Protein AF-A0AAD2G254-F1 (afdb_monomer)

Nearest PDB structures (foldseek):
  4e19-assembly2_B  TM=6.885E-01  e=1.549E+00  Halobacterium salinarum NRC-1
  6zmz-assembly1_AAA  TM=2.542E-01  e=1.032E+00  Thermoproteus uzoniensis
  8by8-assembly1_B  TM=3.224E-01  e=6.993E+00  Cercospora nicotianae

Structure (mmCIF, N/CA/C/O backbone):
data_AF-A0AAD2G254-F1
#
_entry.id   AF-A0AAD2G254-F1
#
loop_
_atom_site.group_PDB
_atom_site.id
_atom_site.type_symbol
_atom_site.label_atom_id
_atom_site.label_alt_id
_atom_site.label_comp_id
_atom_site.label_asym_id
_atom_site.label_entity_id
_atom_site.label_seq_id
_atom_site.pdbx_PDB_ins_code
_atom_site.Cartn_x
_atom_site.Cartn_y
_atom_site.Cartn_z
_atom_site.occupancy
_atom_site.B_iso_or_equiv
_atom_site.auth_seq_id
_atom_site.auth_comp_id
_atom_site.auth_asym_id
_atom_site.auth_atom_id
_atom_site.pdbx_PDB_model_num
ATOM 1 N N . MET A 1 1 ? -5.385 4.822 -43.559 1.00 49.38 1 MET A N 1
ATOM 2 C CA . MET A 1 1 ? -4.574 5.461 -44.613 1.00 49.38 1 MET A CA 1
ATOM 3 C C . MET A 1 1 ? -3.275 4.698 -44.881 1.00 49.38 1 MET A C 1
ATOM 5 O O . MET A 1 1 ? -3.263 4.011 -45.879 1.00 49.38 1 MET A O 1
ATOM 9 N N . ARG A 1 2 ? -2.250 4.661 -44.008 1.00 54.31 2 ARG A N 1
ATOM 10 C CA . ARG A 1 2 ? -0.971 3.965 -44.336 1.00 54.31 2 ARG A CA 1
ATOM 11 C C . ARG A 1 2 ? -1.040 2.427 -44.401 1.00 54.31 2 ARG A C 1
ATOM 13 O O . ARG A 1 2 ? -0.503 1.836 -45.325 1.00 54.31 2 ARG A O 1
ATOM 20 N N . VAL A 1 3 ? -1.780 1.788 -43.487 1.00 59.75 3 VAL A N 1
ATOM 21 C CA . VAL A 1 3 ? -2.046 0.330 -43.521 1.00 59.75 3 VAL A CA 1
ATOM 22 C C . VAL A 1 3 ? -2.826 -0.084 -44.777 1.00 59.75 3 VAL A C 1
ATOM 24 O O . VAL A 1 3 ? -2.476 -1.048 -45.439 1.00 59.75 3 VAL A O 1
ATOM 27 N N . GLN A 1 4 ? -3.851 0.689 -45.149 1.00 60.69 4 GLN A N 1
ATOM 28 C CA . GLN A 1 4 ? -4.662 0.439 -46.352 1.00 60.69 4 GLN A CA 1
ATOM 29 C C . GLN A 1 4 ? -3.882 0.640 -47.660 1.00 60.69 4 GLN A C 1
ATOM 31 O O . GLN A 1 4 ? -4.287 0.110 -48.688 1.00 60.69 4 GLN A O 1
ATOM 36 N N . ASN A 1 5 ? -2.768 1.375 -47.609 1.00 66.75 5 ASN A N 1
ATOM 37 C CA . ASN A 1 5 ? -1.863 1.584 -48.734 1.00 66.75 5 ASN A CA 1
ATOM 38 C C . ASN A 1 5 ? -0.732 0.534 -48.794 1.00 66.75 5 ASN A C 1
ATOM 40 O O . ASN A 1 5 ? 0.105 0.613 -49.686 1.00 66.75 5 ASN A O 1
ATOM 44 N N . GLY A 1 6 ? -0.668 -0.418 -47.850 1.00 62.53 6 GLY A N 1
ATOM 45 C CA . GLY A 1 6 ? 0.374 -1.454 -47.792 1.00 62.53 6 GLY A CA 1
ATOM 46 C C . GLY A 1 6 ? 1.737 -0.997 -47.250 1.00 62.53 6 GLY A C 1
ATOM 47 O O . GLY A 1 6 ? 2.670 -1.788 -47.220 1.00 62.53 6 GLY A O 1
ATOM 48 N N . GLU A 1 7 ? 1.870 0.251 -46.783 1.00 65.94 7 GLU A N 1
ATOM 49 C CA . GLU A 1 7 ? 3.152 0.826 -46.321 1.00 65.94 7 GLU A CA 1
ATOM 50 C C . GLU A 1 7 ? 3.646 0.263 -44.977 1.00 65.94 7 GLU A C 1
ATOM 52 O O . GLU A 1 7 ? 4.796 0.470 -44.603 1.00 65.94 7 GLU A O 1
ATOM 57 N N . LEU A 1 8 ? 2.766 -0.392 -44.218 1.00 69.00 8 LEU A N 1
ATOM 58 C CA . LEU A 1 8 ? 3.024 -0.886 -42.863 1.00 69.00 8 LEU A CA 1
ATOM 59 C C . LEU A 1 8 ? 2.763 -2.396 -42.775 1.00 69.00 8 LE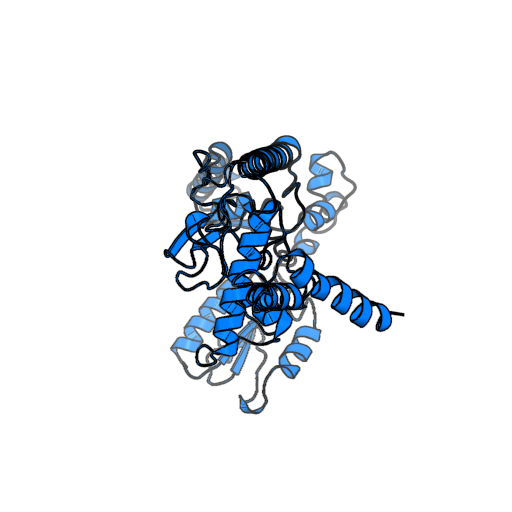U A C 1
ATOM 61 O O . LEU A 1 8 ? 2.164 -2.852 -41.813 1.00 69.00 8 LEU A O 1
ATOM 65 N N . TYR A 1 9 ? 3.128 -3.162 -43.803 1.00 72.81 9 TYR A N 1
ATOM 66 C CA . TYR A 1 9 ? 2.976 -4.618 -43.790 1.00 72.81 9 TYR A CA 1
ATOM 67 C C . TYR A 1 9 ? 4.235 -5.290 -43.225 1.00 72.81 9 TYR A C 1
ATOM 69 O O . TYR A 1 9 ? 5.332 -4.998 -43.703 1.00 72.81 9 TYR A O 1
ATOM 77 N N . GLY A 1 10 ? 4.097 -6.175 -42.230 1.00 68.00 10 GLY A N 1
ATOM 78 C CA . GLY A 1 10 ? 5.229 -6.928 -41.664 1.00 68.00 10 GLY A CA 1
ATOM 79 C C . GLY A 1 10 ? 6.205 -6.097 -40.821 1.00 68.00 10 GLY A C 1
ATOM 80 O O . GLY A 1 10 ? 7.372 -6.465 -40.702 1.00 68.00 10 GLY A O 1
ATOM 81 N N . VAL A 1 11 ? 5.772 -4.948 -40.287 1.00 73.38 11 VAL A N 1
ATOM 82 C CA . VAL A 1 11 ? 6.635 -4.039 -39.509 1.00 73.38 11 VAL A CA 1
ATOM 83 C C . VAL A 1 11 ? 6.349 -4.096 -38.008 1.00 73.38 11 VAL A C 1
ATOM 85 O O . VAL A 1 11 ? 5.219 -4.316 -37.566 1.00 73.38 11 VAL A O 1
ATOM 88 N N . GLU A 1 12 ? 7.387 -3.849 -37.213 1.00 75.12 12 GLU A N 1
ATOM 89 C CA . GLU A 1 12 ? 7.300 -3.700 -35.762 1.00 75.12 12 GLU A CA 1
ATOM 90 C C . GLU A 1 12 ? 7.190 -2.216 -35.389 1.00 75.12 12 GLU A C 1
ATOM 92 O O . GLU A 1 12 ? 7.951 -1.370 -35.864 1.00 75.12 12 GLU A O 1
ATOM 97 N N . ILE A 1 13 ? 6.208 -1.880 -34.554 1.00 79.75 13 ILE A N 1
ATOM 98 C CA . ILE A 1 13 ? 5.875 -0.507 -34.183 1.00 79.75 13 ILE A CA 1
ATOM 99 C C . ILE A 1 13 ? 5.875 -0.373 -32.663 1.00 79.75 13 ILE A C 1
ATOM 101 O O . ILE A 1 13 ? 5.104 -1.027 -31.960 1.00 79.75 13 ILE A O 1
ATOM 105 N N . PHE A 1 14 ? 6.670 0.571 -32.167 1.00 77.31 14 PHE A N 1
ATOM 106 C CA . PHE A 1 14 ? 6.664 0.996 -30.771 1.00 77.31 14 PHE A CA 1
ATOM 107 C C . PHE A 1 14 ? 5.819 2.261 -30.623 1.00 77.31 14 PHE A C 1
ATOM 109 O O . PHE A 1 14 ? 6.109 3.300 -31.218 1.00 77.31 14 PHE A O 1
ATOM 116 N N . LEU A 1 15 ? 4.754 2.169 -29.832 1.00 82.38 15 LEU A N 1
ATOM 117 C CA . LEU A 1 15 ? 3.830 3.254 -29.545 1.00 82.38 15 LEU A CA 1
ATOM 118 C C . LEU A 1 15 ? 3.978 3.665 -28.080 1.00 82.38 15 LEU A C 1
ATOM 120 O O . LEU A 1 15 ? 3.659 2.895 -27.180 1.00 82.38 15 LEU A O 1
ATOM 124 N N . PHE A 1 16 ? 4.431 4.891 -27.841 1.00 80.88 16 PHE A N 1
ATOM 125 C CA . PHE A 1 16 ? 4.624 5.417 -26.492 1.00 80.88 16 PHE A CA 1
ATOM 126 C C . PHE A 1 16 ? 3.429 6.261 -26.054 1.00 80.88 16 PHE A C 1
ATOM 128 O O . PHE A 1 16 ? 2.907 7.064 -26.828 1.00 80.88 16 PHE A O 1
ATOM 135 N N . THR A 1 17 ? 2.985 6.081 -24.813 1.00 78.75 17 THR A N 1
ATOM 136 C CA . THR A 1 17 ? 1.856 6.825 -24.242 1.00 78.75 17 THR A CA 1
ATOM 137 C C . THR A 1 17 ? 2.113 7.177 -22.784 1.00 78.75 17 THR A C 1
ATOM 139 O O . THR A 1 17 ? 2.728 6.408 -22.062 1.00 78.75 17 THR A O 1
ATOM 142 N N . ASP A 1 18 ? 1.610 8.310 -22.308 1.00 78.88 18 ASP A N 1
ATOM 143 C CA . ASP A 1 18 ? 1.532 8.615 -20.873 1.00 78.88 18 ASP A CA 1
ATOM 144 C C . ASP A 1 18 ? 0.302 8.006 -20.188 1.00 78.88 18 ASP A C 1
ATOM 146 O O . ASP A 1 18 ? 0.108 8.141 -18.980 1.00 78.88 18 ASP A O 1
ATOM 150 N N . ASN A 1 19 ? -0.523 7.282 -20.944 1.00 80.44 19 ASN A N 1
ATOM 151 C CA . ASN A 1 19 ? -1.690 6.597 -20.429 1.00 80.44 19 ASN A CA 1
ATOM 152 C C . ASN A 1 19 ? -1.357 5.143 -20.071 1.00 80.44 19 ASN A C 1
ATOM 154 O O . ASN A 1 19 ? -1.556 4.220 -20.866 1.00 80.44 19 ASN A O 1
ATOM 158 N N . SER A 1 20 ? -0.922 4.926 -18.831 1.00 74.69 20 SER A N 1
ATOM 159 C CA . SER A 1 20 ? -0.666 3.584 -18.284 1.00 74.69 20 SER A CA 1
ATOM 160 C C . SER A 1 20 ? -1.897 2.667 -18.313 1.00 74.69 20 SER A C 1
ATOM 162 O O . SER A 1 20 ? -1.773 1.446 -18.397 1.00 74.69 20 SER A O 1
ATOM 164 N N . THR A 1 21 ? -3.114 3.229 -18.309 1.00 73.44 21 THR A N 1
ATOM 165 C CA . THR A 1 21 ? -4.346 2.437 -18.451 1.00 73.44 21 THR A CA 1
ATOM 166 C C . THR A 1 21 ? -4.473 1.869 -19.863 1.00 73.44 21 THR A C 1
ATOM 168 O O . THR A 1 21 ? -4.909 0.731 -20.022 1.00 73.44 21 THR A O 1
ATOM 171 N N . ALA A 1 22 ? -4.077 2.618 -20.894 1.00 77.00 22 ALA A N 1
ATOM 172 C CA . ALA A 1 22 ? -4.097 2.132 -22.271 1.00 77.00 22 ALA A CA 1
ATOM 173 C C . ALA A 1 22 ? -3.102 0.979 -22.473 1.00 77.00 22 ALA A C 1
ATOM 175 O O . ALA A 1 22 ? -3.485 -0.046 -23.037 1.00 77.00 22 ALA A O 1
ATOM 176 N N . GLU A 1 23 ? 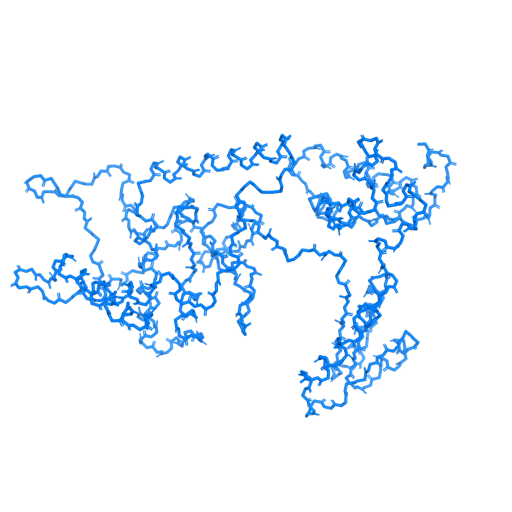-1.878 1.112 -21.950 1.00 78.62 23 GLU A N 1
ATOM 177 C CA . GLU A 1 23 ? -0.874 0.037 -21.925 1.00 78.62 23 GLU A CA 1
ATOM 178 C C . GLU A 1 23 ? -1.418 -1.217 -21.227 1.00 78.62 23 GLU A C 1
ATOM 180 O O . GLU A 1 23 ? -1.438 -2.307 -21.804 1.00 78.62 23 GLU A O 1
ATOM 185 N N . SER A 1 24 ? -1.943 -1.054 -20.011 1.00 74.44 24 SER A N 1
ATOM 186 C CA . SER A 1 24 ? -2.487 -2.160 -19.223 1.00 74.44 24 SER A CA 1
ATOM 187 C C . SER A 1 24 ? -3.621 -2.888 -19.947 1.00 74.44 24 SER A C 1
ATOM 189 O O . SER A 1 24 ? -3.628 -4.116 -20.002 1.00 74.44 24 SER A O 1
ATOM 191 N N . VAL A 1 25 ? -4.567 -2.166 -20.557 1.00 78.62 25 VAL A N 1
ATOM 192 C CA . VAL A 1 25 ? -5.671 -2.792 -21.306 1.00 78.62 25 VAL A CA 1
ATOM 193 C C . VAL A 1 25 ? -5.167 -3.484 -22.572 1.00 78.62 25 VAL A C 1
ATOM 195 O O . VAL A 1 25 ? -5.704 -4.529 -22.944 1.00 78.62 25 VAL A O 1
ATOM 198 N N . PHE A 1 26 ? -4.138 -2.945 -23.226 1.00 77.69 26 PHE A N 1
ATOM 199 C CA . PHE A 1 26 ? -3.551 -3.553 -24.416 1.00 77.69 26 PHE A CA 1
ATOM 200 C C . PHE A 1 26 ? -2.932 -4.928 -24.124 1.00 77.69 26 PHE A C 1
ATOM 202 O O . PHE A 1 26 ? -3.178 -5.865 -24.892 1.00 77.69 26 PHE A O 1
ATOM 209 N N . TYR A 1 27 ? -2.210 -5.082 -23.007 1.00 72.88 27 TYR A N 1
ATOM 210 C CA . TYR A 1 27 ? -1.592 -6.361 -22.624 1.00 72.88 27 TYR A CA 1
ATOM 211 C C . TYR A 1 27 ? -2.526 -7.302 -21.851 1.00 72.88 27 TYR A C 1
ATOM 213 O O . TYR A 1 27 ? -2.506 -8.503 -22.098 1.00 72.88 27 TYR A O 1
ATOM 221 N N . ASN A 1 28 ? -3.390 -6.786 -20.970 1.00 73.69 28 ASN A N 1
ATOM 222 C CA . ASN A 1 28 ? -4.324 -7.616 -20.193 1.00 73.69 28 ASN A CA 1
ATOM 223 C C . ASN A 1 28 ? -5.583 -8.020 -20.981 1.00 73.69 28 ASN A C 1
ATOM 225 O O . ASN A 1 28 ? -6.333 -8.900 -20.555 1.00 73.69 28 ASN A O 1
ATOM 229 N N . GLY A 1 29 ? -5.857 -7.357 -22.109 1.00 68.44 29 GLY A N 1
ATOM 230 C CA . GLY A 1 29 ? -6.922 -7.724 -23.043 1.00 68.44 29 GLY A CA 1
ATOM 231 C C . GLY A 1 29 ? -8.351 -7.431 -22.576 1.00 68.44 29 GLY A C 1
ATOM 232 O O . GLY A 1 29 ? -9.298 -7.852 -23.237 1.00 68.44 29 GLY A O 1
ATOM 233 N N . ASN A 1 30 ? -8.555 -6.717 -21.463 1.00 65.69 30 ASN A N 1
ATOM 234 C CA . ASN A 1 30 ? -9.893 -6.361 -20.981 1.00 65.69 30 ASN A CA 1
ATOM 235 C C . ASN A 1 30 ? -9.946 -4.967 -20.333 1.00 65.69 30 ASN A C 1
ATOM 237 O O . ASN A 1 30 ? -8.969 -4.483 -19.770 1.00 65.69 30 ASN A O 1
ATOM 241 N N . SER A 1 31 ? -11.106 -4.307 -20.435 1.00 75.44 31 SER A N 1
ATOM 242 C CA . SER A 1 31 ? -11.392 -3.030 -19.770 1.00 75.44 31 SER A CA 1
ATOM 243 C C . SER A 1 31 ? -12.881 -2.898 -19.473 1.00 75.44 31 SER A C 1
ATOM 245 O O . SER A 1 31 ? -13.718 -3.279 -20.291 1.00 75.44 31 SER A O 1
ATOM 247 N N . SER A 1 32 ? -13.225 -2.288 -18.337 1.00 73.81 32 SER A N 1
ATOM 248 C CA . SER A 1 32 ? -14.600 -1.870 -18.027 1.00 73.81 32 SER A CA 1
ATOM 249 C C . SER A 1 32 ? -15.067 -0.685 -18.886 1.00 73.81 32 SER A C 1
ATOM 251 O O . SER A 1 32 ? -16.269 -0.447 -19.019 1.00 73.81 32 SER A O 1
ATOM 253 N N . SER A 1 33 ? -14.136 0.048 -19.510 1.00 80.69 33 SER A N 1
ATOM 254 C CA . SER A 1 33 ? -14.439 1.114 -20.463 1.00 80.69 33 SER A CA 1
ATOM 255 C C . SER A 1 33 ? -14.702 0.528 -21.847 1.00 80.69 33 SER A C 1
ATOM 257 O O . SER A 1 33 ? -13.774 0.127 -22.551 1.00 80.69 33 SER A O 1
ATOM 259 N N . LYS A 1 34 ? -15.970 0.548 -22.284 1.00 82.25 34 LYS A N 1
ATOM 260 C CA . LYS A 1 34 ? -16.364 0.097 -23.633 1.00 82.25 34 LYS A CA 1
ATOM 261 C C . LYS A 1 34 ? -15.558 0.793 -24.731 1.00 82.25 34 LYS A C 1
ATOM 263 O O . LYS A 1 34 ? -15.164 0.154 -25.698 1.00 82.25 34 LYS A O 1
ATOM 268 N N . ARG A 1 35 ? -15.290 2.096 -24.582 1.00 81.94 35 ARG A N 1
ATOM 269 C CA . ARG A 1 35 ? -14.571 2.890 -25.590 1.00 81.94 35 ARG A CA 1
ATOM 270 C C . ARG A 1 35 ? -13.109 2.464 -25.712 1.00 81.94 35 ARG A C 1
ATOM 272 O O . ARG A 1 35 ? -12.636 2.284 -26.828 1.00 81.94 35 ARG A O 1
ATOM 279 N N . LEU A 1 36 ? -12.422 2.270 -24.584 1.00 77.62 36 LEU A N 1
ATOM 280 C CA . LEU A 1 36 ? -11.029 1.820 -24.569 1.00 77.62 36 LEU A CA 1
ATOM 281 C C . LEU A 1 36 ? -10.915 0.366 -25.036 1.00 77.62 36 LEU A C 1
ATOM 283 O O . LEU A 1 36 ? -10.061 0.059 -25.859 1.00 77.62 36 LEU A O 1
ATOM 287 N N . PHE A 1 37 ? -11.832 -0.499 -24.599 1.00 80.62 37 PHE A N 1
ATOM 288 C CA . PHE A 1 37 ? -11.913 -1.880 -25.068 1.00 80.62 37 PHE A CA 1
ATOM 289 C C . PHE A 1 37 ? -12.099 -1.953 -26.591 1.00 80.62 37 PHE A C 1
ATOM 291 O O . PHE A 1 37 ? -11.325 -2.617 -27.274 1.00 80.62 37 PHE A O 1
ATOM 298 N N . HIS A 1 38 ? -13.049 -1.196 -27.152 1.00 84.81 38 HIS A N 1
ATOM 299 C CA . HIS A 1 38 ? -13.226 -1.110 -28.605 1.00 84.81 38 HIS A CA 1
ATOM 300 C C . HIS A 1 38 ? -11.996 -0.545 -29.324 1.00 84.81 38 HIS A C 1
ATOM 302 O O . HIS A 1 38 ? -11.699 -0.972 -30.438 1.00 84.81 38 HIS A O 1
ATOM 308 N N . LEU A 1 39 ? -11.276 0.401 -28.718 1.00 84.38 39 LEU A N 1
ATOM 309 C CA . LEU A 1 39 ? -10.058 0.962 -29.299 1.00 84.38 39 LEU A CA 1
ATOM 310 C C . LEU A 1 39 ? -8.929 -0.073 -29.346 1.00 84.38 39 LEU A C 1
ATOM 312 O O . LEU A 1 39 ? -8.304 -0.227 -30.392 1.00 84.38 39 LEU A O 1
ATOM 316 N N . ILE A 1 40 ? -8.728 -0.842 -28.273 1.00 83.25 40 ILE A N 1
ATOM 317 C CA . ILE A 1 40 ? -7.759 -1.944 -28.258 1.00 83.25 40 ILE A CA 1
ATOM 318 C C . ILE A 1 40 ? -8.158 -3.041 -29.250 1.00 83.25 40 ILE A C 1
ATOM 320 O O . ILE A 1 40 ? -7.304 -3.507 -29.997 1.00 83.25 40 ILE A O 1
ATOM 324 N N . LEU A 1 41 ? -9.443 -3.398 -29.353 1.00 84.56 41 LEU A N 1
ATOM 325 C CA . LEU A 1 41 ? -9.915 -4.342 -30.375 1.00 84.56 41 LEU A CA 1
ATOM 326 C C . LEU A 1 41 ? -9.617 -3.854 -31.797 1.00 84.56 41 LEU A C 1
ATOM 328 O O . LEU A 1 41 ? -9.226 -4.645 -32.651 1.00 84.56 41 LEU A O 1
ATOM 332 N N . ARG A 1 42 ? -9.763 -2.550 -32.058 1.00 87.56 42 ARG A N 1
ATOM 333 C CA . ARG A 1 42 ? -9.385 -1.958 -33.348 1.00 87.56 42 ARG A CA 1
ATOM 334 C C . ARG A 1 42 ? -7.879 -2.031 -33.587 1.00 87.56 42 ARG A C 1
ATOM 336 O O . ARG A 1 42 ? -7.489 -2.352 -34.701 1.00 87.56 42 ARG A O 1
ATOM 343 N N . LEU A 1 43 ? -7.051 -1.781 -32.571 1.00 84.31 43 LEU A N 1
ATOM 344 C CA . LEU A 1 43 ? -5.597 -1.942 -32.683 1.00 84.31 43 LEU A CA 1
ATOM 345 C C . LEU A 1 43 ? -5.214 -3.401 -32.964 1.00 84.31 43 LEU A C 1
ATOM 347 O O . LEU A 1 43 ? -4.434 -3.642 -33.876 1.00 84.31 43 LEU A O 1
ATOM 351 N N . ARG A 1 44 ? -5.816 -4.374 -32.268 1.00 82.00 44 ARG A N 1
ATOM 352 C CA . ARG A 1 44 ? -5.599 -5.812 -32.519 1.00 82.00 44 ARG A CA 1
ATOM 353 C C . ARG A 1 44 ? -6.031 -6.227 -33.924 1.00 82.00 44 ARG A C 1
ATOM 355 O O . ARG A 1 44 ? -5.320 -6.973 -34.586 1.00 82.00 44 ARG A O 1
ATOM 362 N N . ARG A 1 45 ? -7.163 -5.708 -34.402 1.00 83.00 45 ARG A N 1
ATOM 363 C CA . ARG A 1 45 ? -7.623 -5.929 -35.777 1.00 83.00 45 ARG A CA 1
ATOM 364 C C . ARG A 1 45 ? -6.625 -5.381 -36.797 1.00 83.00 45 ARG A C 1
ATOM 366 O O . ARG A 1 45 ? -6.308 -6.079 -37.746 1.00 83.00 45 ARG A O 1
ATOM 373 N N . VAL A 1 46 ? -6.096 -4.177 -36.573 1.00 83.19 46 VAL A N 1
ATOM 374 C CA . VAL A 1 46 ? -5.046 -3.596 -37.426 1.00 83.19 46 VAL A CA 1
ATOM 375 C C . VAL A 1 46 ? -3.765 -4.431 -37.376 1.00 83.19 46 VAL A C 1
ATOM 377 O O . VAL A 1 46 ? -3.153 -4.629 -38.419 1.00 83.19 46 VAL A O 1
ATOM 380 N N . GLN A 1 47 ? -3.391 -4.966 -36.207 1.00 79.25 47 GLN A N 1
ATOM 381 C CA . GLN A 1 47 ? -2.255 -5.884 -36.103 1.00 79.25 47 GLN A CA 1
ATOM 382 C C . GLN A 1 47 ? -2.423 -7.126 -36.977 1.00 79.25 47 GLN A C 1
ATOM 384 O O . GLN A 1 47 ? -1.492 -7.509 -37.671 1.00 79.25 47 GLN A O 1
ATOM 389 N N . GLN A 1 48 ? -3.616 -7.722 -36.975 1.00 77.44 48 GLN A N 1
ATOM 390 C CA . GLN A 1 48 ? -3.910 -8.907 -37.781 1.00 77.44 48 GLN A CA 1
ATOM 391 C C . GLN A 1 48 ? -4.029 -8.605 -39.277 1.00 77.44 48 GLN A C 1
ATOM 393 O O . GLN A 1 48 ? -3.516 -9.362 -40.090 1.00 77.44 48 GLN A O 1
ATOM 398 N N . GLU A 1 49 ? -4.705 -7.518 -39.656 1.00 79.38 49 GLU A N 1
ATOM 399 C CA . GLU A 1 49 ? -4.933 -7.165 -41.066 1.00 79.38 49 GLU A CA 1
ATOM 400 C C . GLU A 1 49 ? -3.639 -6.784 -41.802 1.00 79.38 49 GLU A C 1
ATOM 402 O O . GLU A 1 49 ? -3.575 -6.916 -43.022 1.00 79.38 49 GLU A O 1
ATOM 407 N N . ALA A 1 50 ? -2.627 -6.302 -41.077 1.00 77.38 50 ALA A N 1
ATOM 408 C CA . ALA A 1 50 ? -1.387 -5.773 -41.641 1.00 77.38 50 ALA A CA 1
ATOM 409 C C . ALA A 1 50 ? -0.128 -6.555 -41.235 1.00 77.38 50 ALA A C 1
ATOM 411 O O . ALA A 1 50 ? 0.973 -6.113 -41.547 1.00 77.38 50 ALA A O 1
ATOM 412 N N . ASP A 1 51 ? -0.282 -7.679 -40.529 1.00 73.75 51 ASP A N 1
ATOM 413 C CA . ASP A 1 51 ? 0.832 -8.463 -39.981 1.00 73.75 51 ASP A CA 1
ATOM 414 C C . ASP A 1 51 ? 1.823 -7.594 -39.173 1.00 73.75 51 ASP A C 1
ATOM 416 O O . ASP A 1 51 ? 3.020 -7.540 -39.442 1.00 73.75 51 ASP A O 1
ATOM 420 N N . LEU A 1 52 ? 1.293 -6.817 -38.220 1.00 78.19 52 LEU A N 1
ATOM 421 C CA . LEU A 1 52 ? 2.069 -5.873 -37.407 1.00 78.19 52 LEU A CA 1
ATOM 422 C C . LEU A 1 52 ? 2.322 -6.393 -35.996 1.00 78.19 52 LEU A C 1
ATOM 424 O O . LEU A 1 52 ? 1.392 -6.771 -35.270 1.00 78.19 52 LEU A O 1
ATOM 428 N N . ILE A 1 53 ? 3.552 -6.200 -35.529 1.00 72.31 53 ILE A N 1
ATOM 429 C CA . ILE A 1 53 ? 3.888 -6.289 -34.109 1.00 72.31 53 ILE A CA 1
ATOM 430 C C . ILE A 1 53 ? 3.786 -4.877 -33.519 1.00 72.31 53 ILE A C 1
ATOM 432 O O . ILE A 1 53 ? 4.415 -3.943 -33.998 1.00 72.31 53 ILE A O 1
ATOM 436 N N . LEU A 1 54 ? 2.935 -4.694 -32.509 1.00 78.00 54 LEU A N 1
ATOM 437 C CA . LEU A 1 54 ? 2.684 -3.402 -31.867 1.00 78.00 54 LEU A CA 1
ATOM 438 C C . LEU A 1 54 ? 3.030 -3.520 -30.387 1.00 78.00 54 LEU A C 1
ATOM 440 O O . LEU A 1 54 ? 2.398 -4.292 -29.661 1.00 78.00 54 LEU A O 1
ATOM 444 N N . HIS A 1 55 ? 3.975 -2.701 -29.947 1.00 77.56 55 HIS A N 1
ATOM 445 C CA . HIS A 1 55 ? 4.346 -2.531 -28.550 1.00 77.56 55 HIS A CA 1
ATOM 446 C C . HIS A 1 55 ? 3.768 -1.215 -28.052 1.00 77.56 55 HIS A C 1
ATOM 448 O O . HIS A 1 55 ? 4.268 -0.148 -28.398 1.00 77.56 55 HIS A O 1
ATOM 454 N N . LEU A 1 56 ? 2.703 -1.270 -27.251 1.00 78.25 56 LEU A N 1
ATOM 455 C CA . LEU A 1 56 ? 2.209 -0.088 -26.547 1.00 78.25 56 LEU A CA 1
ATOM 456 C C . LEU A 1 56 ? 2.974 0.023 -25.229 1.00 78.25 56 LEU A C 1
ATOM 458 O O . LEU A 1 56 ? 2.897 -0.898 -24.427 1.00 78.25 56 LEU A O 1
ATOM 462 N N . LEU A 1 57 ? 3.723 1.100 -25.020 1.00 76.12 57 LEU A N 1
ATOM 463 C CA . LEU A 1 57 ? 4.606 1.266 -23.868 1.00 76.12 57 LEU A CA 1
ATOM 464 C C . LEU A 1 57 ? 4.295 2.563 -23.135 1.00 76.12 57 LEU A C 1
ATOM 466 O O . LEU A 1 57 ? 4.228 3.640 -23.736 1.00 76.12 57 LEU A O 1
ATOM 470 N N . HIS A 1 58 ? 4.133 2.472 -21.823 1.00 81.12 58 HIS A N 1
ATOM 471 C CA . HIS A 1 58 ? 3.926 3.650 -21.003 1.00 81.12 58 HIS A CA 1
ATOM 472 C C . HIS A 1 58 ? 5.238 4.414 -20.764 1.00 81.12 58 HIS A C 1
ATOM 474 O O . HIS A 1 58 ? 6.267 3.851 -20.388 1.00 81.12 58 HIS A O 1
ATOM 480 N N . VAL A 1 59 ? 5.185 5.734 -20.921 1.00 74.19 59 VAL A N 1
ATOM 481 C CA . VAL A 1 59 ? 6.263 6.685 -20.628 1.00 74.19 59 VAL A CA 1
ATOM 482 C C . VAL A 1 59 ? 5.732 7.808 -19.744 1.00 74.19 59 VAL A C 1
ATOM 484 O O . VAL A 1 59 ? 4.543 8.084 -19.728 1.00 74.19 59 VAL A O 1
ATOM 487 N N . SER A 1 60 ? 6.590 8.491 -18.986 1.00 74.19 60 SER A N 1
ATOM 488 C CA . SER A 1 60 ? 6.092 9.550 -18.098 1.00 74.19 60 SER A CA 1
ATOM 489 C C . SER A 1 60 ? 5.497 10.730 -18.881 1.00 74.19 60 SER A C 1
ATOM 491 O O . SER A 1 60 ? 6.058 11.163 -19.887 1.00 74.19 60 SER A O 1
ATOM 493 N N . GLY A 1 61 ? 4.414 11.331 -18.376 1.00 72.00 61 GLY A N 1
ATOM 494 C CA . GLY A 1 61 ? 3.822 12.536 -18.982 1.00 72.00 61 GLY A CA 1
ATOM 495 C C . GLY A 1 61 ? 4.820 13.695 -19.118 1.00 72.00 61 GLY A C 1
ATOM 496 O O . GLY A 1 61 ? 4.839 14.386 -20.127 1.00 72.00 61 GLY A O 1
ATOM 497 N N . LYS A 1 62 ? 5.761 13.842 -18.171 1.00 72.88 62 LYS A N 1
ATOM 498 C CA . LYS A 1 62 ? 6.869 14.815 -18.276 1.00 72.88 62 LYS A CA 1
ATOM 499 C C . LYS A 1 62 ? 7.747 14.576 -19.509 1.00 72.88 62 LYS A C 1
ATOM 501 O O . LYS A 1 62 ? 8.212 15.531 -20.120 1.00 72.88 62 LYS A O 1
ATOM 506 N N . ARG A 1 63 ? 7.975 13.310 -19.869 1.00 75.06 63 ARG A N 1
ATOM 507 C CA . ARG A 1 63 ? 8.733 12.913 -21.061 1.00 75.06 63 ARG A CA 1
ATOM 508 C C . ARG A 1 63 ? 7.927 13.170 -22.334 1.00 75.06 63 ARG A C 1
ATOM 510 O O . ARG A 1 63 ? 8.513 13.647 -23.291 1.00 75.06 63 ARG A O 1
ATOM 517 N N . MET A 1 64 ? 6.610 12.952 -22.318 1.00 76.00 64 MET A N 1
ATOM 518 C CA . MET A 1 64 ? 5.709 13.312 -23.429 1.00 76.00 64 MET A CA 1
ATOM 519 C C . MET A 1 64 ? 5.615 14.827 -23.662 1.00 76.00 64 MET A C 1
ATOM 521 O O . MET A 1 64 ? 5.566 15.266 -24.811 1.00 76.00 64 MET A O 1
ATOM 525 N N . ILE A 1 65 ? 5.626 15.623 -22.586 1.00 73.19 65 ILE A N 1
ATOM 526 C CA . ILE A 1 65 ? 5.707 17.090 -22.651 1.00 73.19 65 ILE A CA 1
ATOM 527 C C . ILE A 1 65 ? 7.055 17.508 -23.236 1.00 73.19 65 ILE A C 1
ATOM 529 O O . ILE A 1 65 ? 7.084 18.250 -24.207 1.00 73.19 65 ILE A O 1
ATOM 533 N N . ALA A 1 66 ? 8.166 16.986 -22.703 1.00 73.94 66 ALA A N 1
ATOM 534 C CA . ALA A 1 66 ? 9.503 17.315 -23.196 1.00 73.94 66 ALA A CA 1
ATOM 535 C C . ALA A 1 66 ? 9.700 16.915 -24.670 1.00 73.94 66 ALA A C 1
ATOM 537 O O . ALA A 1 66 ? 10.267 17.681 -25.437 1.00 73.94 66 ALA A O 1
ATOM 538 N N . GLN A 1 67 ? 9.166 15.760 -25.082 1.00 80.19 67 GLN A N 1
ATOM 539 C CA . GLN A 1 67 ? 9.142 15.312 -26.478 1.00 80.19 67 GLN A CA 1
ATOM 540 C C . GLN A 1 67 ? 8.329 16.259 -27.382 1.00 80.19 67 GLN A C 1
ATOM 542 O O . GLN A 1 67 ? 8.515 16.253 -28.595 1.00 80.19 67 GLN A O 1
ATOM 547 N N . GLY A 1 68 ? 7.425 17.065 -26.823 1.00 71.88 68 GLY A N 1
ATOM 548 C CA . GLY A 1 68 ? 6.593 18.010 -27.566 1.00 71.88 68 GLY A CA 1
ATOM 549 C C . GLY A 1 68 ? 5.287 17.424 -28.107 1.00 71.88 68 GLY A C 1
ATOM 550 O O . GLY A 1 68 ? 4.530 18.139 -28.758 1.00 71.88 68 GLY A O 1
ATOM 551 N N . THR A 1 69 ? 4.967 16.157 -27.823 1.00 73.69 69 THR A N 1
ATOM 552 C CA . THR A 1 69 ? 3.719 15.525 -28.296 1.00 73.69 69 THR A CA 1
ATOM 553 C C . THR A 1 69 ? 2.477 16.148 -27.641 1.00 73.69 69 THR A C 1
ATOM 555 O O . THR A 1 69 ? 1.473 16.372 -28.319 1.00 73.69 69 THR A O 1
ATOM 558 N N . ASP A 1 70 ? 2.540 16.480 -26.344 1.00 70.00 70 ASP A N 1
ATOM 559 C CA . ASP A 1 70 ? 1.433 17.161 -25.643 1.00 70.00 70 ASP A CA 1
ATOM 560 C C . ASP A 1 70 ? 1.261 18.611 -26.136 1.00 70.00 70 ASP A C 1
ATOM 562 O O . ASP A 1 70 ? 0.144 19.032 -26.442 1.00 70.00 70 ASP A O 1
ATOM 566 N N . GLY A 1 71 ? 2.367 19.343 -26.328 1.00 65.88 71 GLY A N 1
ATOM 567 C CA . GLY A 1 71 ? 2.365 20.692 -26.909 1.00 65.88 71 GLY A CA 1
ATOM 568 C C . GLY A 1 71 ? 1.805 20.723 -28.334 1.00 65.88 71 GLY A C 1
ATOM 569 O O . GLY A 1 71 ? 0.907 21.515 -28.629 1.00 65.88 71 GLY A O 1
ATOM 570 N N . GLY A 1 72 ? 2.226 19.782 -29.184 1.00 64.00 72 GLY A N 1
ATOM 571 C CA . GLY A 1 72 ? 1.743 19.652 -30.560 1.00 64.00 72 GLY A CA 1
ATOM 572 C C . GLY A 1 72 ? 0.238 19.390 -30.647 1.00 64.00 72 GLY A C 1
ATOM 573 O O . GLY A 1 72 ? -0.436 19.946 -31.514 1.00 64.00 72 GLY A O 1
ATOM 574 N N . SER A 1 73 ? -0.330 18.633 -29.700 1.00 68.81 73 SER A N 1
ATOM 575 C CA . SER A 1 73 ? -1.785 18.417 -29.615 1.00 68.81 73 SER A CA 1
ATOM 576 C C . SER A 1 73 ? -2.583 19.692 -29.294 1.00 68.81 73 SER A C 1
ATOM 578 O O . SER A 1 73 ? -3.782 19.760 -29.570 1.00 68.81 73 SER A O 1
ATOM 580 N N . ARG A 1 74 ? -1.913 20.719 -28.753 1.00 70.19 74 ARG A N 1
ATOM 581 C CA . ARG A 1 74 ? -2.466 22.033 -28.382 1.00 70.19 74 ARG A CA 1
ATOM 582 C C . ARG A 1 74 ? -2.031 23.154 -29.336 1.00 70.19 74 ARG A C 1
ATOM 584 O O . ARG A 1 74 ? -2.341 24.314 -29.079 1.00 70.19 74 ARG A O 1
ATOM 591 N N . GLY A 1 75 ? -1.346 22.814 -30.430 1.00 69.31 75 GLY A N 1
ATOM 592 C CA . GLY A 1 75 ? -0.873 23.765 -31.439 1.00 69.31 75 GLY A CA 1
ATOM 593 C C . GLY A 1 75 ? 0.470 24.433 -31.128 1.00 69.31 75 GLY A C 1
ATOM 594 O O . GLY A 1 75 ? 0.844 25.364 -31.837 1.00 69.31 75 GLY A O 1
ATOM 595 N N . ASP A 1 76 ? 1.201 23.977 -30.106 1.00 65.12 76 ASP A N 1
ATOM 596 C CA . ASP A 1 76 ? 2.569 24.427 -29.836 1.00 65.12 76 ASP A CA 1
ATOM 597 C C . ASP A 1 76 ? 3.570 23.597 -30.653 1.00 65.12 76 ASP A C 1
ATOM 599 O O . ASP A 1 76 ? 3.721 22.392 -30.452 1.00 65.12 76 ASP A O 1
ATOM 603 N N . LEU A 1 77 ? 4.240 24.254 -31.600 1.00 72.50 77 LEU A N 1
ATOM 604 C CA . LEU A 1 77 ? 5.221 23.645 -32.502 1.00 72.50 77 LEU A CA 1
ATOM 605 C C . LEU A 1 77 ? 6.671 23.897 -32.054 1.00 72.50 77 LEU A C 1
ATOM 607 O O . LEU A 1 77 ? 7.598 23.479 -32.740 1.00 72.50 77 LEU A O 1
ATOM 611 N N . ASN A 1 78 ? 6.884 24.563 -30.915 1.00 70.56 78 ASN A N 1
ATOM 612 C CA . ASN A 1 78 ? 8.208 24.991 -30.458 1.00 70.56 78 ASN A CA 1
ATOM 613 C C . ASN A 1 78 ? 8.818 24.063 -29.393 1.00 70.56 78 ASN A C 1
ATOM 615 O O . ASN A 1 78 ? 9.703 24.486 -28.650 1.00 70.56 78 ASN A O 1
ATOM 619 N N . GLN A 1 79 ? 8.363 22.808 -29.294 1.00 68.50 79 GLN A N 1
ATOM 620 C CA . GLN A 1 79 ? 8.837 21.857 -28.282 1.00 68.50 79 GLN A CA 1
ATOM 621 C C . GLN A 1 79 ? 9.304 20.522 -28.880 1.00 68.50 79 GLN A C 1
ATOM 623 O O . GLN A 1 79 ? 8.650 19.946 -29.753 1.00 68.50 79 GLN A O 1
ATOM 628 N N . GLY A 1 80 ? 10.417 20.014 -28.347 1.00 76.31 80 GLY A N 1
ATOM 629 C CA . GLY A 1 80 ? 10.940 18.666 -28.562 1.00 76.31 80 GLY A CA 1
ATOM 630 C C . GLY A 1 80 ? 11.093 18.253 -30.024 1.00 76.31 80 GLY A C 1
ATOM 631 O O . GLY A 1 80 ? 11.813 18.870 -30.797 1.00 76.31 80 GLY A O 1
ATOM 632 N N . VAL A 1 81 ? 10.424 17.181 -30.440 1.00 75.94 81 VAL A N 1
ATOM 633 C C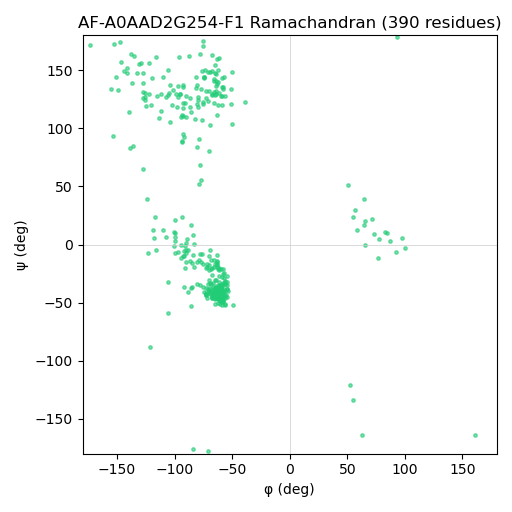A . VAL A 1 81 ? 10.553 16.641 -31.805 1.00 75.94 81 VAL A CA 1
ATOM 634 C C . VAL A 1 81 ? 10.101 17.653 -32.866 1.00 75.94 81 VAL A C 1
ATOM 636 O O . VAL A 1 81 ? 10.619 17.652 -33.982 1.00 75.94 81 VAL A O 1
ATOM 639 N N . MET A 1 82 ? 9.188 18.566 -32.518 1.00 71.38 82 MET A N 1
ATOM 640 C CA . MET A 1 82 ? 8.688 19.592 -33.439 1.00 71.38 82 MET A CA 1
ATOM 641 C C . MET A 1 82 ? 9.721 20.693 -33.734 1.00 71.38 82 MET A C 1
ATOM 643 O O . MET A 1 82 ? 9.619 21.341 -34.773 1.00 71.38 82 MET A O 1
ATOM 647 N N . THR A 1 83 ? 10.753 20.860 -32.895 1.00 73.19 83 THR A N 1
ATOM 648 C CA . THR A 1 83 ? 11.890 21.769 -33.151 1.00 73.19 83 THR A CA 1
ATOM 649 C C . THR A 1 83 ? 13.036 21.101 -33.917 1.00 73.19 83 THR A C 1
ATOM 651 O O . THR A 1 83 ? 14.070 21.727 -34.146 1.00 73.19 83 THR A O 1
ATOM 654 N N . GLY A 1 84 ? 12.854 19.846 -34.349 1.00 74.12 84 GLY A N 1
ATOM 655 C CA . GLY A 1 84 ? 13.843 19.070 -35.100 1.00 74.12 84 GLY A CA 1
ATOM 656 C C . GLY A 1 84 ? 14.673 18.106 -34.251 1.00 74.12 84 GLY A C 1
ATOM 657 O O . GLY A 1 84 ? 15.591 17.474 -34.776 1.00 74.12 84 GLY A O 1
ATOM 658 N N . GLU A 1 85 ? 14.371 17.957 -32.959 1.00 72.44 85 GLU A N 1
ATOM 659 C CA . GLU A 1 85 ? 15.038 16.961 -32.121 1.00 72.44 85 GLU A CA 1
ATOM 660 C C . GLU A 1 85 ? 14.617 15.526 -32.476 1.00 72.44 85 GLU A C 1
ATOM 662 O O . GLU A 1 85 ? 13.490 15.248 -32.886 1.00 72.44 85 GLU A O 1
ATOM 667 N N . ASN A 1 86 ? 15.533 14.571 -32.306 1.00 72.38 86 ASN A N 1
ATOM 668 C CA . ASN A 1 86 ? 15.260 13.176 -32.638 1.00 72.38 86 ASN A CA 1
ATOM 669 C C . ASN A 1 86 ? 14.308 12.530 -31.615 1.00 72.38 86 ASN A C 1
ATOM 671 O O . ASN A 1 86 ? 14.561 12.576 -30.418 1.00 72.38 86 ASN A O 1
ATOM 675 N N . MET A 1 87 ? 13.262 11.835 -32.071 1.00 69.81 87 MET A N 1
ATOM 676 C CA . MET A 1 87 ? 12.300 11.154 -31.189 1.00 69.81 87 MET A CA 1
ATOM 677 C C . MET A 1 87 ? 12.945 10.149 -30.211 1.00 69.81 87 MET A C 1
ATOM 679 O O . MET A 1 87 ? 12.471 9.995 -29.086 1.00 69.81 87 MET A O 1
ATOM 683 N N . LEU A 1 88 ? 14.045 9.499 -30.600 1.00 69.56 88 LEU A N 1
ATOM 684 C CA . LEU A 1 88 ? 14.756 8.510 -29.783 1.00 69.56 88 LEU A CA 1
ATOM 685 C C . LEU A 1 88 ? 15.583 9.132 -28.649 1.00 69.56 88 LEU A C 1
ATOM 687 O O . LEU A 1 88 ? 15.915 8.420 -27.701 1.00 69.56 88 LEU A O 1
ATOM 691 N N . SER A 1 89 ? 15.876 10.440 -28.681 1.00 72.75 89 SER A N 1
ATOM 692 C CA . SER A 1 89 ? 16.507 11.118 -27.534 1.00 72.75 89 SER A CA 1
ATOM 693 C C . SER A 1 89 ? 15.584 11.096 -26.308 1.00 72.75 89 SER A C 1
ATOM 695 O O . SER A 1 89 ? 16.037 10.981 -25.167 1.00 72.75 89 SER A O 1
ATOM 697 N N . TYR A 1 90 ? 14.272 11.104 -26.553 1.00 73.12 90 TYR A N 1
ATOM 698 C CA . TYR A 1 90 ? 13.234 11.039 -25.535 1.00 73.12 90 TYR A CA 1
ATOM 699 C C . TYR A 1 90 ? 12.891 9.620 -25.114 1.00 73.12 90 TYR A C 1
ATOM 701 O O . TYR A 1 90 ? 12.291 9.456 -24.060 1.00 73.12 90 TYR A O 1
ATOM 709 N N . VAL A 1 91 ? 13.277 8.586 -25.861 1.00 76.44 91 VAL A N 1
ATOM 710 C CA . VAL A 1 91 ? 13.060 7.186 -25.478 1.00 76.44 91 VAL A CA 1
ATOM 711 C C . VAL A 1 91 ? 14.312 6.366 -25.809 1.00 76.44 91 VAL A C 1
ATOM 713 O O . VAL A 1 91 ? 14.372 5.718 -26.855 1.00 76.44 91 VAL A O 1
ATOM 716 N N . PRO A 1 92 ? 15.331 6.375 -24.927 1.00 78.38 92 PRO A N 1
ATOM 717 C CA . PRO A 1 92 ? 16.605 5.717 -25.187 1.00 78.38 92 PRO A CA 1
ATOM 718 C C . PRO A 1 92 ? 16.500 4.201 -24.966 1.00 78.38 92 PRO A C 1
ATOM 720 O O . PRO A 1 92 ? 17.075 3.646 -24.033 1.00 78.38 92 PRO A O 1
ATOM 723 N N . LEU A 1 93 ? 15.751 3.527 -25.840 1.00 77.50 93 LEU A N 1
ATOM 724 C CA . LEU A 1 93 ? 15.605 2.070 -25.878 1.00 77.50 93 LEU A CA 1
ATOM 725 C C . LEU A 1 93 ? 16.931 1.338 -26.126 1.00 77.50 93 LEU A C 1
ATOM 727 O O . LEU A 1 93 ? 17.029 0.156 -25.820 1.00 77.50 93 LEU A O 1
ATOM 731 N N . HIS A 1 94 ? 17.920 2.042 -26.681 1.00 82.44 94 HIS A N 1
ATOM 732 C CA . HIS A 1 94 ? 19.233 1.530 -27.067 1.00 82.44 94 HIS A CA 1
ATOM 733 C C . HIS A 1 94 ? 20.303 1.686 -25.976 1.00 82.44 94 HIS A C 1
ATOM 735 O O . HIS A 1 94 ? 21.390 1.144 -26.131 1.00 82.44 94 HIS A O 1
ATOM 741 N N . LEU A 1 95 ? 20.026 2.422 -24.891 1.00 85.81 95 LEU A N 1
ATOM 742 C CA . LEU A 1 95 ? 21.004 2.653 -23.824 1.00 85.81 95 LEU A CA 1
ATOM 743 C C . LEU A 1 95 ? 20.811 1.654 -22.686 1.00 85.81 95 LEU A C 1
ATOM 745 O O . LEU A 1 95 ? 19.703 1.514 -22.162 1.00 85.81 95 LEU A O 1
ATOM 749 N N . SER A 1 96 ? 21.895 1.002 -22.270 1.00 87.75 96 SER A N 1
ATOM 750 C CA . SER A 1 96 ? 21.915 0.112 -21.109 1.00 87.75 96 SER A CA 1
ATOM 751 C C . SER A 1 96 ? 21.899 0.873 -19.780 1.00 87.75 96 SER A C 1
ATOM 753 O O . SER A 1 96 ? 21.964 2.103 -19.720 1.00 87.75 96 SER A O 1
ATOM 755 N N . ALA A 1 97 ? 21.820 0.133 -18.670 1.00 87.25 97 ALA A N 1
ATOM 756 C CA . ALA A 1 97 ? 21.912 0.723 -17.334 1.00 87.25 97 ALA A CA 1
ATOM 757 C C . ALA A 1 97 ? 23.268 1.393 -17.102 1.00 87.25 97 ALA A C 1
ATOM 759 O O . ALA A 1 97 ? 23.320 2.453 -16.483 1.00 87.25 97 ALA A O 1
ATOM 760 N N . VAL A 1 98 ? 24.331 0.811 -17.660 1.00 88.88 98 VAL A N 1
ATOM 761 C CA . VAL A 1 98 ? 25.698 1.325 -17.551 1.00 88.88 98 VAL A CA 1
ATOM 762 C C . VAL A 1 98 ? 25.874 2.574 -18.407 1.00 88.88 98 VAL A C 1
ATOM 764 O O . VAL A 1 98 ? 26.429 3.555 -17.923 1.00 88.88 98 VAL A O 1
ATOM 767 N N . ASP A 1 99 ? 25.330 2.586 -19.628 1.00 87.62 99 ASP A N 1
ATOM 768 C CA . ASP A 1 99 ? 25.407 3.758 -20.514 1.00 87.62 99 ASP A CA 1
ATOM 769 C C . ASP A 1 99 ? 24.663 4.960 -19.922 1.00 87.62 99 ASP A C 1
ATOM 771 O O . ASP A 1 99 ? 25.087 6.106 -20.056 1.00 87.62 99 ASP A O 1
ATOM 775 N N . ARG A 1 100 ? 23.542 4.700 -19.237 1.00 84.31 100 ARG A N 1
ATOM 776 C CA . ARG A 1 100 ? 22.754 5.741 -18.565 1.00 84.31 100 ARG A CA 1
ATOM 777 C C . ARG A 1 100 ? 23.368 6.186 -17.243 1.00 84.31 100 ARG A C 1
ATOM 779 O O . ARG A 1 100 ? 23.198 7.339 -16.854 1.00 84.31 100 ARG A O 1
ATOM 786 N N . SER A 1 101 ? 23.997 5.272 -16.513 1.00 86.94 101 SER A N 1
ATOM 787 C CA . SER A 1 101 ? 24.568 5.532 -15.196 1.00 86.94 101 SER A CA 1
ATOM 788 C C . SER A 1 101 ? 25.729 4.568 -14.919 1.00 86.94 101 SER A C 1
ATOM 790 O O . SER A 1 101 ? 25.520 3.471 -14.393 1.00 86.94 101 SER A O 1
ATOM 792 N N . PRO A 1 102 ? 26.975 4.974 -15.223 1.00 87.62 102 PRO A N 1
ATOM 793 C CA . PRO A 1 102 ? 28.148 4.118 -15.030 1.00 87.62 102 PRO A CA 1
ATOM 794 C C . PRO A 1 102 ? 28.349 3.658 -13.577 1.00 87.62 102 PRO A C 1
ATOM 796 O O . PRO A 1 102 ? 28.855 2.562 -13.335 1.00 87.62 102 PRO A O 1
ATOM 799 N N . SER A 1 103 ? 27.885 4.452 -12.604 1.00 89.56 103 SER A N 1
ATOM 800 C CA . SER A 1 103 ? 27.971 4.152 -11.167 1.00 89.56 103 SER A CA 1
ATOM 801 C C . SER A 1 103 ? 27.187 2.907 -10.741 1.00 89.56 103 SER A C 1
ATOM 803 O O . SER A 1 103 ? 27.435 2.375 -9.660 1.00 89.56 103 SER A O 1
ATOM 805 N N . VAL A 1 104 ? 26.275 2.397 -11.576 1.00 88.00 104 VAL A N 1
ATOM 806 C CA . VAL A 1 104 ? 25.555 1.138 -11.324 1.00 88.00 104 VAL A CA 1
ATOM 807 C C . VAL A 1 104 ? 26.520 -0.041 -11.200 1.00 88.00 104 VAL A C 1
ATOM 809 O O . VAL A 1 104 ? 26.288 -0.926 -10.378 1.00 88.00 104 VAL A O 1
ATOM 812 N N . LEU A 1 105 ? 27.624 -0.050 -11.956 1.00 88.38 105 LEU A N 1
ATOM 813 C CA . LEU A 1 105 ? 28.631 -1.108 -11.842 1.00 88.38 105 LEU A CA 1
ATOM 814 C C . LEU A 1 105 ? 29.378 -1.041 -10.508 1.00 88.38 105 LEU A C 1
ATOM 816 O O . LEU A 1 105 ? 29.605 -2.078 -9.890 1.00 88.38 105 LEU A O 1
ATOM 820 N N . ASP A 1 106 ? 29.727 0.161 -10.045 1.00 88.06 106 ASP A N 1
ATOM 821 C CA . ASP A 1 106 ? 30.357 0.355 -8.733 1.00 88.06 106 ASP A CA 1
ATOM 822 C C . ASP A 1 106 ? 29.414 -0.041 -7.601 1.00 88.06 106 ASP A C 1
ATOM 824 O O . ASP A 1 106 ? 29.805 -0.750 -6.676 1.00 88.06 106 ASP A O 1
ATOM 828 N N . TRP A 1 107 ? 28.145 0.354 -7.704 1.00 90.62 107 TRP A N 1
ATOM 829 C CA . TRP A 1 107 ? 27.109 -0.051 -6.763 1.00 90.62 107 TRP A CA 1
ATOM 830 C C . TRP A 1 107 ? 26.959 -1.575 -6.711 1.00 90.62 107 TRP A C 1
ATOM 832 O O . TRP A 1 107 ? 26.980 -2.144 -5.622 1.00 90.62 107 TRP A O 1
ATOM 842 N N . MET A 1 108 ? 26.885 -2.238 -7.871 1.00 89.25 108 MET A N 1
ATOM 843 C CA . MET A 1 108 ? 26.759 -3.694 -7.950 1.00 89.25 108 MET A CA 1
ATOM 844 C C . MET A 1 108 ? 27.981 -4.405 -7.358 1.00 89.25 108 MET A C 1
ATOM 846 O O . MET A 1 108 ? 27.829 -5.378 -6.624 1.00 89.25 108 MET A O 1
ATOM 850 N N . ARG A 1 109 ? 29.191 -3.895 -7.622 1.00 86.38 109 ARG A N 1
ATOM 851 C CA . ARG A 1 109 ? 30.430 -4.406 -7.016 1.00 86.38 109 ARG A CA 1
ATOM 852 C C . ARG A 1 109 ? 30.418 -4.284 -5.493 1.00 86.38 109 ARG A C 1
ATOM 854 O O . ARG A 1 109 ? 30.817 -5.225 -4.824 1.00 86.38 109 ARG A O 1
ATOM 861 N N . ASN A 1 110 ? 29.928 -3.169 -4.954 1.00 87.94 110 ASN A N 1
ATOM 862 C CA . ASN A 1 110 ? 29.902 -2.925 -3.509 1.00 87.94 110 ASN A CA 1
ATOM 863 C C . ASN A 1 110 ? 28.897 -3.806 -2.751 1.00 87.94 110 ASN A C 1
ATOM 865 O O . ASN A 1 110 ? 29.117 -4.103 -1.580 1.00 87.94 110 ASN A O 1
ATOM 869 N N . ILE A 1 111 ? 27.788 -4.201 -3.385 1.00 90.00 111 ILE A N 1
ATOM 870 C CA . ILE A 1 111 ? 26.780 -5.076 -2.760 1.00 90.00 111 ILE A CA 1
ATOM 871 C C . ILE A 1 111 ? 27.045 -6.568 -2.999 1.00 90.00 111 ILE A C 1
ATOM 873 O O . ILE A 1 111 ? 26.421 -7.407 -2.350 1.00 90.00 111 ILE A O 1
ATOM 877 N N . TRP A 1 112 ? 27.921 -6.912 -3.945 1.00 91.75 112 TRP A N 1
ATOM 878 C CA . TRP A 1 112 ? 28.234 -8.294 -4.282 1.00 91.75 112 TRP A CA 1
ATOM 879 C C . TRP A 1 112 ? 29.231 -8.887 -3.285 1.00 91.75 112 TRP A C 1
ATOM 881 O O . TRP A 1 112 ? 30.346 -8.398 -3.126 1.00 91.75 112 TRP A O 1
ATOM 891 N N . GLU A 1 113 ? 28.841 -9.967 -2.612 1.00 88.69 113 GLU A N 1
ATOM 892 C CA . GLU A 1 113 ? 29.696 -10.606 -1.614 1.00 88.69 113 GLU A CA 1
ATOM 893 C C . GLU A 1 113 ? 30.824 -11.411 -2.281 1.00 88.69 113 GLU A C 1
ATOM 895 O O . GLU A 1 113 ? 30.562 -12.366 -3.013 1.00 88.69 113 GLU A O 1
ATOM 900 N N . GLU A 1 114 ? 32.087 -11.102 -1.962 1.00 85.31 114 GLU A N 1
ATOM 901 C CA . GLU A 1 114 ? 33.265 -11.768 -2.553 1.00 85.31 114 GLU A CA 1
ATOM 902 C C . GLU A 1 114 ? 33.242 -13.300 -2.418 1.00 85.31 114 GLU A C 1
ATOM 904 O O . GLU A 1 114 ? 33.693 -14.017 -3.313 1.00 85.31 114 GLU A O 1
ATOM 909 N N . ARG A 1 115 ? 32.656 -13.826 -1.332 1.00 88.12 115 ARG A N 1
ATOM 910 C CA . ARG A 1 115 ? 32.533 -15.275 -1.091 1.00 88.12 115 ARG A CA 1
ATOM 911 C C . ARG A 1 115 ? 31.680 -16.012 -2.129 1.00 88.12 115 ARG A C 1
ATOM 913 O O . ARG A 1 115 ? 31.775 -17.232 -2.217 1.00 88.12 115 ARG A O 1
ATOM 920 N N . LEU A 1 116 ? 30.831 -15.301 -2.876 1.00 85.12 116 LEU A N 1
ATOM 921 C CA . LEU A 1 116 ? 30.010 -15.872 -3.949 1.00 85.12 116 LEU A CA 1
ATOM 922 C C . LEU A 1 116 ? 30.823 -16.099 -5.233 1.00 85.12 116 LEU A C 1
ATOM 924 O O . LEU A 1 116 ? 30.330 -16.730 -6.164 1.00 85.12 116 LEU A O 1
ATOM 928 N N . GLY A 1 117 ? 32.071 -15.623 -5.277 1.00 89.44 117 GLY A N 1
ATOM 929 C CA . GLY A 1 117 ? 32.954 -15.688 -6.436 1.00 89.44 117 GLY A CA 1
ATOM 930 C C . GLY A 1 117 ? 32.877 -14.432 -7.304 1.00 89.44 117 GLY A C 1
ATOM 931 O O . GLY A 1 117 ? 32.122 -13.498 -7.036 1.00 89.44 117 GLY A O 1
ATOM 932 N N . LYS A 1 118 ? 33.680 -14.403 -8.373 1.00 92.06 118 LYS A N 1
ATOM 933 C CA . LYS A 1 118 ? 33.746 -13.268 -9.304 1.00 92.06 118 LYS A CA 1
ATOM 934 C C . LYS A 1 118 ? 32.401 -13.079 -10.017 1.00 92.06 118 LYS A C 1
ATOM 936 O O . LYS A 1 118 ? 31.877 -14.039 -10.576 1.00 92.06 118 LYS A O 1
ATOM 941 N N . LEU A 1 119 ? 31.882 -11.850 -10.018 1.00 92.50 119 LEU A N 1
ATOM 942 C CA . LEU A 1 119 ? 30.759 -11.428 -10.859 1.00 92.50 119 LEU A CA 1
ATOM 943 C C . LEU A 1 119 ? 31.308 -10.841 -12.162 1.00 92.50 119 LEU A C 1
ATOM 945 O O . LEU A 1 119 ? 31.942 -9.785 -12.155 1.00 92.50 119 LEU A O 1
ATOM 949 N N . GLU A 1 120 ? 31.108 -11.541 -13.272 1.00 93.50 120 GLU A N 1
ATOM 950 C CA . GLU A 1 120 ? 31.573 -11.114 -14.590 1.00 93.50 120 GLU A CA 1
ATOM 951 C C . GLU A 1 120 ? 30.493 -10.297 -15.299 1.00 93.50 120 GLU A C 1
ATOM 953 O O . GLU A 1 120 ? 29.371 -10.758 -15.497 1.00 93.50 120 GLU A O 1
ATOM 958 N N . HIS A 1 121 ? 30.825 -9.060 -15.666 1.00 93.81 121 HIS A N 1
ATOM 959 C CA . HIS A 1 121 ? 29.947 -8.211 -16.466 1.00 93.81 121 HIS A CA 1
ATOM 960 C C . HIS A 1 121 ? 30.049 -8.610 -17.937 1.00 93.81 121 HIS A C 1
ATOM 962 O O . HIS A 1 121 ? 31.148 -8.640 -18.488 1.00 93.81 121 HIS A O 1
ATOM 968 N N . LEU A 1 122 ? 28.909 -8.935 -18.547 1.00 92.31 122 LEU A N 1
ATOM 969 C CA . LEU A 1 122 ? 28.834 -9.416 -19.922 1.00 92.31 122 LEU A CA 1
ATOM 970 C C . LEU A 1 122 ? 28.505 -8.285 -20.897 1.00 92.31 122 LEU A C 1
ATOM 972 O O . LEU A 1 122 ? 27.484 -7.601 -20.750 1.00 92.31 122 LEU A O 1
ATOM 976 N N . GLY A 1 123 ? 29.336 -8.153 -21.932 1.00 87.12 123 GLY A N 1
ATOM 977 C CA . GLY A 1 123 ? 29.011 -7.374 -23.124 1.00 87.12 123 GLY A CA 1
ATOM 978 C C . GLY A 1 123 ? 28.020 -8.104 -24.035 1.00 87.12 123 GLY A C 1
ATOM 979 O O . GLY A 1 123 ? 27.737 -9.284 -23.839 1.00 87.12 123 GLY A O 1
ATOM 980 N N . ILE A 1 124 ? 27.514 -7.405 -25.054 1.00 85.62 124 ILE A N 1
ATOM 981 C CA . ILE A 1 124 ? 26.533 -7.945 -26.016 1.00 85.62 124 ILE A CA 1
ATOM 982 C C . ILE A 1 124 ? 27.052 -9.229 -26.685 1.00 85.62 124 ILE A C 1
ATOM 984 O O . ILE A 1 124 ? 26.332 -10.222 -26.759 1.00 85.62 124 ILE A O 1
ATOM 988 N N . ASP A 1 125 ? 28.323 -9.244 -27.092 1.00 87.94 125 ASP A N 1
ATOM 989 C CA . ASP A 1 125 ? 28.949 -10.401 -27.753 1.00 87.94 125 ASP A CA 1
ATOM 990 C C . ASP A 1 125 ? 29.120 -11.613 -26.817 1.00 87.94 125 ASP A C 1
ATOM 992 O O . ASP A 1 125 ? 29.227 -12.762 -27.255 1.00 87.94 125 ASP A O 1
ATOM 996 N N . ASP A 1 126 ? 29.115 -11.369 -25.506 1.00 91.25 126 ASP A N 1
ATOM 997 C CA . ASP A 1 126 ? 29.312 -12.403 -24.497 1.00 91.25 126 ASP A CA 1
ATOM 998 C C . ASP A 1 126 ? 28.001 -13.110 -24.110 1.00 91.25 126 ASP A C 1
ATOM 1000 O O . ASP A 1 126 ? 28.042 -14.182 -23.498 1.00 91.25 126 ASP A O 1
ATOM 1004 N N . TRP A 1 127 ? 26.837 -12.555 -24.471 1.00 90.62 127 TRP A N 1
ATOM 1005 C CA . TRP A 1 127 ? 25.522 -13.063 -24.056 1.00 90.62 127 TRP A CA 1
ATOM 1006 C C . TRP A 1 127 ? 25.231 -14.482 -24.539 1.00 90.62 127 TRP A C 1
ATOM 1008 O O . TRP A 1 127 ? 24.699 -15.291 -23.784 1.00 90.62 127 TRP A O 1
ATOM 1018 N N . PHE A 1 128 ? 25.622 -14.795 -25.772 1.00 88.94 128 PHE A N 1
ATOM 1019 C CA . PHE A 1 128 ? 25.377 -16.094 -26.409 1.00 88.94 128 PHE A CA 1
ATOM 1020 C C . PHE A 1 128 ? 26.518 -17.095 -26.191 1.00 88.94 128 PHE A C 1
ATOM 1022 O O . PHE A 1 128 ? 26.420 -18.252 -26.596 1.00 88.94 128 PHE A O 1
ATOM 1029 N N . THR A 1 129 ? 27.620 -16.653 -25.577 1.00 89.69 129 THR A N 1
ATOM 1030 C CA . THR A 1 129 ? 28.840 -17.449 -25.416 1.00 89.69 129 THR A CA 1
ATOM 1031 C C . THR A 1 129 ? 29.196 -17.593 -23.941 1.00 89.69 129 THR A C 1
ATOM 1033 O O . THR A 1 129 ? 28.750 -18.540 -23.293 1.00 89.69 129 THR A O 1
ATOM 1036 N N . LYS A 1 130 ? 29.956 -16.650 -23.373 1.00 88.12 130 LYS A N 1
ATOM 1037 C CA . LYS A 1 130 ? 30.407 -16.690 -21.973 1.00 88.12 130 LYS A CA 1
ATOM 1038 C C . LYS A 1 130 ? 29.243 -16.748 -20.994 1.00 88.12 130 LYS A C 1
ATOM 1040 O O . LYS A 1 130 ? 29.333 -17.453 -19.994 1.00 88.12 130 LYS A O 1
ATOM 1045 N N . GLY A 1 131 ? 28.141 -16.072 -21.314 1.00 86.12 131 GLY A N 1
ATOM 1046 C CA . GLY A 1 131 ? 26.923 -16.083 -20.514 1.00 86.12 131 GLY A CA 1
ATOM 1047 C C . GLY A 1 131 ? 26.256 -17.452 -20.389 1.00 86.12 131 GLY A C 1
ATOM 1048 O O . GLY A 1 131 ? 25.429 -17.623 -19.505 1.00 86.12 131 GLY A O 1
ATOM 1049 N N . HIS A 1 132 ? 26.637 -18.437 -21.206 1.00 90.62 132 HIS A N 1
ATOM 1050 C CA . HIS A 1 132 ? 26.190 -19.831 -21.097 1.00 90.62 132 HIS A CA 1
ATOM 1051 C C . HIS A 1 132 ? 27.216 -20.737 -20.403 1.00 90.62 132 HIS A C 1
ATOM 1053 O O . HIS A 1 132 ? 27.037 -21.950 -20.389 1.00 90.62 132 HIS A O 1
ATOM 1059 N N . GLY A 1 133 ? 28.304 -20.182 -19.862 1.00 87.44 133 GLY A N 1
ATOM 1060 C CA . GLY A 1 133 ? 29.308 -20.922 -19.101 1.00 87.44 133 GLY A CA 1
ATOM 1061 C C . GLY A 1 133 ? 28.936 -21.112 -17.627 1.00 87.44 133 GLY A C 1
ATOM 1062 O O . GLY A 1 133 ? 27.878 -20.700 -17.159 1.00 87.44 133 GLY A O 1
ATOM 1063 N N . ARG A 1 134 ? 29.848 -21.713 -16.858 1.00 89.56 134 ARG A N 1
ATOM 1064 C CA . ARG A 1 134 ? 29.738 -21.800 -15.394 1.00 89.56 134 ARG A CA 1
ATOM 1065 C C . ARG A 1 134 ? 30.324 -20.549 -14.745 1.00 89.56 134 ARG A C 1
ATOM 1067 O O . ARG A 1 134 ? 31.490 -20.240 -14.979 1.00 89.56 134 ARG A O 1
ATOM 1074 N N . GLY A 1 135 ? 29.554 -19.870 -13.897 1.00 91.50 135 GLY A N 1
ATOM 1075 C CA . GLY A 1 135 ? 30.020 -18.681 -13.182 1.00 91.50 135 GLY A CA 1
ATOM 1076 C C . GLY A 1 135 ? 28.890 -17.805 -12.649 1.00 91.50 135 GLY A C 1
ATOM 1077 O O . GLY A 1 135 ? 27.741 -18.239 -12.571 1.00 91.50 135 GLY A O 1
ATOM 1078 N N . ASN A 1 136 ? 29.233 -16.567 -12.286 1.00 94.06 136 ASN A N 1
ATOM 1079 C CA . ASN A 1 136 ? 28.262 -15.538 -11.928 1.00 94.06 136 ASN A CA 1
ATOM 1080 C C . ASN A 1 136 ? 28.335 -14.403 -12.943 1.00 94.06 136 ASN A C 1
ATOM 1082 O O . ASN A 1 136 ? 29.411 -13.849 -13.173 1.00 94.06 136 ASN A O 1
ATOM 1086 N N . PHE A 1 137 ? 27.192 -14.028 -13.502 1.00 94.81 137 PHE A N 1
ATOM 1087 C CA . PHE A 1 137 ? 27.128 -13.125 -14.640 1.00 94.81 137 PHE A CA 1
ATOM 1088 C C . PHE A 1 137 ? 26.187 -11.952 -14.389 1.00 94.81 137 PHE A C 1
ATOM 1090 O O . PHE A 1 137 ? 25.035 -12.126 -13.980 1.00 94.81 137 PHE A O 1
ATOM 1097 N N . LEU A 1 138 ? 26.683 -10.754 -14.680 1.00 93.81 138 LEU A N 1
ATOM 1098 C CA . LEU A 1 138 ? 25.930 -9.511 -14.675 1.00 93.81 138 LEU A CA 1
ATOM 1099 C C . LEU A 1 138 ? 25.598 -9.114 -16.114 1.00 93.81 138 LEU A C 1
ATOM 1101 O O . LEU A 1 138 ? 26.486 -8.855 -16.924 1.00 93.81 138 LEU A O 1
ATOM 1105 N N . TRP A 1 139 ? 24.308 -9.017 -16.400 1.00 93.62 139 TRP A N 1
ATOM 1106 C CA . TRP A 1 139 ? 23.744 -8.659 -17.691 1.00 93.62 139 TRP A CA 1
ATOM 1107 C C . TRP A 1 139 ? 23.207 -7.237 -17.603 1.00 93.62 139 TRP A C 1
ATOM 1109 O O . TRP A 1 139 ? 22.425 -6.918 -16.708 1.00 93.62 139 TRP A O 1
ATOM 1119 N N . THR A 1 140 ? 23.595 -6.371 -18.531 1.00 92.88 140 THR A N 1
ATOM 1120 C CA . THR A 1 140 ? 23.091 -4.991 -18.573 1.00 92.88 140 THR A CA 1
ATOM 1121 C C . THR A 1 140 ? 22.539 -4.680 -19.959 1.00 92.88 140 THR A C 1
ATOM 1123 O O . THR A 1 140 ? 23.130 -3.872 -20.676 1.00 92.88 140 THR A O 1
ATOM 1126 N N . PRO A 1 141 ? 21.456 -5.345 -20.399 1.00 91.69 141 PRO A N 1
ATOM 1127 C CA . PRO A 1 141 ? 20.902 -5.061 -21.708 1.00 91.69 141 PRO A CA 1
ATOM 1128 C C . PRO A 1 141 ? 20.264 -3.667 -21.743 1.00 91.69 141 PRO A C 1
ATOM 1130 O O . PRO A 1 141 ? 19.717 -3.193 -20.737 1.00 91.69 141 PRO A O 1
ATOM 1133 N N . PRO A 1 142 ? 20.289 -3.001 -22.906 1.00 88.94 142 PRO A N 1
ATOM 1134 C CA . PRO A 1 142 ? 19.360 -1.923 -23.171 1.00 88.94 142 PRO A CA 1
ATOM 1135 C C . PRO A 1 142 ? 17.921 -2.476 -23.213 1.00 88.94 142 PRO A C 1
ATOM 1137 O O . PRO A 1 142 ? 17.726 -3.658 -23.506 1.00 88.94 142 PRO A O 1
ATOM 1140 N N . PRO A 1 143 ? 16.893 -1.654 -22.937 1.00 83.94 143 PRO A N 1
ATOM 1141 C CA . PRO A 1 143 ? 15.509 -2.127 -22.874 1.00 83.94 143 PRO A CA 1
ATOM 1142 C C . PRO A 1 143 ? 15.026 -2.861 -24.132 1.00 83.94 143 PRO A C 1
ATOM 1144 O O . PRO A 1 143 ? 14.276 -3.822 -24.008 1.00 83.94 143 PRO A O 1
ATOM 1147 N N . ALA A 1 144 ? 15.484 -2.452 -25.321 1.00 80.19 144 ALA A N 1
ATOM 1148 C CA . ALA A 1 144 ? 15.133 -3.105 -26.586 1.00 80.19 144 ALA A CA 1
ATOM 1149 C C . ALA A 1 144 ? 15.705 -4.521 -26.766 1.00 80.19 144 ALA A C 1
ATOM 1151 O O . ALA A 1 144 ? 15.287 -5.206 -27.686 1.00 80.19 144 ALA A O 1
ATOM 1152 N N . ALA A 1 145 ? 16.665 -4.944 -25.939 1.00 83.56 145 ALA A N 1
ATOM 1153 C CA . ALA A 1 145 ? 17.265 -6.280 -26.006 1.00 83.56 145 ALA A CA 1
ATOM 1154 C C . ALA A 1 145 ? 17.040 -7.089 -24.715 1.00 83.56 145 ALA A C 1
ATOM 1156 O O . ALA A 1 145 ? 17.710 -8.093 -24.463 1.00 83.56 145 ALA A O 1
ATOM 1157 N N . ALA A 1 146 ? 16.151 -6.613 -23.838 1.00 84.38 146 ALA A N 1
ATOM 1158 C CA . ALA A 1 146 ? 15.928 -7.210 -22.528 1.00 84.38 146 ALA A CA 1
ATOM 1159 C C . ALA A 1 146 ? 15.217 -8.569 -22.609 1.00 84.38 146 ALA A C 1
ATOM 1161 O O . ALA A 1 146 ? 15.491 -9.449 -21.796 1.00 84.38 146 ALA A O 1
ATOM 1162 N N . ASP A 1 147 ? 14.328 -8.737 -23.583 1.00 75.06 147 ASP A N 1
ATOM 1163 C CA . ASP A 1 147 ? 13.641 -9.988 -23.904 1.00 75.06 147 ASP A CA 1
ATOM 1164 C C . ASP A 1 147 ? 14.619 -11.062 -24.395 1.00 75.06 147 ASP A C 1
ATOM 1166 O O . ASP A 1 147 ? 14.619 -12.171 -23.859 1.00 75.06 147 ASP A O 1
ATOM 1170 N N . VAL A 1 148 ? 15.527 -10.698 -25.303 1.00 81.69 148 VAL A N 1
ATOM 1171 C CA . VAL A 1 148 ? 16.603 -11.571 -25.785 1.00 81.69 148 VAL A CA 1
ATOM 1172 C C . VAL A 1 148 ? 17.461 -12.037 -24.612 1.00 81.69 148 VAL A C 1
ATOM 1174 O O . VAL A 1 148 ? 17.693 -13.230 -24.444 1.00 81.69 148 VAL A O 1
ATOM 1177 N N . VAL A 1 149 ? 17.890 -11.126 -23.732 1.00 87.19 149 VAL A N 1
ATOM 1178 C CA . VAL A 1 149 ? 18.661 -11.513 -22.539 1.00 87.19 149 VAL A CA 1
ATOM 1179 C C . VAL A 1 149 ? 17.851 -12.387 -21.583 1.00 87.19 149 VAL A C 1
ATOM 1181 O O . VAL A 1 149 ? 18.411 -13.321 -21.013 1.00 87.19 149 VAL A O 1
ATOM 1184 N N . ALA A 1 150 ? 16.555 -12.132 -21.398 1.00 83.19 150 ALA A N 1
ATOM 1185 C CA . ALA A 1 150 ? 15.713 -12.966 -20.542 1.00 83.19 150 ALA A CA 1
ATOM 1186 C C . ALA A 1 150 ? 15.630 -14.412 -21.059 1.00 83.19 150 ALA A C 1
ATOM 1188 O O . ALA A 1 150 ? 15.741 -15.350 -20.266 1.00 83.19 150 ALA A O 1
ATOM 1189 N N . GLU A 1 151 ? 15.503 -14.589 -22.375 1.00 81.81 151 GLU A N 1
ATOM 1190 C CA . GLU A 1 151 ? 15.558 -15.895 -23.034 1.00 81.81 151 GLU A CA 1
ATOM 1191 C C . GLU A 1 151 ? 16.928 -16.561 -22.844 1.00 81.81 151 GLU A C 1
ATOM 1193 O O . GLU A 1 151 ? 17.001 -17.687 -22.345 1.00 81.81 151 GLU A O 1
ATOM 1198 N N . GLN A 1 152 ? 18.021 -15.842 -23.125 1.00 90.62 152 GLN A N 1
ATOM 1199 C CA . GLN A 1 152 ? 19.385 -16.368 -22.981 1.00 90.62 152 GLN A CA 1
ATOM 1200 C C . GLN A 1 152 ? 19.718 -16.767 -21.537 1.00 90.62 152 GLN A C 1
ATOM 1202 O O . GLN A 1 152 ? 20.319 -17.815 -21.303 1.00 90.62 152 GLN A O 1
ATOM 1207 N N . VAL A 1 153 ? 19.285 -15.981 -20.547 1.00 89.00 153 VAL A N 1
ATOM 1208 C CA . VAL A 1 153 ? 19.419 -16.326 -19.123 1.00 89.00 153 VAL A CA 1
ATOM 1209 C C . VAL A 1 153 ? 18.610 -17.580 -18.788 1.00 89.00 153 VAL A C 1
ATOM 1211 O O . VAL A 1 153 ? 19.073 -18.412 -18.005 1.00 89.00 153 VAL A O 1
ATOM 1214 N N . GLY A 1 154 ? 17.418 -17.738 -19.368 1.00 84.38 154 GLY A N 1
ATOM 1215 C CA . GLY A 1 154 ? 16.603 -18.943 -19.225 1.00 84.38 154 GLY A CA 1
ATOM 1216 C C . GLY A 1 154 ? 17.332 -20.195 -19.714 1.00 84.38 154 GLY A C 1
ATOM 1217 O O . GLY A 1 154 ? 17.430 -21.178 -18.976 1.00 84.38 154 GLY A O 1
ATOM 1218 N N . GLU A 1 155 ? 17.905 -20.140 -20.915 1.00 87.50 155 GLU A N 1
ATOM 1219 C CA . GLU A 1 155 ? 18.697 -21.236 -21.479 1.00 87.50 155 GLU A CA 1
ATOM 1220 C C . GLU A 1 155 ? 19.967 -21.528 -20.671 1.00 87.50 155 GLU A C 1
ATOM 1222 O O . GLU A 1 155 ? 20.252 -22.688 -20.365 1.00 87.50 155 GLU A O 1
ATOM 1227 N N . ALA A 1 156 ? 20.721 -20.492 -20.295 1.00 89.19 156 ALA A N 1
ATOM 1228 C CA . ALA A 1 156 ? 21.963 -20.636 -19.542 1.00 89.19 156 ALA A CA 1
ATOM 1229 C C . ALA A 1 156 ? 21.724 -21.300 -18.179 1.00 89.19 156 ALA A C 1
ATOM 1231 O O . ALA A 1 156 ? 22.420 -22.250 -17.822 1.00 89.19 156 ALA A O 1
ATOM 1232 N N . ARG A 1 157 ? 20.672 -20.884 -17.458 1.00 86.75 157 ARG A N 1
ATOM 1233 C CA . ARG A 1 157 ? 20.264 -21.511 -16.189 1.00 86.75 157 ARG A CA 1
ATOM 1234 C C . ARG A 1 157 ? 19.799 -22.952 -16.359 1.00 86.75 157 ARG A C 1
ATOM 1236 O O . ARG A 1 157 ? 19.937 -23.743 -15.431 1.00 86.75 157 ARG A O 1
ATOM 1243 N N . HIS A 1 158 ? 19.226 -23.298 -17.511 1.00 87.12 158 HIS A N 1
ATOM 1244 C CA . HIS A 1 158 ? 18.849 -24.679 -17.799 1.00 87.12 158 HIS A CA 1
ATOM 1245 C C . HIS A 1 158 ? 20.082 -25.566 -18.025 1.00 87.12 158 HIS A C 1
ATOM 1247 O O . HIS A 1 158 ? 20.113 -26.701 -17.553 1.00 87.12 158 HIS A O 1
ATOM 1253 N N . LYS A 1 159 ? 21.116 -25.040 -18.699 1.00 88.25 159 LYS A N 1
ATOM 1254 C CA . LYS A 1 159 ? 22.400 -25.731 -18.921 1.00 88.25 159 LYS A CA 1
ATOM 1255 C C . LYS A 1 159 ? 23.218 -25.859 -17.629 1.00 88.25 159 LYS A C 1
ATOM 1257 O O . LYS A 1 159 ? 23.817 -26.908 -17.392 1.00 88.25 159 LYS A O 1
ATOM 1262 N N . HIS A 1 160 ? 23.217 -24.819 -16.795 1.00 88.31 160 HIS A N 1
ATOM 1263 C CA . HIS A 1 160 ? 23.990 -24.736 -15.553 1.00 88.31 160 HIS A CA 1
ATOM 1264 C C . HIS A 1 160 ? 23.139 -24.169 -14.406 1.00 88.31 160 HIS A C 1
ATOM 1266 O O . HIS A 1 160 ? 23.183 -22.977 -14.124 1.00 88.31 160 HIS A O 1
ATOM 1272 N N . PRO A 1 161 ? 22.356 -24.999 -13.700 1.00 86.19 161 PRO A N 1
ATOM 1273 C CA . PRO A 1 161 ? 21.525 -24.537 -12.585 1.00 86.19 161 PRO A CA 1
ATOM 1274 C C . PRO A 1 161 ? 22.311 -23.896 -11.430 1.00 86.19 161 PRO A C 1
ATOM 1276 O O . PRO A 1 161 ? 21.738 -23.165 -10.621 1.00 86.19 161 PRO A O 1
ATOM 1279 N N . GLU A 1 162 ? 23.607 -24.192 -11.337 1.00 85.81 162 GLU A N 1
ATOM 1280 C CA . GLU A 1 162 ? 24.544 -23.673 -10.345 1.00 85.81 162 GLU A CA 1
ATOM 1281 C C . GLU A 1 162 ? 25.064 -22.254 -10.633 1.00 85.81 162 GLU A C 1
ATOM 1283 O O . GLU A 1 162 ? 25.667 -21.654 -9.741 1.00 85.81 162 GLU A O 1
ATOM 1288 N N . SER A 1 163 ? 24.864 -21.708 -11.839 1.00 88.19 163 SER A N 1
ATOM 1289 C CA . SER A 1 163 ? 25.313 -20.354 -12.181 1.00 88.19 163 SER A CA 1
ATOM 1290 C C . SER A 1 163 ? 24.346 -19.279 -11.675 1.00 88.19 163 SER A C 1
ATOM 1292 O O . SER A 1 163 ? 23.121 -19.439 -11.672 1.00 88.19 163 SER A O 1
ATOM 1294 N N . CYS A 1 164 ? 24.893 -18.136 -11.253 1.00 89.75 164 CYS A N 1
ATOM 1295 C CA . CYS A 1 164 ? 24.102 -16.980 -10.834 1.00 89.75 164 CYS A CA 1
ATOM 1296 C C . CYS A 1 164 ? 24.016 -15.956 -11.968 1.00 89.75 164 CYS A C 1
ATOM 1298 O O . CYS A 1 164 ? 25.032 -15.558 -12.531 1.00 89.75 164 CYS A O 1
ATOM 1300 N N . HIS A 1 165 ? 22.809 -15.495 -12.292 1.00 92.00 165 HIS A N 1
ATOM 1301 C CA . HIS A 1 165 ? 22.578 -14.509 -13.348 1.00 92.00 165 HIS A CA 1
ATOM 1302 C C . HIS A 1 165 ? 21.794 -13.327 -12.788 1.00 92.00 165 HIS A C 1
ATOM 1304 O O . HIS A 1 165 ? 20.724 -13.510 -12.205 1.00 92.00 165 HIS A O 1
ATOM 1310 N N . ILE A 1 166 ? 22.313 -12.117 -12.982 1.00 90.50 166 ILE A N 1
ATOM 1311 C CA . ILE A 1 166 ? 21.691 -10.869 -12.530 1.00 90.50 166 ILE A CA 1
ATOM 1312 C C . ILE A 1 166 ? 21.539 -9.955 -13.730 1.00 90.50 166 ILE A C 1
ATOM 1314 O O . ILE A 1 166 ? 22.534 -9.589 -14.341 1.00 90.50 166 ILE A O 1
ATOM 1318 N N . ALA A 1 167 ? 20.309 -9.573 -14.062 1.00 90.50 167 ALA A N 1
ATOM 1319 C CA . ALA A 1 167 ? 20.035 -8.642 -15.148 1.00 90.50 167 ALA A CA 1
ATOM 1320 C C . ALA A 1 167 ? 19.595 -7.281 -14.598 1.00 90.50 167 ALA A C 1
ATOM 1322 O O . ALA A 1 167 ? 18.658 -7.203 -13.803 1.00 90.50 167 ALA A O 1
ATOM 1323 N N . ILE A 1 168 ? 20.257 -6.210 -15.036 1.00 88.69 168 ILE A N 1
ATOM 1324 C CA . ILE A 1 168 ? 19.894 -4.826 -14.725 1.00 88.69 168 ILE A CA 1
ATOM 1325 C C . ILE A 1 168 ? 19.440 -4.156 -16.017 1.00 88.69 168 ILE A C 1
ATOM 1327 O O . ILE A 1 168 ? 20.248 -3.854 -16.895 1.00 88.69 168 ILE A O 1
ATOM 1331 N N . VAL A 1 169 ? 18.138 -3.900 -16.112 1.00 86.31 169 VAL A N 1
ATOM 1332 C CA . VAL A 1 169 ? 17.516 -3.284 -17.287 1.00 86.31 169 VAL A CA 1
ATOM 1333 C C . VAL A 1 169 ? 17.018 -1.890 -16.917 1.00 86.31 169 VAL A C 1
ATOM 1335 O O . VAL A 1 169 ? 16.314 -1.743 -15.914 1.00 86.31 169 VAL A O 1
ATOM 1338 N N . PRO A 1 170 ? 17.343 -0.847 -17.696 1.00 81.00 170 PRO A N 1
ATOM 1339 C CA . PRO A 1 170 ? 16.806 0.479 -17.451 1.00 81.00 170 PRO A CA 1
ATOM 1340 C C . PRO A 1 170 ? 15.293 0.496 -17.595 1.00 81.00 170 PRO A C 1
ATOM 1342 O O . PRO A 1 170 ? 14.749 0.276 -18.672 1.00 81.00 170 PRO A O 1
ATOM 1345 N N . HIS A 1 171 ? 14.598 0.862 -16.529 1.00 70.38 171 HIS A N 1
ATOM 1346 C CA . HIS A 1 171 ? 13.179 1.139 -16.645 1.00 70.38 171 HIS A CA 1
ATOM 1347 C C . HIS A 1 171 ? 12.986 2.481 -17.378 1.00 70.38 171 HIS A C 1
ATOM 1349 O O . HIS A 1 171 ? 13.587 3.503 -17.017 1.00 70.38 171 HIS A O 1
ATOM 1355 N N . LEU A 1 172 ? 12.193 2.484 -18.455 1.00 62.16 172 LEU A N 1
ATOM 1356 C CA . LEU A 1 172 ? 11.866 3.699 -19.219 1.00 62.16 172 LEU A CA 1
ATOM 1357 C C . LEU A 1 172 ? 10.714 4.496 -18.592 1.00 62.16 172 LEU A C 1
ATOM 1359 O O . LEU A 1 172 ? 10.609 5.706 -18.809 1.00 62.16 172 LEU A O 1
ATOM 1363 N N . GLY A 1 173 ? 9.910 3.858 -17.740 1.00 46.09 173 GLY A N 1
ATOM 1364 C CA . GLY A 1 173 ? 8.969 4.548 -16.869 1.00 46.09 173 GLY A CA 1
ATOM 1365 C C . GLY A 1 173 ? 9.706 5.179 -15.691 1.00 46.09 173 GLY A C 1
ATOM 1366 O O . GLY A 1 173 ? 10.131 4.481 -14.778 1.00 46.09 173 GLY A O 1
ATOM 1367 N N . VAL A 1 174 ? 9.849 6.502 -15.667 1.00 34.38 174 VAL A N 1
ATOM 1368 C CA . VAL A 1 174 ? 10.100 7.184 -14.393 1.00 34.38 174 VAL A CA 1
ATOM 1369 C C . VAL A 1 174 ? 8.756 7.611 -13.840 1.00 34.38 174 VAL A C 1
ATOM 1371 O O . VAL A 1 174 ? 8.223 8.661 -14.191 1.00 34.38 174 VAL A O 1
ATOM 1374 N N . CYS A 1 175 ? 8.226 6.766 -12.977 1.00 31.92 175 CYS A N 1
ATOM 1375 C CA . CYS A 1 175 ? 7.666 7.200 -11.717 1.00 31.92 175 CYS A CA 1
ATOM 1376 C C . CYS A 1 175 ? 7.913 6.021 -10.772 1.00 31.92 175 CYS A C 1
ATOM 1378 O O . CYS A 1 175 ? 7.618 4.887 -11.150 1.00 31.92 175 CYS A O 1
ATOM 1380 N N . GLU A 1 176 ? 8.427 6.253 -9.559 1.00 39.53 176 GLU A N 1
ATOM 1381 C CA . GLU A 1 176 ? 7.939 5.449 -8.431 1.00 39.53 176 GLU A CA 1
ATOM 1382 C C . GLU A 1 176 ? 6.441 5.308 -8.678 1.00 39.53 176 GLU A C 1
ATOM 1384 O O . GLU A 1 176 ? 5.811 6.345 -8.920 1.00 39.53 176 GLU A O 1
ATOM 1389 N N . GLU A 1 177 ? 5.893 4.092 -8.783 1.00 43.44 177 GLU A N 1
ATOM 1390 C CA . GLU A 1 177 ? 4.447 3.953 -8.907 1.00 43.44 177 GLU A CA 1
ATOM 1391 C C . GLU A 1 177 ? 3.860 4.789 -7.775 1.00 43.44 177 GLU A C 1
ATOM 1393 O O . GLU A 1 177 ? 3.927 4.416 -6.603 1.00 43.44 177 GLU A O 1
ATOM 1398 N N . GLN A 1 178 ? 3.333 5.966 -8.114 1.00 50.31 178 GLN A N 1
ATOM 1399 C CA . GLN A 1 178 ? 2.486 6.728 -7.233 1.00 50.31 178 GLN A CA 1
ATOM 1400 C C . GLN A 1 178 ? 1.221 5.897 -7.195 1.00 50.31 178 GLN A C 1
ATOM 1402 O O . GLN A 1 178 ? 0.297 6.060 -7.989 1.00 50.31 178 GLN A O 1
ATOM 1407 N N . SER A 1 179 ? 1.277 4.862 -6.368 1.00 57.66 179 SER A N 1
ATOM 1408 C CA . SER A 1 179 ? 0.297 3.812 -6.365 1.00 57.66 179 SER A CA 1
ATOM 1409 C C . SER A 1 179 ? -0.893 4.365 -5.611 1.00 57.66 179 SER A C 1
ATOM 1411 O O . SER A 1 179 ? -0.964 4.314 -4.386 1.00 57.66 179 SER A O 1
ATOM 1413 N N . TYR A 1 180 ? -1.804 4.981 -6.355 1.00 74.19 180 TYR A N 1
ATOM 1414 C CA . TYR A 1 180 ? -3.017 5.533 -5.785 1.00 74.19 180 TYR A CA 1
ATOM 1415 C C . TYR A 1 180 ? -3.864 4.404 -5.205 1.00 74.19 180 TYR A C 1
ATOM 1417 O O . TYR A 1 180 ? -4.013 3.337 -5.807 1.00 74.19 180 TYR A O 1
ATOM 1425 N N . TRP A 1 181 ? -4.469 4.668 -4.051 1.00 80.75 181 TRP A N 1
ATOM 1426 C CA . TRP A 1 181 ? -5.254 3.691 -3.297 1.00 80.75 181 TRP A CA 1
ATOM 1427 C C . TRP A 1 181 ? -6.377 3.035 -4.122 1.00 80.75 181 TRP A C 1
ATOM 1429 O O . TRP A 1 181 ? -6.754 1.889 -3.875 1.00 80.75 181 TRP A O 1
ATOM 1439 N N . LYS A 1 182 ? -6.894 3.739 -5.139 1.00 80.00 182 LYS A N 1
ATOM 1440 C CA . LYS A 1 182 ? -7.943 3.253 -6.047 1.00 80.00 182 LYS A CA 1
ATOM 1441 C C . LYS A 1 182 ? -7.468 2.190 -7.046 1.00 80.00 182 LYS A C 1
ATOM 1443 O O . LYS A 1 182 ? -8.301 1.451 -7.559 1.00 80.00 182 LYS A O 1
ATOM 1448 N N . HIS A 1 183 ? -6.165 2.083 -7.303 1.00 78.81 183 HIS A N 1
ATOM 1449 C CA . HIS A 1 183 ? -5.585 1.094 -8.223 1.00 78.81 183 HIS A CA 1
ATOM 1450 C C . HIS A 1 183 ? -5.001 -0.124 -7.502 1.00 78.81 183 HIS A C 1
ATOM 1452 O O . HIS A 1 183 ? -4.625 -1.103 -8.146 1.00 78.81 183 HIS A O 1
ATOM 1458 N N . TRP A 1 184 ? -4.935 -0.096 -6.169 1.00 83.44 184 TRP A N 1
ATOM 1459 C CA . TRP A 1 184 ? -4.432 -1.230 -5.413 1.00 83.44 184 TRP A CA 1
ATOM 1460 C C . TRP A 1 184 ? -5.319 -2.461 -5.576 1.00 83.44 184 TRP A C 1
ATOM 1462 O O . TRP A 1 184 ? -6.551 -2.404 -5.505 1.00 83.44 184 TRP A O 1
ATOM 1472 N N . SER A 1 185 ? -4.651 -3.595 -5.759 1.00 87.31 185 SER A N 1
ATOM 1473 C CA . SER A 1 185 ? -5.258 -4.914 -5.795 1.00 87.31 185 SER A CA 1
ATOM 1474 C C . SER A 1 185 ? -4.411 -5.891 -4.991 1.00 87.31 185 SER A C 1
ATOM 1476 O O . SER A 1 185 ? -3.181 -5.843 -5.012 1.00 87.31 185 SER A O 1
ATOM 1478 N N . GLY A 1 186 ? -5.069 -6.756 -4.229 1.00 87.62 186 GLY A N 1
ATOM 1479 C CA . GLY A 1 186 ? -4.405 -7.766 -3.417 1.00 87.62 186 GLY A CA 1
ATOM 1480 C C . GLY A 1 186 ? -5.403 -8.718 -2.780 1.00 87.62 186 GLY A C 1
ATOM 1481 O O . GLY A 1 186 ? -6.609 -8.495 -2.828 1.00 87.62 186 GLY A O 1
ATOM 1482 N N . ASN A 1 187 ? -4.899 -9.776 -2.159 1.00 92.12 187 ASN A N 1
ATOM 1483 C CA . ASN A 1 187 ? -5.739 -10.767 -1.497 1.00 92.12 187 ASN A CA 1
ATOM 1484 C C . ASN A 1 187 ? -5.904 -10.411 -0.021 1.00 92.12 187 ASN A C 1
ATOM 1486 O O . ASN A 1 187 ? -4.934 -10.053 0.655 1.00 92.12 187 ASN A O 1
ATOM 1490 N N . CYS A 1 188 ? -7.131 -10.512 0.488 1.00 94.75 188 CYS A N 1
ATOM 1491 C CA . CYS A 1 188 ? -7.420 -10.270 1.891 1.00 94.75 188 CYS A CA 1
ATOM 1492 C C . CYS A 1 188 ? -6.564 -11.188 2.769 1.00 94.75 188 CYS A C 1
ATOM 1494 O O . CYS A 1 188 ? -6.600 -12.407 2.634 1.00 94.75 188 CYS A O 1
ATOM 1496 N N . ALA A 1 189 ? -5.854 -10.607 3.732 1.00 93.19 189 ALA A N 1
ATOM 1497 C CA . ALA A 1 189 ? -4.948 -11.342 4.606 1.00 93.19 189 ALA A CA 1
ATOM 1498 C C . ALA A 1 189 ? -5.645 -12.285 5.611 1.00 93.19 189 ALA A C 1
ATOM 1500 O O . ALA A 1 189 ? -4.940 -12.981 6.334 1.00 93.19 189 ALA A O 1
ATOM 1501 N N . LEU A 1 190 ? -6.984 -12.290 5.679 1.00 93.12 190 LEU A N 1
ATOM 1502 C CA . LEU A 1 190 ? -7.760 -13.240 6.485 1.00 93.12 190 LEU A CA 1
ATOM 1503 C C . LEU A 1 190 ? -8.447 -14.297 5.609 1.00 93.12 190 LEU A C 1
ATOM 1505 O O . LEU A 1 190 ? -8.200 -15.480 5.789 1.00 93.12 190 LEU A O 1
ATOM 1509 N N . CYS A 1 191 ? -9.307 -13.881 4.671 1.00 94.94 191 CYS A N 1
ATOM 1510 C CA . CYS A 1 191 ? -10.134 -14.809 3.888 1.00 94.94 191 CYS A CA 1
ATOM 1511 C C . CYS A 1 191 ? -9.567 -15.163 2.504 1.00 94.94 191 CYS A C 1
ATOM 1513 O O . CYS A 1 191 ? -10.151 -15.983 1.808 1.00 94.94 191 CYS A O 1
ATOM 1515 N N . GLY A 1 192 ? -8.475 -14.530 2.061 1.00 92.56 192 GLY A N 1
ATOM 1516 C CA . GLY A 1 192 ? -7.855 -14.785 0.756 1.00 92.56 192 GLY A CA 1
ATOM 1517 C C . GLY A 1 192 ? -8.578 -14.177 -0.452 1.00 92.56 192 GLY A C 1
ATOM 1518 O O . GLY A 1 192 ? -7.987 -14.106 -1.525 1.00 92.56 192 GLY A O 1
ATOM 1519 N N . ASN A 1 193 ? -9.809 -13.682 -0.290 1.00 93.00 193 ASN A N 1
ATOM 1520 C CA . ASN A 1 193 ? -10.574 -13.075 -1.381 1.00 93.00 193 ASN A CA 1
ATOM 1521 C C . ASN A 1 193 ? -9.852 -11.872 -1.998 1.00 93.00 193 ASN A C 1
ATOM 1523 O O . ASN A 1 193 ? -9.241 -11.071 -1.286 1.00 93.00 193 ASN A O 1
ATOM 1527 N N . ALA A 1 194 ? -9.981 -11.716 -3.315 1.00 92.00 194 ALA A N 1
ATOM 1528 C CA . ALA A 1 194 ? -9.436 -10.572 -4.029 1.00 92.00 194 ALA A CA 1
ATOM 1529 C C . ALA A 1 194 ? -10.135 -9.271 -3.601 1.00 92.00 194 ALA A C 1
ATOM 1531 O O . ALA A 1 194 ? -11.362 -9.168 -3.598 1.00 92.00 194 ALA A O 1
ATOM 1532 N N . VAL A 1 195 ? -9.337 -8.258 -3.280 1.00 90.62 195 VAL A N 1
ATOM 1533 C CA . VAL A 1 195 ? -9.770 -6.921 -2.878 1.00 90.62 195 VAL A CA 1
ATOM 1534 C C . VAL A 1 195 ? -9.160 -5.910 -3.841 1.00 90.62 195 VAL A C 1
ATOM 1536 O O . VAL A 1 195 ? -7.961 -5.953 -4.115 1.00 90.62 195 VAL A O 1
ATOM 1539 N N . LYS A 1 196 ? -9.986 -5.016 -4.386 1.00 89.06 196 LYS A N 1
ATOM 1540 C CA . LYS A 1 196 ? -9.610 -4.079 -5.456 1.00 89.06 196 LYS A CA 1
ATOM 1541 C C . LYS A 1 196 ? -10.363 -2.755 -5.339 1.00 89.06 196 LYS A C 1
ATOM 1543 O O . LYS A 1 196 ? -11.259 -2.627 -4.505 1.00 89.06 196 LYS A O 1
ATOM 1548 N N . ASN A 1 197 ? -10.017 -1.787 -6.187 1.00 81.44 197 ASN A N 1
ATOM 1549 C CA . ASN A 1 197 ? -10.755 -0.529 -6.375 1.00 81.44 197 ASN A CA 1
ATOM 1550 C C . ASN A 1 197 ? -10.946 0.298 -5.088 1.00 81.44 197 ASN A C 1
ATOM 1552 O O . ASN A 1 197 ? -11.960 0.985 -4.924 1.00 81.44 197 ASN A O 1
ATOM 1556 N N . GLY A 1 198 ? -10.000 0.194 -4.148 1.00 79.31 198 GLY A N 1
ATOM 1557 C CA . GLY A 1 198 ? -10.066 0.899 -2.869 1.00 79.31 198 GLY A CA 1
ATOM 1558 C C . GLY A 1 198 ? -11.208 0.462 -1.944 1.00 79.31 198 GLY A C 1
ATOM 1559 O O . GLY A 1 198 ? -11.602 1.218 -1.064 1.00 79.31 198 GLY A O 1
ATOM 1560 N N . GLU A 1 199 ? -11.779 -0.728 -2.144 1.00 87.88 199 GLU A N 1
ATOM 1561 C CA . GLU A 1 199 ? -12.873 -1.252 -1.304 1.00 87.88 199 GLU A CA 1
ATOM 1562 C C . GLU A 1 199 ? -12.366 -2.033 -0.082 1.00 87.88 199 GLU A C 1
ATOM 1564 O O . GLU A 1 199 ? -13.142 -2.443 0.780 1.00 87.88 199 GLU A O 1
ATOM 1569 N N . GLY A 1 200 ? -11.049 -2.218 0.001 1.00 90.38 200 GLY A N 1
ATOM 1570 C CA . GLY A 1 200 ? -10.356 -2.835 1.122 1.00 90.38 200 GLY A CA 1
ATOM 1571 C C . GLY A 1 200 ? -9.799 -1.836 2.113 1.00 90.38 200 GLY A C 1
ATOM 1572 O O . GLY A 1 200 ? -9.527 -0.688 1.774 1.00 90.38 200 GLY A O 1
ATOM 1573 N N . ASN A 1 201 ? -9.517 -2.322 3.318 1.00 91.44 201 ASN A N 1
ATOM 1574 C CA . ASN A 1 201 ? -8.641 -1.622 4.244 1.00 91.44 201 ASN A CA 1
ATOM 1575 C C . ASN A 1 201 ? -7.178 -1.913 3.860 1.00 91.44 201 ASN A C 1
ATOM 1577 O O . ASN A 1 201 ? -6.567 -2.876 4.339 1.00 91.44 201 ASN A O 1
ATOM 1581 N N . PHE A 1 202 ? -6.658 -1.153 2.894 1.00 90.94 202 PHE A N 1
ATOM 1582 C CA . PHE A 1 202 ? -5.285 -1.282 2.408 1.00 90.94 202 PHE A CA 1
ATOM 1583 C C . PHE A 1 202 ? -4.316 -0.549 3.326 1.00 90.94 202 PHE A C 1
ATOM 1585 O O . PHE A 1 202 ? -4.539 0.605 3.675 1.00 90.94 202 PHE A O 1
ATOM 1592 N N . CYS A 1 203 ? -3.201 -1.197 3.664 1.00 91.81 203 CYS A N 1
ATOM 1593 C CA . CYS A 1 203 ? -2.096 -0.521 4.335 1.00 91.81 203 CYS A CA 1
ATOM 1594 C C . CYS A 1 203 ? -1.608 0.660 3.483 1.00 91.81 203 CYS A C 1
ATOM 1596 O O . CYS A 1 203 ? -1.315 0.472 2.310 1.00 91.81 203 CYS A O 1
ATOM 1598 N N . GLY A 1 204 ? -1.392 1.832 4.072 1.00 89.25 204 GLY A N 1
ATOM 1599 C CA . GLY A 1 204 ? -0.829 2.978 3.354 1.00 89.25 204 GLY A CA 1
ATOM 1600 C C . GLY A 1 204 ? 0.597 2.761 2.830 1.00 89.25 204 GLY A C 1
ATOM 1601 O O . GLY A 1 204 ? 1.094 3.562 2.061 1.00 89.25 204 GLY A O 1
ATOM 1602 N N . ASN A 1 205 ? 1.258 1.667 3.221 1.00 89.50 205 ASN A N 1
ATOM 1603 C CA . ASN A 1 205 ? 2.551 1.246 2.672 1.00 89.50 205 ASN A CA 1
ATOM 1604 C C . ASN A 1 205 ? 2.420 0.115 1.637 1.00 89.50 205 ASN A C 1
ATOM 1606 O O . ASN A 1 205 ? 3.412 -0.546 1.331 1.00 89.50 205 ASN A O 1
ATOM 1610 N N . PHE A 1 206 ? 1.204 -0.206 1.188 1.00 87.75 206 PHE A N 1
ATOM 1611 C CA . PHE A 1 206 ? 0.941 -1.312 0.270 1.00 87.75 206 PHE A CA 1
ATOM 1612 C C . PHE A 1 206 ? 1.737 -1.149 -1.029 1.00 87.75 206 PHE A C 1
ATOM 1614 O O . PHE A 1 206 ? 1.817 -0.063 -1.584 1.00 87.75 206 PHE A O 1
ATOM 1621 N N . SER A 1 207 ? 2.347 -2.241 -1.487 1.00 83.00 207 SER A N 1
ATOM 1622 C CA . SER A 1 207 ? 3.281 -2.311 -2.617 1.00 83.00 207 SER A CA 1
ATOM 1623 C C . SER A 1 207 ? 4.617 -1.575 -2.449 1.00 83.00 207 SER A C 1
ATOM 1625 O O . SER A 1 207 ? 5.470 -1.720 -3.317 1.00 83.00 207 SER A O 1
ATOM 1627 N N . PHE A 1 208 ? 4.878 -0.905 -1.322 1.00 80.81 208 PHE A N 1
ATOM 1628 C CA . PHE A 1 208 ? 6.148 -0.210 -1.090 1.00 80.81 208 PHE A CA 1
ATOM 1629 C C . PHE A 1 208 ? 7.100 -0.995 -0.184 1.00 80.81 208 PHE A C 1
ATOM 1631 O O . PHE A 1 208 ? 6.718 -1.470 0.893 1.00 80.81 208 PHE A O 1
ATOM 1638 N N . THR A 1 209 ? 8.362 -1.099 -0.605 1.00 82.19 209 THR A N 1
ATOM 1639 C CA . THR A 1 209 ? 9.496 -1.519 0.234 1.00 82.19 209 THR A CA 1
ATOM 1640 C C . THR A 1 209 ? 9.883 -0.395 1.189 1.00 82.19 209 THR A C 1
ATOM 1642 O O . THR A 1 209 ? 9.826 0.777 0.825 1.00 82.19 209 THR A O 1
ATOM 1645 N N . ARG A 1 210 ? 10.285 -0.731 2.419 1.00 86.19 210 ARG A N 1
ATOM 1646 C CA . ARG A 1 210 ? 10.714 0.265 3.417 1.00 86.19 210 ARG A CA 1
ATOM 1647 C C . ARG A 1 210 ? 11.917 -0.259 4.188 1.00 86.19 210 ARG A C 1
ATOM 1649 O O . ARG A 1 210 ? 11.787 -1.243 4.919 1.00 86.19 210 ARG A O 1
ATOM 1656 N N . GLY A 1 211 ? 13.068 0.393 4.029 1.00 87.06 211 GLY A N 1
ATOM 1657 C CA . GLY A 1 211 ? 14.344 -0.129 4.524 1.00 87.06 211 GLY A CA 1
ATOM 1658 C C . GLY A 1 211 ? 14.600 -1.539 3.984 1.00 87.06 211 GLY A C 1
ATOM 1659 O O . GLY A 1 211 ? 14.329 -1.818 2.820 1.00 87.06 211 GLY A O 1
ATOM 1660 N N . ASN A 1 212 ? 15.020 -2.452 4.859 1.00 86.06 212 ASN A N 1
ATOM 1661 C CA . ASN A 1 212 ? 15.320 -3.843 4.493 1.00 86.06 212 ASN A CA 1
ATOM 1662 C C . ASN A 1 212 ? 14.078 -4.754 4.457 1.00 86.06 212 ASN A C 1
ATOM 1664 O O . ASN A 1 212 ? 14.201 -5.975 4.363 1.00 86.06 212 ASN A O 1
ATOM 1668 N N . PHE A 1 213 ? 12.868 -4.198 4.589 1.00 82.94 213 PHE A N 1
ATOM 1669 C CA . PHE A 1 213 ? 11.642 -4.990 4.579 1.00 82.94 213 PHE A CA 1
ATOM 1670 C C . PHE A 1 213 ? 11.046 -5.095 3.172 1.00 82.94 213 PHE A C 1
ATOM 1672 O O . PHE A 1 213 ? 10.929 -4.077 2.480 1.00 82.94 213 PHE A O 1
ATOM 1679 N N . PRO A 1 214 ? 10.572 -6.294 2.777 1.00 81.12 214 PRO A N 1
ATOM 1680 C CA . PRO A 1 214 ? 9.911 -6.478 1.494 1.00 81.12 214 PRO A CA 1
ATOM 1681 C C . PRO A 1 214 ? 8.627 -5.651 1.420 1.00 81.12 214 PRO A C 1
ATOM 1683 O O . PRO A 1 214 ? 8.039 -5.289 2.450 1.00 81.12 214 PRO A O 1
ATOM 1686 N N . ALA A 1 215 ? 8.178 -5.407 0.188 1.00 84.44 215 ALA A N 1
ATOM 1687 C CA . ALA A 1 215 ? 6.983 -4.628 -0.087 1.00 84.44 215 ALA A CA 1
ATOM 1688 C C . ALA A 1 215 ? 5.774 -5.128 0.715 1.00 84.44 215 ALA A C 1
ATOM 1690 O O . ALA A 1 215 ? 5.501 -6.332 0.783 1.00 84.44 215 ALA A O 1
ATOM 1691 N N . CYS A 1 216 ? 5.029 -4.210 1.333 1.00 87.56 216 CYS A N 1
ATOM 1692 C CA . CYS A 1 216 ? 3.839 -4.594 2.084 1.00 87.56 216 CYS A CA 1
ATOM 1693 C C . CYS A 1 216 ? 2.761 -5.126 1.131 1.00 87.56 216 CYS A C 1
ATOM 1695 O O . CYS A 1 216 ? 2.389 -4.463 0.171 1.00 87.56 216 CYS A O 1
ATOM 1697 N N . ARG A 1 217 ? 2.197 -6.298 1.429 1.00 88.75 217 ARG A N 1
ATOM 1698 C CA . ARG A 1 217 ? 1.078 -6.889 0.668 1.00 88.75 217 ARG A CA 1
ATOM 1699 C C . ARG A 1 217 ? -0.184 -7.051 1.516 1.00 88.75 217 ARG A C 1
ATOM 1701 O O . ARG A 1 217 ? -1.002 -7.929 1.270 1.00 88.75 217 ARG A O 1
ATOM 1708 N N . LYS A 1 218 ? -0.312 -6.257 2.582 1.00 92.44 218 LYS A N 1
ATOM 1709 C CA . LYS A 1 218 ? -1.388 -6.407 3.563 1.00 92.44 218 LYS A CA 1
ATOM 1710 C C . LYS A 1 218 ? -2.590 -5.525 3.227 1.00 92.44 218 LYS A C 1
ATOM 1712 O O . LYS A 1 218 ? -2.500 -4.299 3.248 1.00 92.44 218 LYS A O 1
ATOM 1717 N N . VAL A 1 219 ? -3.707 -6.195 2.973 1.00 93.69 219 VAL A N 1
ATOM 1718 C CA . VAL A 1 219 ? -5.046 -5.636 2.780 1.00 93.69 219 VAL A CA 1
ATOM 1719 C C . VAL A 1 219 ? -6.063 -6.563 3.440 1.00 93.69 219 VAL A C 1
ATOM 1721 O O . VAL A 1 219 ? -5.841 -7.772 3.535 1.00 93.69 219 VAL A O 1
ATOM 1724 N N . TRP A 1 220 ? -7.187 -6.014 3.890 1.00 95.62 220 TRP A N 1
ATOM 1725 C CA . TRP A 1 220 ? -8.322 -6.790 4.381 1.00 95.62 220 TRP A CA 1
ATOM 1726 C C . TRP A 1 220 ? -9.614 -6.378 3.686 1.00 95.62 220 TRP A C 1
ATOM 1728 O O . TRP A 1 220 ? -9.809 -5.202 3.377 1.00 95.62 220 TRP A O 1
ATOM 1738 N N . CYS A 1 221 ? -10.531 -7.332 3.503 1.00 94.44 221 CYS A N 1
ATOM 1739 C CA . CYS A 1 221 ? -11.939 -6.974 3.389 1.00 94.44 221 CYS A CA 1
ATOM 1740 C C . CYS A 1 221 ? -12.334 -6.204 4.663 1.00 94.44 221 CYS A C 1
ATOM 1742 O O . CYS A 1 221 ? -11.857 -6.567 5.740 1.00 94.44 221 CYS A O 1
ATOM 1744 N N . PRO A 1 222 ? -13.212 -5.196 4.584 1.00 87.81 222 PRO A N 1
ATOM 1745 C CA . PRO A 1 222 ? -13.587 -4.384 5.742 1.00 87.81 222 PRO A CA 1
ATOM 1746 C C . PRO A 1 222 ? -13.975 -5.223 6.972 1.00 87.81 222 PRO A C 1
ATOM 1748 O O . PRO A 1 222 ? -13.350 -5.127 8.030 1.00 87.81 222 PRO A O 1
ATOM 1751 N N . LYS A 1 223 ? -14.896 -6.176 6.783 1.00 90.69 223 LYS A N 1
ATOM 1752 C CA . LYS A 1 223 ? -15.363 -7.087 7.840 1.00 90.69 223 LYS A CA 1
ATOM 1753 C C . LYS A 1 223 ? -14.327 -8.122 8.302 1.00 90.69 223 LYS A C 1
ATOM 1755 O O . LYS A 1 223 ? -14.559 -8.811 9.282 1.00 90.69 223 LYS A O 1
ATOM 1760 N N . CYS A 1 224 ? -13.194 -8.253 7.612 1.00 94.69 224 CYS A N 1
ATOM 1761 C CA . CYS A 1 224 ? -12.123 -9.184 7.969 1.00 94.69 224 CYS A CA 1
ATOM 1762 C C . CYS A 1 224 ? -11.021 -8.545 8.827 1.00 94.69 224 CYS A C 1
ATOM 1764 O O . CYS A 1 224 ? -10.150 -9.258 9.323 1.00 94.69 224 CYS A O 1
ATOM 1766 N N . TYR A 1 225 ? -10.996 -7.218 8.975 1.00 95.00 225 TYR A N 1
ATOM 1767 C CA . TYR A 1 225 ? -10.092 -6.551 9.911 1.00 95.00 225 TYR A CA 1
ATOM 1768 C C . TYR A 1 225 ? -10.830 -6.347 11.234 1.00 95.00 225 TYR A C 1
ATOM 1770 O O . TYR A 1 225 ? -11.486 -5.326 11.428 1.00 95.00 225 TYR A O 1
ATOM 1778 N N . THR A 1 226 ? -10.766 -7.347 12.111 1.00 94.06 226 THR A N 1
ATOM 1779 C CA . THR A 1 226 ? -11.545 -7.388 13.355 1.00 94.06 226 THR A CA 1
ATOM 1780 C C . THR A 1 226 ? -10.658 -7.371 14.591 1.00 94.06 226 THR A C 1
ATOM 1782 O O . THR A 1 226 ? -9.461 -7.675 1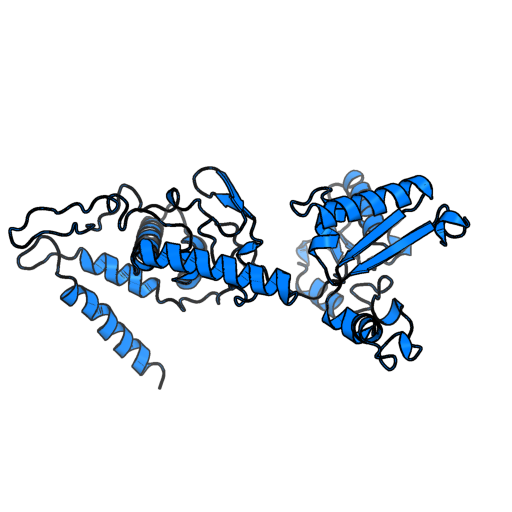4.525 1.00 94.06 226 THR A O 1
ATOM 1785 N N . VAL A 1 227 ? -11.249 -7.017 15.730 1.00 89.31 227 VAL A N 1
ATOM 1786 C CA . VAL A 1 227 ? -10.604 -7.169 17.034 1.00 89.31 227 VAL A CA 1
ATOM 1787 C C . VAL A 1 227 ? -10.366 -8.669 17.279 1.00 89.31 227 VAL A C 1
ATOM 1789 O O . VAL A 1 227 ? -11.240 -9.480 16.958 1.00 89.31 227 VAL A O 1
ATOM 1792 N N . PRO A 1 228 ? -9.200 -9.081 17.810 1.00 84.06 228 PRO A N 1
ATOM 1793 C CA . PRO A 1 228 ? -8.955 -10.483 18.138 1.00 84.06 228 PRO A CA 1
ATOM 1794 C C . PRO A 1 228 ? -9.939 -10.983 19.203 1.00 84.06 228 PRO A C 1
ATOM 1796 O O . PRO A 1 228 ? -10.197 -10.277 20.174 1.00 84.06 228 PRO A O 1
ATOM 1799 N N . ALA A 1 229 ? -10.442 -12.213 19.060 1.00 76.94 229 ALA A N 1
ATOM 1800 C CA . ALA A 1 229 ? -11.484 -12.769 19.935 1.00 76.94 229 ALA A CA 1
ATOM 1801 C C . ALA A 1 229 ? -11.110 -12.791 21.435 1.00 76.94 229 ALA A C 1
ATOM 1803 O O . ALA A 1 229 ? -11.983 -12.675 22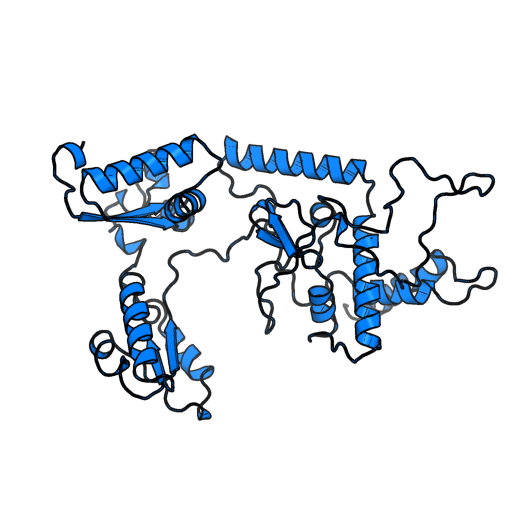.283 1.00 76.94 229 ALA A O 1
ATOM 1804 N N . GLY A 1 230 ? -9.817 -12.888 21.764 1.00 78.25 230 GLY A N 1
ATOM 1805 C CA . GLY A 1 230 ? -9.297 -12.821 23.137 1.00 78.25 230 GLY A CA 1
ATOM 1806 C C . GLY A 1 230 ? -8.860 -11.422 23.585 1.00 78.25 230 GLY A C 1
ATOM 1807 O O . GLY A 1 230 ? -7.956 -11.306 24.408 1.00 78.25 230 GLY A O 1
ATOM 1808 N N . SER A 1 231 ? -9.387 -10.355 22.979 1.00 83.56 231 SER A N 1
ATOM 1809 C CA . SER A 1 231 ? -9.050 -8.978 23.357 1.00 83.56 231 SER A CA 1
ATOM 1810 C C . SER A 1 231 ? -9.553 -8.668 24.773 1.00 83.56 231 SER A C 1
ATOM 1812 O O . SER A 1 231 ? -10.760 -8.734 24.995 1.00 83.56 231 SER A O 1
ATOM 1814 N N . PRO A 1 232 ? -8.676 -8.270 25.715 1.00 85.56 232 PRO A N 1
ATOM 1815 C CA . PRO A 1 232 ? -9.069 -7.973 27.097 1.00 85.56 232 PRO A CA 1
ATOM 1816 C C . PRO A 1 232 ? -9.772 -6.615 27.254 1.00 85.56 232 PRO A C 1
ATOM 1818 O O . PRO A 1 232 ? -10.246 -6.278 28.334 1.00 85.56 232 PRO A O 1
ATOM 1821 N N . TYR A 1 233 ? -9.790 -5.802 26.198 1.00 86.38 233 TYR A N 1
ATOM 1822 C CA . TYR A 1 233 ? -10.292 -4.435 26.239 1.00 86.38 233 TYR A CA 1
ATOM 1823 C C . TYR A 1 233 ? -11.820 -4.378 26.166 1.00 86.38 233 TYR A C 1
ATOM 1825 O O . TYR A 1 233 ? -12.391 -4.910 25.208 1.00 86.38 233 TYR A O 1
ATOM 1833 N N . PRO A 1 234 ? -12.483 -3.697 27.118 1.00 77.00 234 PRO A N 1
ATOM 1834 C CA . PRO A 1 234 ? -13.928 -3.553 27.097 1.00 77.00 234 PRO A CA 1
ATOM 1835 C C . PRO A 1 234 ? -14.361 -2.630 25.953 1.00 77.00 234 PRO A C 1
ATOM 1837 O O . PRO A 1 234 ? -13.844 -1.523 25.797 1.00 77.00 234 PRO A O 1
ATOM 1840 N N . ILE A 1 235 ? -15.354 -3.069 25.182 1.00 77.50 235 ILE A N 1
ATOM 1841 C CA . ILE A 1 235 ? -16.077 -2.220 24.233 1.00 77.50 235 ILE A CA 1
ATOM 1842 C C . ILE A 1 235 ? -17.301 -1.698 24.979 1.00 77.50 235 ILE A C 1
ATOM 1844 O O . ILE A 1 235 ? -18.174 -2.481 25.340 1.00 77.50 235 ILE A O 1
ATOM 1848 N N . ARG A 1 236 ? -17.337 -0.394 25.267 1.00 68.31 236 ARG A N 1
ATOM 1849 C CA . ARG A 1 236 ? -18.471 0.210 25.976 1.00 68.31 236 ARG A CA 1
ATOM 1850 C C . ARG A 1 236 ? -19.660 0.350 25.031 1.00 68.31 236 ARG A C 1
ATOM 1852 O O . ARG A 1 236 ? -19.554 1.046 24.021 1.00 68.31 236 ARG A O 1
ATOM 1859 N N . THR A 1 237 ? -20.771 -0.275 25.392 1.00 65.38 237 THR A N 1
ATOM 1860 C CA . THR A 1 237 ? -22.083 -0.030 24.793 1.00 65.38 237 THR A CA 1
ATOM 1861 C C . THR A 1 237 ? -22.617 1.306 25.307 1.00 65.38 237 THR A C 1
ATOM 1863 O O . THR A 1 237 ? -22.349 1.681 26.451 1.00 65.38 237 THR A O 1
ATOM 1866 N N . ALA A 1 238 ? -23.327 2.061 24.468 1.00 63.75 238 ALA A N 1
ATOM 1867 C CA . ALA A 1 238 ? -24.025 3.250 24.943 1.00 63.75 238 ALA A CA 1
ATOM 1868 C C . ALA A 1 238 ? -25.110 2.817 25.938 1.00 63.75 238 ALA A C 1
ATOM 1870 O O . ALA A 1 238 ? -25.854 1.879 25.661 1.00 63.75 238 ALA A O 1
ATOM 1871 N N . THR A 1 239 ? -25.178 3.480 27.087 1.00 60.12 239 THR A N 1
ATOM 1872 C CA . THR A 1 239 ? -26.253 3.284 28.061 1.00 60.12 239 THR A CA 1
ATOM 1873 C C . THR A 1 239 ? -27.134 4.524 28.099 1.00 60.12 239 THR A C 1
ATOM 1875 O O . THR A 1 239 ? -26.621 5.635 27.939 1.00 60.12 239 THR A O 1
ATOM 1878 N N . ASP A 1 240 ? -28.438 4.349 28.292 1.00 67.62 240 ASP A N 1
ATOM 1879 C CA . ASP A 1 240 ? -29.348 5.463 28.568 1.00 67.62 240 ASP A CA 1
ATOM 1880 C C . ASP A 1 240 ? -29.136 6.040 29.981 1.00 67.62 240 ASP A C 1
ATOM 1882 O O . ASP A 1 240 ? -28.230 5.635 30.719 1.00 67.62 240 ASP A O 1
ATOM 1886 N N . GLU A 1 241 ? -29.951 7.035 30.338 1.00 61.09 241 GLU A N 1
ATOM 1887 C CA . GLU A 1 241 ? -29.920 7.698 31.648 1.00 61.09 241 GLU A CA 1
ATOM 1888 C C . GLU A 1 241 ? -30.209 6.733 32.812 1.00 61.09 241 GLU A C 1
ATOM 1890 O O . GLU A 1 241 ? -29.759 6.980 33.931 1.00 61.09 241 GLU A O 1
ATOM 1895 N N . ASP A 1 242 ? -30.872 5.607 32.534 1.00 70.56 242 ASP A N 1
ATOM 1896 C CA . ASP A 1 242 ? -31.220 4.562 33.499 1.00 70.56 242 ASP A CA 1
ATOM 1897 C C . ASP A 1 242 ? -30.187 3.414 33.537 1.00 70.56 242 ASP A C 1
ATOM 1899 O O . ASP A 1 242 ? -30.299 2.486 34.342 1.00 70.56 242 ASP A O 1
ATOM 1903 N N . GLY A 1 243 ? -29.138 3.484 32.709 1.00 59.94 243 GLY A N 1
ATOM 1904 C CA . GLY A 1 243 ? -28.052 2.507 32.672 1.00 59.94 243 GLY A CA 1
ATOM 1905 C C . GLY A 1 243 ? -28.343 1.255 31.840 1.00 59.94 243 GLY A C 1
ATOM 1906 O O . GLY A 1 243 ? -27.556 0.306 31.895 1.00 59.94 243 GLY A O 1
ATOM 1907 N N . PHE A 1 244 ? -29.424 1.230 31.057 1.00 62.88 244 PHE A N 1
ATOM 1908 C CA . PHE A 1 244 ? -29.706 0.136 30.131 1.00 62.88 244 PHE A CA 1
ATOM 1909 C C . PHE A 1 244 ? -28.894 0.293 28.850 1.00 62.88 244 PHE A C 1
ATOM 1911 O O . PHE A 1 244 ? -28.778 1.386 28.299 1.00 62.88 244 PHE A O 1
ATOM 1918 N N . GLU A 1 245 ? -28.324 -0.812 28.362 1.00 61.94 245 GLU A N 1
ATOM 1919 C CA . GLU A 1 245 ? -27.613 -0.828 27.085 1.00 61.94 245 GLU A CA 1
ATOM 1920 C C . GLU A 1 245 ? -28.578 -0.507 25.939 1.00 61.94 245 GLU A C 1
ATOM 1922 O O . GLU A 1 245 ? -29.449 -1.304 25.588 1.00 61.94 245 GLU A O 1
ATOM 1927 N N . VAL A 1 246 ? -28.395 0.658 25.320 1.00 58.97 246 VAL A N 1
ATOM 1928 C CA . VAL A 1 246 ? -29.116 1.048 24.114 1.00 58.97 246 VAL A CA 1
ATOM 1929 C C . VAL A 1 246 ? -28.274 0.617 22.924 1.00 58.97 246 VAL A C 1
ATOM 1931 O O . VAL A 1 246 ? -27.389 1.337 22.455 1.00 58.97 246 VAL A O 1
ATOM 1934 N N . ALA A 1 247 ? -28.542 -0.585 22.423 1.00 57.00 247 ALA A N 1
ATOM 1935 C CA . ALA A 1 247 ? -28.083 -0.964 21.097 1.00 57.00 247 ALA A CA 1
ATOM 1936 C C . ALA A 1 247 ? -28.873 -0.134 20.074 1.00 57.00 247 ALA A C 1
ATOM 1938 O O . ALA A 1 247 ? -30.045 -0.395 19.818 1.00 57.00 247 ALA A O 1
ATOM 1939 N N . MET A 1 248 ? -28.254 0.907 19.516 1.00 58.25 248 MET A N 1
ATOM 1940 C CA . MET A 1 248 ? -28.821 1.574 18.346 1.00 58.25 248 MET A CA 1
ATOM 1941 C C . MET A 1 248 ? -28.748 0.604 17.160 1.00 58.25 248 MET A C 1
ATOM 1943 O O . MET A 1 248 ? -27.677 0.063 16.873 1.00 58.25 248 MET A O 1
ATOM 1947 N N . ASP A 1 249 ? -29.867 0.384 16.467 1.00 55.69 249 ASP A N 1
ATOM 1948 C CA . ASP A 1 249 ? -29.905 -0.462 15.270 1.00 55.69 249 ASP A CA 1
ATOM 1949 C C . ASP A 1 249 ? -28.805 -0.041 14.274 1.00 55.69 249 ASP A C 1
ATOM 1951 O O . ASP A 1 249 ? -28.757 1.102 13.812 1.00 55.69 249 ASP A O 1
ATOM 1955 N N . GLY A 1 250 ? -27.905 -0.977 13.944 1.00 61.72 250 GLY A N 1
ATOM 1956 C CA . GLY A 1 250 ? -26.767 -0.755 13.042 1.00 61.72 250 GLY A CA 1
ATOM 1957 C C . GLY A 1 250 ? -25.400 -0.520 13.705 1.00 61.72 250 GLY A C 1
ATOM 1958 O O . GLY A 1 250 ? -24.404 -0.449 12.980 1.00 61.72 250 GLY A O 1
ATOM 1959 N N . ASP A 1 251 ? -25.322 -0.462 15.040 1.00 66.69 251 ASP A N 1
ATOM 1960 C CA . ASP A 1 251 ? -24.071 -0.287 15.807 1.00 66.69 251 ASP A CA 1
ATOM 1961 C C . ASP A 1 251 ? -23.491 -1.598 16.385 1.00 66.69 251 ASP A C 1
ATOM 1963 O O . ASP A 1 251 ? -22.522 -1.583 17.142 1.00 66.69 251 ASP A O 1
ATOM 1967 N N . GLU A 1 252 ? -24.015 -2.759 15.990 1.00 75.69 252 GLU A N 1
ATOM 1968 C CA . GLU A 1 252 ? -23.575 -4.084 16.473 1.00 75.69 252 GLU A CA 1
ATOM 1969 C C . GLU A 1 252 ? -22.070 -4.344 16.256 1.00 75.69 252 GLU A C 1
ATOM 1971 O O . GLU A 1 252 ? -21.391 -4.975 17.069 1.00 75.69 252 GLU A O 1
ATOM 1976 N N . ASP A 1 253 ? -21.539 -3.810 15.155 1.00 82.44 253 ASP A N 1
ATOM 1977 C CA . ASP A 1 253 ? -20.152 -3.954 14.711 1.00 82.44 253 ASP A CA 1
ATOM 1978 C C . ASP A 1 253 ? -19.224 -2.839 15.258 1.00 82.44 253 ASP A C 1
ATOM 1980 O O . ASP A 1 253 ? -18.021 -2.806 14.948 1.00 82.44 253 ASP A O 1
ATOM 1984 N N . ARG A 1 254 ? -19.759 -1.910 16.069 1.00 85.44 254 ARG A N 1
ATOM 1985 C CA . ARG A 1 254 ? -19.047 -0.727 16.578 1.00 85.44 254 ARG A CA 1
ATOM 1986 C C . ARG A 1 254 ? -17.822 -1.129 17.394 1.00 85.44 254 ARG A C 1
ATOM 1988 O O . ARG A 1 254 ? -17.901 -1.947 18.305 1.00 85.44 254 ARG A O 1
ATOM 1995 N N . PHE A 1 255 ? -16.667 -0.563 17.041 1.00 87.31 255 PHE A N 1
ATOM 1996 C CA . PHE A 1 255 ? -15.352 -0.892 17.614 1.00 87.31 255 PHE A CA 1
ATOM 1997 C C . PHE A 1 255 ? -14.916 -2.363 17.470 1.00 87.31 255 PHE A C 1
ATOM 1999 O O . PHE A 1 255 ? -13.928 -2.765 18.078 1.00 87.31 255 PHE A O 1
ATOM 2006 N N . ARG A 1 256 ? -15.597 -3.175 16.649 1.00 89.38 256 ARG A N 1
ATOM 2007 C CA . ARG A 1 256 ? -15.262 -4.599 16.450 1.00 89.38 256 ARG A CA 1
ATOM 2008 C C . ARG A 1 256 ? -14.596 -4.880 15.112 1.00 89.38 256 ARG A C 1
ATOM 2010 O O . ARG A 1 256 ? -13.762 -5.781 15.030 1.00 89.38 256 ARG A O 1
ATOM 2017 N N . VAL A 1 257 ? -14.943 -4.123 14.074 1.00 91.75 257 VAL A N 1
ATOM 2018 C CA . VAL A 1 257 ? -14.509 -4.372 12.687 1.00 91.75 257 VAL A CA 1
ATOM 2019 C C . VAL A 1 257 ? -14.116 -3.077 11.977 1.00 91.75 257 VAL A C 1
ATOM 2021 O O . VAL A 1 257 ? -14.478 -1.994 12.424 1.00 91.75 257 VAL A O 1
ATOM 2024 N N . SER A 1 258 ? -13.405 -3.157 10.851 1.00 92.38 258 SER A N 1
ATOM 2025 C CA . SER A 1 258 ? -13.228 -2.001 9.958 1.00 92.38 258 SER A CA 1
ATOM 2026 C C . SER A 1 258 ? -14.357 -1.871 8.932 1.00 92.38 258 SER A C 1
ATOM 2028 O O . SER A 1 258 ? -15.076 -2.826 8.629 1.00 92.38 258 SER A O 1
ATOM 2030 N N . ARG A 1 259 ? -14.482 -0.683 8.346 1.00 91.38 259 ARG A N 1
ATOM 2031 C CA . ARG A 1 259 ? -15.485 -0.303 7.351 1.00 91.38 259 ARG A CA 1
ATOM 2032 C C . ARG A 1 259 ? -14.803 0.183 6.074 1.00 91.38 259 ARG A C 1
ATOM 2034 O O . ARG A 1 259 ? -13.659 0.640 6.072 1.00 91.38 259 ARG A O 1
ATOM 2041 N N . VAL A 1 260 ? -15.526 0.089 4.958 1.00 90.62 260 VAL A N 1
ATOM 2042 C CA . VAL A 1 260 ? -15.061 0.657 3.685 1.00 90.62 260 VAL A CA 1
ATOM 2043 C C . VAL A 1 260 ? -14.842 2.159 3.870 1.00 90.62 260 VAL A C 1
ATOM 2045 O O . VAL A 1 260 ? -15.746 2.860 4.316 1.00 90.62 260 VAL A O 1
ATOM 2048 N N . GLY A 1 261 ? -13.658 2.644 3.496 1.00 89.00 261 GLY A N 1
ATOM 2049 C CA . GLY A 1 261 ? -13.310 4.064 3.552 1.00 89.00 261 GLY A CA 1
ATOM 2050 C C . GLY A 1 261 ? -12.637 4.530 4.843 1.00 89.00 261 GLY A C 1
ATOM 2051 O O . GLY A 1 261 ? -12.159 5.661 4.862 1.00 89.00 261 GLY A O 1
ATOM 2052 N N . ASP A 1 262 ? -12.517 3.692 5.881 1.00 90.12 262 ASP A N 1
ATOM 2053 C CA . ASP A 1 262 ? -11.818 4.080 7.121 1.00 90.12 262 ASP A CA 1
ATOM 2054 C C . ASP A 1 262 ? -10.373 4.540 6.841 1.00 90.12 262 ASP A C 1
ATOM 2056 O O . ASP A 1 262 ? -9.932 5.557 7.373 1.00 90.12 262 ASP A O 1
ATOM 2060 N N . PHE A 1 263 ? -9.674 3.860 5.924 1.00 84.62 263 PHE A N 1
ATOM 2061 C CA . PHE A 1 263 ? -8.301 4.185 5.514 1.00 84.62 263 PHE A CA 1
ATOM 2062 C C . PHE A 1 263 ? -8.146 5.565 4.838 1.00 84.62 263 PHE A C 1
ATOM 2064 O O . PHE A 1 263 ? -7.027 6.063 4.720 1.00 84.62 263 PHE A O 1
ATOM 2071 N N . LEU A 1 264 ? -9.246 6.182 4.377 1.00 83.38 264 LEU A N 1
ATOM 2072 C CA . LEU A 1 264 ? -9.266 7.557 3.853 1.00 83.38 264 LEU A CA 1
ATOM 2073 C C . LEU A 1 264 ? -9.561 8.598 4.938 1.00 83.38 264 LEU A C 1
ATOM 2075 O O . LEU A 1 264 ? -9.294 9.778 4.735 1.00 83.38 264 LEU A O 1
ATOM 2079 N N . MET A 1 265 ? -10.147 8.181 6.061 1.00 85.75 265 MET A N 1
ATOM 2080 C CA . MET A 1 265 ? -10.467 9.061 7.188 1.00 85.75 265 MET A CA 1
ATOM 2081 C C . MET A 1 265 ? -9.296 9.165 8.154 1.00 85.75 265 MET A C 1
ATOM 2083 O O . MET A 1 265 ? -8.995 10.241 8.665 1.00 85.75 265 MET A O 1
ATOM 2087 N N . THR A 1 266 ? -8.654 8.028 8.400 1.00 81.31 266 THR A N 1
ATOM 2088 C CA . THR A 1 266 ? -7.495 7.908 9.269 1.00 81.31 266 THR A CA 1
ATOM 2089 C C . THR A 1 266 ? -6.405 7.201 8.481 1.00 81.31 266 THR A C 1
ATOM 2091 O O . THR A 1 266 ? -6.664 6.116 7.955 1.00 81.31 266 THR A O 1
ATOM 2094 N N . PRO A 1 267 ? -5.192 7.770 8.373 1.00 79.06 267 PRO A N 1
ATOM 2095 C CA . PRO A 1 267 ? -4.115 7.078 7.691 1.00 79.06 267 PRO A CA 1
ATOM 2096 C C . PRO A 1 267 ? -3.855 5.741 8.398 1.00 79.06 267 PRO A C 1
ATOM 2098 O O . PRO A 1 267 ? -3.578 5.683 9.594 1.00 79.06 267 PRO A O 1
ATOM 2101 N N . PHE A 1 268 ? -4.006 4.652 7.649 1.00 89.94 268 PHE A N 1
ATOM 2102 C CA . PHE A 1 268 ? -3.957 3.292 8.174 1.00 89.94 268 PHE A CA 1
ATOM 2103 C C . PHE A 1 268 ? -2.634 2.626 7.794 1.00 89.94 268 PHE A C 1
ATOM 2105 O O . PHE A 1 268 ? -2.253 2.600 6.622 1.00 89.94 268 PHE A O 1
ATOM 2112 N N . GLN A 1 269 ? -1.938 2.026 8.760 1.00 93.12 269 GLN A N 1
ATOM 2113 C CA . GLN A 1 269 ? -0.864 1.072 8.483 1.00 93.12 269 GLN A CA 1
ATOM 2114 C C . GLN A 1 269 ? -1.227 -0.274 9.113 1.00 93.12 269 GLN A C 1
ATOM 2116 O O . GLN A 1 269 ? -1.818 -0.348 10.186 1.00 93.12 269 GLN A O 1
ATOM 2121 N N . CYS A 1 270 ? -0.887 -1.374 8.442 1.00 94.62 270 CYS A N 1
ATOM 2122 C CA . CYS A 1 270 ? -1.166 -2.698 8.989 1.00 94.62 270 CYS A CA 1
ATOM 2123 C C . CYS A 1 270 ? -0.323 -2.995 10.238 1.00 94.62 270 CYS A C 1
ATOM 2125 O O . CYS A 1 270 ? 0.732 -2.391 10.437 1.00 94.62 270 CYS A O 1
ATOM 2127 N N . ASP A 1 271 ? -0.730 -3.997 11.017 1.00 95.44 271 ASP A N 1
ATOM 2128 C CA . ASP A 1 271 ? -0.088 -4.334 12.290 1.00 95.44 271 ASP A CA 1
ATOM 2129 C C . ASP A 1 271 ? 1.415 -4.576 12.155 1.00 95.44 271 ASP A C 1
ATOM 2131 O O . ASP A 1 271 ? 2.211 -4.038 12.914 1.00 95.44 271 ASP A O 1
ATOM 2135 N N . ILE A 1 272 ? 1.816 -5.336 11.130 1.00 95.50 272 ILE A N 1
ATOM 2136 C CA . ILE A 1 272 ? 3.225 -5.647 10.870 1.00 95.50 272 ILE A CA 1
ATOM 2137 C C . ILE A 1 272 ? 4.002 -4.371 10.528 1.00 95.50 272 ILE A C 1
ATOM 2139 O O . ILE A 1 272 ? 5.151 -4.224 10.935 1.00 95.50 272 ILE A O 1
ATOM 2143 N N . CYS A 1 273 ? 3.398 -3.442 9.781 1.00 95.88 273 CYS A N 1
ATOM 2144 C CA . CYS A 1 273 ? 4.030 -2.162 9.467 1.00 95.88 273 CYS A CA 1
ATOM 2145 C C . CYS A 1 273 ? 4.233 -1.331 10.733 1.00 95.88 273 CYS A C 1
ATOM 2147 O O . CYS A 1 273 ? 5.344 -0.860 10.944 1.00 95.88 273 CYS A O 1
ATOM 2149 N N . HIS A 1 274 ? 3.216 -1.209 11.587 1.00 97.12 274 HIS A N 1
ATOM 2150 C CA . HIS A 1 274 ? 3.348 -0.524 12.873 1.00 97.12 274 HIS A CA 1
ATOM 2151 C C . HIS A 1 274 ? 4.387 -1.185 13.782 1.00 97.12 274 HIS A C 1
ATOM 2153 O O . HIS A 1 274 ? 5.257 -0.500 14.315 1.00 97.12 274 HIS A O 1
ATOM 2159 N N . PHE A 1 275 ? 4.369 -2.515 13.889 1.00 97.44 275 PHE A N 1
ATOM 2160 C CA . PHE A 1 275 ? 5.357 -3.259 14.663 1.00 97.44 275 PHE A CA 1
ATOM 2161 C C . PHE A 1 275 ? 6.776 -2.981 14.161 1.00 97.44 275 PHE A C 1
ATOM 2163 O O . PHE A 1 275 ? 7.660 -2.672 14.952 1.00 97.44 275 PHE A O 1
ATOM 2170 N N . ARG A 1 276 ? 6.999 -3.023 12.841 1.00 96.38 276 ARG A N 1
ATOM 2171 C CA . ARG A 1 276 ? 8.299 -2.703 12.229 1.00 96.38 276 ARG A CA 1
ATOM 2172 C C . ARG A 1 276 ? 8.710 -1.251 12.455 1.00 96.38 276 ARG A C 1
ATOM 2174 O O . ARG A 1 276 ? 9.889 -1.001 12.672 1.00 96.38 276 ARG A O 1
ATOM 2181 N N . ASN A 1 277 ? 7.773 -0.305 12.420 1.00 95.38 277 ASN A N 1
ATOM 2182 C CA . ASN A 1 277 ? 8.067 1.106 12.670 1.00 95.38 277 ASN A CA 1
ATOM 2183 C C . ASN A 1 277 ? 8.607 1.323 14.097 1.00 95.38 277 ASN A C 1
ATOM 2185 O O . ASN A 1 277 ? 9.524 2.125 14.274 1.00 95.38 277 ASN A O 1
ATOM 2189 N N . VAL A 1 278 ? 8.078 0.585 15.081 1.00 96.38 278 VAL A N 1
ATOM 2190 C CA . VAL A 1 278 ? 8.462 0.682 16.501 1.00 96.38 278 VAL A CA 1
ATOM 2191 C C . VAL A 1 278 ? 9.684 -0.185 16.822 1.00 96.38 278 VAL A C 1
ATOM 2193 O O . VAL A 1 278 ? 10.675 0.304 17.349 1.00 96.38 278 VAL A O 1
ATOM 2196 N N . MET A 1 279 ? 9.645 -1.471 16.470 1.00 96.19 279 MET A N 1
ATOM 2197 C CA . MET A 1 279 ? 10.635 -2.477 16.884 1.00 96.19 279 MET A CA 1
ATOM 2198 C C . MET A 1 279 ? 11.793 -2.648 15.894 1.00 96.19 279 MET A C 1
ATOM 2200 O O . MET A 1 279 ? 12.738 -3.378 16.188 1.00 96.19 279 MET A O 1
ATOM 2204 N N . LYS A 1 280 ? 11.701 -2.043 14.701 1.00 94.94 280 LYS A N 1
ATOM 2205 C CA . LYS A 1 280 ? 12.684 -2.139 13.601 1.00 94.94 280 LYS A CA 1
ATOM 2206 C C . LYS A 1 280 ? 13.005 -3.571 13.150 1.00 94.94 280 LYS A C 1
ATOM 2208 O O . LYS A 1 280 ? 14.044 -3.824 12.553 1.00 94.94 280 LYS A O 1
ATOM 2213 N N . ARG A 1 281 ? 12.094 -4.517 13.394 1.00 92.31 281 ARG A N 1
ATOM 2214 C CA . ARG A 1 281 ? 12.210 -5.938 13.016 1.00 92.31 281 ARG A CA 1
ATOM 2215 C C . ARG A 1 281 ? 10.839 -6.576 12.808 1.00 92.31 281 ARG A C 1
ATOM 2217 O O . ARG A 1 281 ? 9.816 -5.954 13.085 1.00 92.31 281 ARG A O 1
ATOM 2224 N N . ASN A 1 282 ? 10.814 -7.816 12.323 1.00 91.50 282 ASN A N 1
ATOM 2225 C CA . ASN A 1 282 ? 9.586 -8.612 12.265 1.00 91.50 282 ASN A CA 1
ATOM 2226 C C . ASN A 1 282 ? 9.178 -9.112 13.662 1.00 91.50 282 ASN A C 1
ATOM 2228 O O . ASN A 1 282 ? 10.060 -9.347 14.496 1.00 91.50 282 ASN A O 1
ATOM 2232 N N . PRO A 1 283 ? 7.871 -9.297 13.922 1.00 91.94 283 PRO A N 1
ATOM 2233 C CA . PRO A 1 283 ? 7.420 -9.938 15.146 1.00 91.94 283 PRO A CA 1
ATOM 2234 C C . PRO A 1 283 ? 7.880 -11.396 15.164 1.00 91.94 283 PRO A C 1
ATOM 2236 O O . PRO A 1 283 ? 7.670 -12.142 14.210 1.00 91.94 283 PRO A O 1
ATOM 2239 N N . ASP A 1 284 ? 8.513 -11.781 16.264 1.00 91.81 284 ASP A N 1
ATOM 2240 C CA . ASP A 1 284 ? 8.727 -13.184 16.613 1.00 91.81 284 ASP A CA 1
ATOM 2241 C C . ASP A 1 284 ? 7.440 -13.741 17.229 1.00 91.81 284 ASP A C 1
ATOM 2243 O O . ASP A 1 284 ? 6.988 -13.234 18.256 1.00 91.81 284 ASP A O 1
ATOM 2247 N N . ILE A 1 285 ? 6.864 -14.751 16.576 1.00 88.69 285 ILE A N 1
ATOM 2248 C CA . ILE A 1 285 ? 5.584 -15.372 16.938 1.00 88.69 285 ILE A CA 1
ATOM 2249 C C . ILE A 1 285 ? 5.654 -16.193 18.228 1.00 88.69 285 ILE A C 1
ATOM 2251 O O . ILE A 1 285 ? 4.627 -16.395 18.871 1.00 88.69 285 ILE A O 1
ATOM 2255 N N . CYS A 1 286 ? 6.849 -16.637 18.623 1.00 93.06 286 CYS A N 1
ATOM 2256 C CA . CYS A 1 286 ? 7.066 -17.373 19.868 1.00 93.06 286 CYS A CA 1
ATOM 2257 C C . CYS A 1 286 ? 7.232 -16.432 21.068 1.00 93.06 286 CYS A C 1
ATOM 2259 O O . CYS A 1 286 ? 7.274 -16.876 22.213 1.00 93.06 286 CYS A O 1
ATOM 2261 N N . ASN A 1 287 ? 7.339 -15.125 20.824 1.00 94.62 287 ASN A N 1
ATOM 2262 C CA . ASN A 1 287 ? 7.499 -14.134 21.869 1.00 94.62 287 ASN A CA 1
ATOM 2263 C C . ASN A 1 287 ? 6.137 -13.558 22.272 1.00 94.62 287 ASN A C 1
ATOM 2265 O O . ASN A 1 287 ? 5.538 -12.759 21.546 1.00 94.62 287 ASN A O 1
ATOM 2269 N N . GLU A 1 288 ? 5.687 -13.905 23.476 1.00 94.56 288 GLU A N 1
ATOM 2270 C CA . GLU A 1 288 ? 4.401 -13.461 24.022 1.00 94.56 288 GLU A CA 1
ATOM 2271 C C . GLU A 1 288 ? 4.249 -11.935 24.021 1.00 94.56 288 GLU A C 1
ATOM 2273 O O . GLU A 1 288 ? 3.185 -11.423 23.680 1.00 94.56 288 GLU A O 1
ATOM 2278 N N . LYS A 1 289 ? 5.322 -11.181 24.307 1.00 95.44 289 LYS A N 1
ATOM 2279 C CA . LYS A 1 289 ? 5.279 -9.709 24.311 1.00 95.44 289 LYS A CA 1
ATOM 2280 C C . LYS A 1 289 ? 5.036 -9.140 22.916 1.00 95.44 289 LYS A C 1
ATOM 2282 O O . LYS A 1 289 ? 4.382 -8.109 22.789 1.00 95.44 289 LYS A O 1
ATOM 2287 N N . HIS A 1 290 ? 5.539 -9.786 21.862 1.00 95.31 290 HIS A N 1
ATOM 2288 C CA . HIS A 1 290 ? 5.258 -9.335 20.497 1.00 95.31 290 HIS A CA 1
ATOM 2289 C C . HIS A 1 290 ? 3.835 -9.640 20.082 1.00 95.31 290 HIS A C 1
ATOM 2291 O O . HIS A 1 290 ? 3.200 -8.791 19.464 1.00 95.31 290 HIS A O 1
ATOM 2297 N N . MET A 1 291 ? 3.341 -10.832 20.410 1.00 92.81 291 MET A N 1
ATOM 2298 C CA . MET A 1 291 ? 1.972 -11.219 20.081 1.00 92.81 291 MET A CA 1
ATOM 2299 C C . MET A 1 291 ? 0.966 -10.325 20.798 1.00 92.81 291 MET A C 1
ATOM 2301 O O . MET A 1 291 ? -0.002 -9.869 20.191 1.00 92.81 291 MET A O 1
ATOM 2305 N N . LEU A 1 292 ? 1.272 -9.983 22.046 1.00 93.12 292 LEU A N 1
ATOM 2306 C CA . LEU A 1 292 ? 0.538 -8.998 22.817 1.00 93.12 292 LEU A CA 1
ATOM 2307 C C . LEU A 1 292 ? 0.557 -7.615 22.161 1.00 93.12 292 LEU A C 1
ATOM 2309 O O . LEU A 1 292 ? -0.492 -7.034 21.913 1.00 93.12 292 LEU A O 1
ATOM 2313 N N . PHE A 1 293 ? 1.738 -7.116 21.794 1.00 95.50 293 PHE A N 1
ATOM 2314 C CA . PHE A 1 293 ? 1.847 -5.815 21.140 1.00 95.50 293 PHE A CA 1
ATOM 2315 C C . PHE A 1 293 ? 1.118 -5.784 19.786 1.00 95.50 293 PHE A C 1
ATOM 2317 O O . PHE A 1 293 ? 0.456 -4.804 19.462 1.00 95.50 293 PHE A O 1
ATOM 2324 N N . MET A 1 294 ? 1.164 -6.870 19.008 1.00 94.56 294 MET A N 1
ATOM 2325 C CA . MET A 1 294 ? 0.401 -7.010 17.762 1.00 94.56 294 MET A CA 1
ATOM 2326 C C . MET A 1 294 ? -1.117 -6.968 18.001 1.00 94.56 294 MET A C 1
ATOM 2328 O O . MET A 1 294 ? -1.833 -6.331 17.224 1.00 94.56 294 MET A O 1
ATOM 2332 N N . GLN A 1 295 ? -1.611 -7.600 19.073 1.00 93.31 295 GLN A N 1
ATOM 2333 C CA . GLN A 1 295 ? -3.016 -7.517 19.487 1.00 93.31 295 GLN A CA 1
ATOM 2334 C C . GLN A 1 295 ? -3.407 -6.075 19.844 1.00 93.31 295 GLN A C 1
ATOM 2336 O O . GLN A 1 295 ? -4.441 -5.591 19.375 1.00 93.31 295 GLN A O 1
ATOM 2341 N N . ASP A 1 296 ? -2.569 -5.372 20.605 1.00 94.25 296 ASP A N 1
ATOM 2342 C CA . ASP A 1 296 ? -2.818 -3.983 20.998 1.00 94.25 296 ASP A CA 1
ATOM 2343 C C . ASP A 1 296 ? -2.793 -3.037 19.786 1.00 94.25 296 ASP A C 1
ATOM 2345 O O . ASP A 1 296 ? -3.647 -2.160 19.672 1.00 94.25 296 ASP A O 1
ATOM 2349 N N . ILE A 1 297 ? -1.873 -3.246 18.834 1.00 95.69 297 ILE A N 1
ATOM 2350 C CA . ILE A 1 297 ? -1.814 -2.494 17.570 1.00 95.69 297 ILE A CA 1
ATOM 2351 C C . ILE A 1 297 ? -3.109 -2.679 16.771 1.00 95.69 297 ILE A C 1
ATOM 2353 O O . ILE A 1 297 ? -3.692 -1.700 16.300 1.00 95.69 297 ILE A O 1
ATOM 2357 N N . ARG A 1 298 ? -3.582 -3.927 16.622 1.00 94.31 298 ARG A N 1
ATOM 2358 C CA . ARG A 1 298 ? -4.847 -4.231 15.933 1.00 94.31 298 ARG A CA 1
ATOM 2359 C C . ARG A 1 298 ? -6.007 -3.473 16.571 1.00 94.31 298 ARG A C 1
ATOM 2361 O O . ARG A 1 298 ? -6.811 -2.871 15.861 1.00 94.31 298 ARG A O 1
ATOM 2368 N N . HIS A 1 299 ? -6.078 -3.492 17.899 1.00 93.06 299 HIS A N 1
ATOM 2369 C CA . HIS A 1 299 ? -7.132 -2.821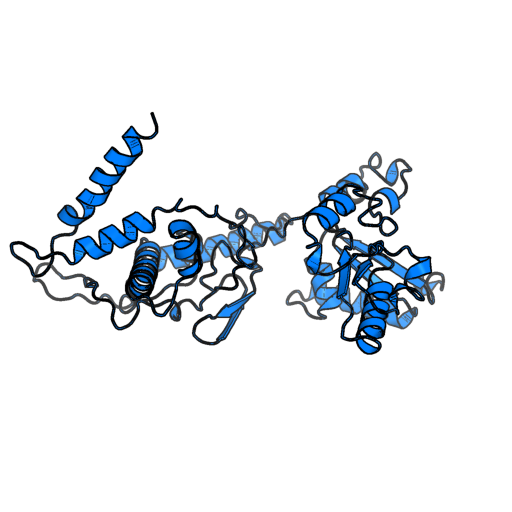 18.649 1.00 93.06 299 HIS A CA 1
ATOM 2370 C C . HIS A 1 299 ? -7.039 -1.290 18.508 1.00 93.06 299 HIS A C 1
ATOM 2372 O O . HIS A 1 299 ? -8.041 -0.633 18.234 1.00 93.06 299 HIS A O 1
ATOM 2378 N N . ALA A 1 300 ? -5.839 -0.712 18.612 1.00 92.69 300 ALA A N 1
ATOM 2379 C CA . ALA A 1 300 ? -5.612 0.721 18.427 1.00 92.69 300 ALA A CA 1
ATOM 2380 C C . ALA A 1 300 ? -6.031 1.199 17.029 1.00 92.69 300 ALA A C 1
ATOM 2382 O O . ALA A 1 300 ? -6.706 2.222 16.909 1.00 92.69 300 ALA A O 1
ATOM 2383 N N . ASN A 1 301 ? -5.702 0.433 15.985 1.00 93.75 301 ASN A N 1
ATOM 2384 C CA . ASN A 1 301 ? -6.138 0.714 14.618 1.00 93.75 301 ASN A CA 1
ATOM 2385 C C . ASN A 1 301 ? -7.666 0.711 14.484 1.00 93.75 301 ASN A C 1
ATOM 2387 O O . ASN A 1 301 ? -8.230 1.609 13.863 1.00 93.75 301 ASN A O 1
ATOM 2391 N N . ILE A 1 302 ? -8.354 -0.264 15.084 1.00 92.44 302 ILE A N 1
ATOM 2392 C CA . ILE A 1 302 ? -9.823 -0.325 15.042 1.00 92.44 302 ILE A CA 1
ATOM 2393 C C . ILE A 1 302 ? -10.437 0.849 15.811 1.00 92.44 302 ILE A C 1
ATOM 2395 O O . ILE A 1 302 ? -11.348 1.495 15.301 1.00 92.44 302 ILE A O 1
ATOM 2399 N N . ASN A 1 303 ? -9.894 1.214 16.971 1.00 89.81 303 ASN A N 1
ATOM 2400 C CA . ASN A 1 303 ? -10.344 2.406 17.691 1.00 89.81 303 ASN A CA 1
ATOM 2401 C C . ASN A 1 303 ? -10.167 3.684 16.862 1.00 89.81 303 ASN A C 1
ATOM 2403 O O . ASN A 1 303 ? -11.044 4.546 16.866 1.00 89.81 303 ASN A O 1
ATOM 2407 N N . ALA A 1 304 ? -9.063 3.799 16.122 1.00 90.31 304 ALA A N 1
ATOM 2408 C CA . ALA A 1 304 ? -8.811 4.939 15.249 1.00 90.31 304 ALA A CA 1
ATOM 2409 C C . ALA A 1 304 ? -9.800 4.991 14.067 1.00 90.31 304 ALA A C 1
ATOM 2411 O O . ALA A 1 304 ? -10.341 6.056 13.760 1.00 90.31 304 ALA A O 1
ATOM 2412 N N . ASN A 1 305 ? -10.118 3.839 13.469 1.00 90.31 305 ASN A N 1
ATOM 2413 C CA . ASN A 1 305 ? -11.141 3.712 12.428 1.00 90.31 305 ASN A CA 1
ATOM 2414 C C . ASN A 1 305 ? -12.516 4.203 12.908 1.00 90.31 305 ASN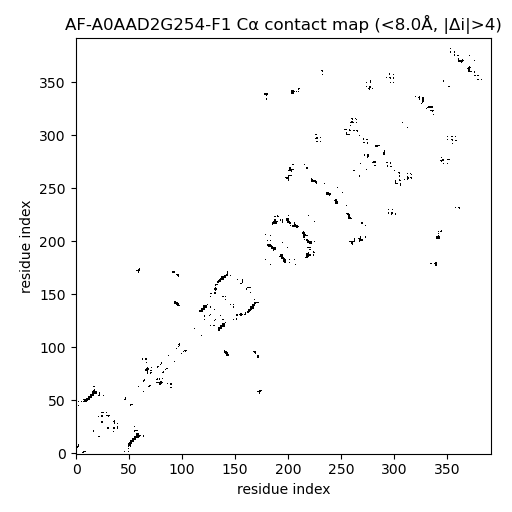 A C 1
ATOM 2416 O O . ASN A 1 305 ? -13.213 4.916 12.189 1.00 90.31 305 ASN A O 1
ATOM 2420 N N . TRP A 1 306 ? -12.876 3.891 14.153 1.00 89.44 306 TRP A N 1
ATOM 2421 C CA . TRP A 1 306 ? -14.131 4.310 14.783 1.00 89.44 306 TRP A CA 1
ATOM 2422 C C . TRP A 1 306 ? -14.080 5.702 15.430 1.00 89.44 306 TRP A C 1
ATOM 2424 O O . TRP A 1 306 ? -14.978 6.071 16.183 1.00 89.44 306 TRP A O 1
ATOM 2434 N N . SER A 1 307 ? -13.089 6.531 15.083 1.00 85.88 307 SER A N 1
ATOM 2435 C CA . SER A 1 307 ? -13.074 7.956 15.456 1.00 85.88 307 SER A CA 1
ATOM 2436 C C . SER A 1 307 ? -14.198 8.772 14.802 1.00 85.88 307 SER A C 1
ATOM 2438 O O . SER A 1 307 ? -14.446 9.913 15.195 1.00 85.88 307 SER A O 1
ATOM 2440 N N . ARG A 1 308 ? -14.866 8.208 13.785 1.00 87.12 308 ARG A N 1
ATOM 2441 C CA . ARG A 1 308 ? -15.964 8.825 13.032 1.00 87.12 308 ARG A CA 1
ATOM 2442 C C . ARG A 1 308 ? -17.142 7.866 12.884 1.00 87.12 308 ARG A C 1
ATOM 2444 O O . ARG A 1 308 ? -16.961 6.654 12.731 1.00 87.12 308 ARG A O 1
ATOM 2451 N N . GLU A 1 309 ? -18.339 8.444 12.860 1.00 86.06 309 GLU A N 1
ATOM 2452 C CA . GLU A 1 309 ? -19.597 7.718 12.685 1.00 86.06 309 GLU A CA 1
ATOM 2453 C C . GLU A 1 309 ? -19.702 7.048 11.309 1.00 86.06 309 GLU A C 1
ATOM 2455 O O . GLU A 1 309 ? -19.206 7.568 10.303 1.00 86.06 309 GLU A O 1
ATOM 2460 N N . SER A 1 310 ? -20.385 5.902 11.252 1.00 88.12 310 SER A N 1
ATOM 2461 C CA . SER A 1 310 ? -20.488 5.066 10.042 1.00 88.12 310 SER A CA 1
ATOM 2462 C C . SER A 1 310 ? -21.070 5.826 8.848 1.00 88.12 310 SER A C 1
ATOM 2464 O O . SER A 1 310 ? -20.593 5.686 7.718 1.00 88.12 310 SER A O 1
ATOM 2466 N N . SER A 1 311 ? -22.061 6.686 9.098 1.00 88.50 311 SER A N 1
ATOM 2467 C CA . SER A 1 311 ? -22.664 7.563 8.090 1.00 88.50 311 SER A CA 1
ATOM 2468 C C . SER A 1 311 ? -21.653 8.550 7.500 1.00 88.50 311 SER A C 1
ATOM 2470 O O . SER A 1 311 ? -21.621 8.743 6.285 1.00 88.50 311 SER A O 1
ATOM 2472 N N . THR A 1 312 ? -20.778 9.114 8.338 1.00 89.56 312 THR A N 1
ATOM 2473 C CA . THR A 1 312 ? -19.740 10.072 7.931 1.00 89.56 312 THR A CA 1
ATOM 2474 C C . THR A 1 312 ? -18.686 9.395 7.063 1.00 89.56 312 THR A C 1
ATOM 2476 O O . THR A 1 312 ? -18.349 9.914 6.000 1.00 89.56 312 THR A O 1
ATOM 2479 N N . VAL A 1 313 ? -18.201 8.215 7.465 1.00 91.00 313 VAL A N 1
ATOM 2480 C CA . VAL A 1 313 ? -17.205 7.460 6.682 1.00 91.00 313 VAL A CA 1
ATOM 2481 C C . VAL A 1 313 ? -17.770 7.079 5.315 1.00 91.00 313 VAL A C 1
ATOM 2483 O O . VAL A 1 313 ? -17.134 7.325 4.287 1.00 91.00 313 VAL A O 1
ATOM 2486 N N . LYS A 1 314 ? -18.999 6.550 5.283 1.00 91.56 314 LYS A N 1
ATOM 2487 C CA . LYS A 1 314 ? -19.683 6.168 4.041 1.00 91.56 314 LYS A CA 1
ATOM 2488 C C . LYS A 1 314 ? -19.895 7.368 3.115 1.00 91.56 314 LYS A C 1
ATOM 2490 O O . LYS A 1 314 ? -19.626 7.264 1.917 1.00 91.56 314 LYS A O 1
ATOM 2495 N N . ALA A 1 315 ? -20.355 8.497 3.657 1.00 92.88 315 ALA A N 1
ATOM 2496 C CA . ALA A 1 315 ? -20.556 9.724 2.892 1.00 92.88 315 ALA A CA 1
ATOM 2497 C C . ALA A 1 315 ? -19.231 10.252 2.323 1.00 92.88 315 ALA A C 1
ATOM 2499 O O . ALA A 1 315 ? -19.162 10.542 1.129 1.00 92.88 315 ALA A O 1
ATOM 2500 N N . ASN A 1 316 ? -18.168 10.302 3.133 1.00 91.94 316 ASN A N 1
ATOM 2501 C CA . ASN A 1 316 ? -16.851 10.747 2.681 1.00 91.94 316 ASN A CA 1
ATOM 2502 C C . ASN A 1 316 ? -16.294 9.845 1.575 1.00 91.94 316 ASN A C 1
ATOM 2504 O O . ASN A 1 316 ? -15.890 10.339 0.529 1.00 91.94 316 ASN A O 1
ATOM 2508 N N . PHE A 1 317 ? -16.338 8.522 1.755 1.00 92.06 317 PHE A N 1
ATOM 2509 C CA . PHE A 1 317 ? -15.876 7.574 0.739 1.00 92.06 317 PHE A CA 1
ATOM 2510 C C . PHE A 1 317 ? -16.609 7.754 -0.597 1.00 92.06 317 PHE A C 1
ATOM 2512 O O . PHE A 1 317 ? -15.983 7.758 -1.659 1.00 92.06 317 PHE A O 1
ATOM 2519 N N . ALA A 1 318 ? -17.930 7.956 -0.553 1.00 93.44 318 ALA A N 1
ATOM 2520 C CA . ALA A 1 318 ? -18.724 8.229 -1.747 1.00 93.44 318 ALA A CA 1
ATOM 2521 C C . ALA A 1 318 ? -18.320 9.551 -2.425 1.00 93.44 318 ALA A C 1
ATOM 2523 O O . ALA A 1 318 ? -18.184 9.588 -3.650 1.00 93.44 318 ALA A O 1
ATOM 2524 N N . GLN A 1 319 ? -18.083 10.616 -1.650 1.00 93.50 319 GLN A N 1
ATOM 2525 C CA . GLN A 1 319 ? -17.627 11.902 -2.186 1.00 93.50 319 GLN A CA 1
ATOM 2526 C C . GLN A 1 319 ? -16.219 11.814 -2.770 1.00 93.50 319 GLN A C 1
ATOM 2528 O O . GLN A 1 319 ? -16.003 12.313 -3.868 1.00 93.50 319 GLN A O 1
ATOM 2533 N N . VAL A 1 320 ? -15.286 11.125 -2.111 1.00 90.62 320 VAL A N 1
ATOM 2534 C CA . VAL A 1 320 ? -13.929 10.922 -2.634 1.00 90.62 320 VAL A CA 1
ATOM 2535 C C . VAL A 1 320 ? -13.966 10.107 -3.928 1.00 90.62 320 VAL A C 1
ATOM 2537 O O . VAL A 1 320 ? -13.339 10.501 -4.905 1.00 90.62 320 VAL A O 1
ATOM 2540 N N . LYS A 1 321 ? -14.765 9.032 -4.011 1.00 91.38 321 LYS A N 1
ATOM 2541 C CA . LYS A 1 321 ? -14.957 8.301 -5.280 1.00 91.38 321 LYS A CA 1
ATOM 2542 C C . LYS A 1 321 ? -15.526 9.201 -6.382 1.00 91.38 321 LYS A C 1
ATOM 2544 O O . LYS A 1 321 ? -15.094 9.106 -7.530 1.00 91.38 321 LYS A O 1
ATOM 2549 N N . ARG A 1 322 ? -16.481 10.079 -6.054 1.00 92.50 322 ARG A N 1
ATOM 2550 C CA . ARG A 1 322 ? -17.031 11.053 -7.009 1.00 92.50 322 ARG A CA 1
ATOM 2551 C C . ARG A 1 322 ? -15.985 12.084 -7.433 1.00 92.50 322 ARG A C 1
ATOM 2553 O O . ARG A 1 322 ? -15.912 12.387 -8.617 1.00 92.50 322 ARG A O 1
ATOM 2560 N N . LEU A 1 323 ? -15.184 12.587 -6.497 1.00 89.31 323 LEU A N 1
ATOM 2561 C CA . LEU A 1 323 ? -14.095 13.532 -6.736 1.00 89.31 323 LEU A CA 1
ATOM 2562 C C . LEU A 1 323 ? -13.048 12.930 -7.673 1.00 89.31 323 LEU A C 1
ATOM 2564 O O . LEU A 1 323 ? -12.704 13.549 -8.672 1.00 89.31 323 LEU A O 1
ATOM 2568 N N . GLU A 1 324 ? -12.608 11.702 -7.396 1.00 88.25 324 GLU A N 1
ATOM 2569 C CA . GLU A 1 324 ? -11.689 10.955 -8.258 1.00 88.25 324 GLU A CA 1
ATOM 2570 C C . GLU A 1 324 ? -12.263 10.774 -9.659 1.00 88.25 324 GLU A C 1
ATOM 2572 O O . GLU A 1 324 ? -11.573 11.009 -10.646 1.00 88.25 324 GLU A O 1
ATOM 2577 N N . LYS A 1 325 ? -13.548 10.413 -9.751 1.00 87.31 325 LYS A N 1
ATOM 2578 C CA . LYS A 1 325 ? -14.229 10.268 -11.034 1.00 87.31 325 LYS A CA 1
ATOM 2579 C C . LYS A 1 325 ? -14.272 11.585 -11.807 1.00 87.31 325 LYS A C 1
ATOM 2581 O O . LYS A 1 325 ? -13.934 11.592 -12.978 1.00 87.31 325 LYS A O 1
ATOM 2586 N N . VAL A 1 326 ? -14.647 12.697 -11.172 1.00 82.19 326 VAL A N 1
ATOM 2587 C CA . VAL A 1 326 ? -14.658 14.025 -11.813 1.00 82.19 326 VAL A CA 1
ATOM 2588 C C . VAL A 1 326 ? -13.250 14.425 -12.257 1.00 82.19 326 VAL A C 1
ATOM 2590 O O . VAL A 1 326 ? -13.072 14.858 -13.391 1.00 82.19 326 VAL A O 1
ATOM 2593 N N . GLY A 1 327 ? -12.250 14.237 -11.394 1.00 75.88 327 GLY A N 1
ATOM 2594 C CA . GLY A 1 327 ? -10.847 14.508 -11.693 1.00 75.88 327 GLY A CA 1
ATOM 2595 C C . GLY A 1 327 ? -10.342 13.762 -12.917 1.00 75.88 327 GLY A C 1
ATOM 2596 O O . GLY A 1 327 ? -9.786 14.365 -13.833 1.00 75.88 327 GLY A O 1
ATOM 2597 N N . THR A 1 328 ? -10.569 12.453 -12.941 1.00 79.62 328 THR A N 1
ATOM 2598 C CA . THR A 1 328 ? -10.133 11.594 -14.038 1.00 79.62 328 THR A CA 1
ATOM 2599 C C . THR A 1 328 ? -10.958 11.833 -15.308 1.00 79.62 328 THR A C 1
ATOM 2601 O O . THR A 1 328 ? -10.370 12.014 -16.370 1.00 79.62 328 THR A O 1
ATOM 2604 N N . ASP A 1 329 ? -12.290 11.902 -15.219 1.00 77.81 329 ASP A N 1
ATOM 2605 C CA . ASP A 1 329 ? -13.174 12.001 -16.390 1.00 77.81 329 ASP A CA 1
ATOM 2606 C C . ASP A 1 329 ? -13.154 13.396 -17.039 1.00 77.81 329 ASP A C 1
ATOM 2608 O O . ASP A 1 329 ? -13.188 13.494 -18.265 1.00 77.81 329 ASP A O 1
ATOM 2612 N N . MET A 1 330 ? -13.134 14.478 -16.247 1.00 66.81 330 MET A N 1
ATOM 2613 C CA . MET A 1 330 ? -13.210 15.852 -16.773 1.00 66.81 330 MET A CA 1
ATOM 2614 C C . MET A 1 330 ? -11.838 16.466 -17.039 1.00 66.81 330 MET A C 1
ATOM 2616 O O . MET A 1 330 ? -11.689 17.220 -17.997 1.00 66.81 330 MET A O 1
ATOM 2620 N N . PHE A 1 331 ? -10.854 16.172 -16.187 1.00 63.44 331 PHE A N 1
ATOM 2621 C CA . PHE A 1 331 ? -9.561 16.861 -16.199 1.00 63.44 331 PHE A CA 1
ATOM 2622 C C . PHE A 1 331 ? -8.381 15.943 -16.540 1.00 63.44 331 PHE A C 1
ATOM 2624 O O . PHE A 1 331 ? -7.258 16.428 -16.640 1.00 63.44 331 PHE A O 1
ATOM 2631 N N . GLY A 1 332 ? -8.601 14.631 -16.702 1.00 68.25 332 GLY A N 1
ATOM 2632 C CA . GLY A 1 332 ? -7.521 13.670 -16.944 1.00 68.25 332 GLY A CA 1
ATOM 2633 C C . GLY A 1 332 ? -6.543 13.537 -15.772 1.00 68.25 332 GLY A C 1
ATOM 2634 O O . GLY A 1 332 ? -5.439 13.032 -15.953 1.00 68.25 332 GLY A O 1
ATOM 2635 N N . ILE A 1 333 ? -6.921 13.992 -14.571 1.00 70.75 333 ILE A N 1
ATOM 2636 C CA . ILE A 1 333 ? -6.056 13.939 -13.390 1.00 70.75 333 ILE A CA 1
ATOM 2637 C C . ILE A 1 333 ? -5.926 12.465 -12.951 1.00 70.75 333 ILE A C 1
ATOM 2639 O O . ILE A 1 333 ? -6.953 11.832 -12.663 1.00 70.75 333 ILE A O 1
ATOM 2643 N N . PRO A 1 334 ? -4.696 11.908 -12.859 1.00 68.19 334 PRO A N 1
ATOM 2644 C CA . PRO A 1 334 ? -4.485 10.505 -12.491 1.00 68.19 334 PRO A CA 1
ATOM 2645 C C . PRO A 1 334 ? -5.080 10.143 -11.128 1.00 68.19 334 PRO A C 1
ATOM 2647 O O . PRO A 1 334 ? -5.691 9.085 -10.976 1.00 68.19 334 PRO A O 1
ATOM 2650 N N . SER A 1 335 ? -4.958 11.040 -10.150 1.00 80.19 335 SER A N 1
ATOM 2651 C CA . SER A 1 335 ? -5.644 10.988 -8.860 1.00 80.19 335 SER A CA 1
ATOM 2652 C C . SER A 1 335 ? -5.764 12.392 -8.293 1.00 80.19 335 SER A C 1
ATOM 2654 O O . SER A 1 335 ? -4.794 13.148 -8.317 1.00 80.19 335 SER A O 1
ATOM 2656 N N . VAL A 1 336 ? -6.948 12.753 -7.806 1.00 79.69 336 VAL A N 1
ATOM 2657 C CA . VAL A 1 336 ? -7.165 14.067 -7.171 1.00 79.69 336 VAL A CA 1
ATOM 2658 C C . VAL A 1 336 ? -6.673 14.042 -5.729 1.00 79.69 336 VAL A C 1
ATOM 2660 O O . VAL A 1 336 ? -6.168 15.033 -5.208 1.00 79.69 336 VAL A O 1
ATOM 2663 N N . THR A 1 337 ? -6.806 12.891 -5.080 1.00 80.25 337 THR A N 1
ATOM 2664 C CA . THR A 1 337 ? -6.240 12.632 -3.764 1.00 80.25 337 THR A CA 1
ATOM 2665 C C . THR A 1 337 ? -4.729 12.420 -3.858 1.00 80.25 337 THR A C 1
ATOM 2667 O O . THR A 1 337 ? -4.251 11.826 -4.834 1.00 80.25 337 THR A O 1
ATOM 2670 N N . PRO A 1 338 ? -3.967 12.891 -2.852 1.00 70.75 338 PRO A N 1
ATOM 2671 C CA . PRO A 1 338 ? -2.524 12.706 -2.813 1.00 70.75 338 PRO A CA 1
ATOM 2672 C C . PRO A 1 338 ? -2.157 11.220 -2.760 1.00 70.75 338 PRO A C 1
ATOM 2674 O O . PRO A 1 338 ? -2.961 10.362 -2.385 1.00 70.75 338 PRO A O 1
ATOM 2677 N N . VAL A 1 339 ? -0.910 10.922 -3.120 1.00 72.56 339 VAL A N 1
ATOM 2678 C CA . VAL A 1 339 ? -0.353 9.569 -3.024 1.00 72.56 339 VAL A CA 1
ATOM 2679 C C . VAL A 1 339 ? -0.426 9.092 -1.579 1.00 72.56 339 VAL A C 1
ATOM 2681 O O . VAL A 1 339 ? -0.103 9.829 -0.646 1.00 72.56 339 VAL A O 1
ATOM 2684 N N . MET A 1 340 ? -0.861 7.849 -1.393 1.00 73.56 340 MET A N 1
ATOM 2685 C CA . MET A 1 340 ? -0.918 7.241 -0.076 1.00 73.56 340 MET A CA 1
ATOM 2686 C C . MET A 1 340 ? 0.406 6.533 0.213 1.00 73.56 340 MET A C 1
ATOM 2688 O O . MET A 1 340 ? 0.700 5.501 -0.384 1.00 73.56 340 MET A O 1
ATOM 2692 N N . GLY A 1 341 ? 1.179 7.107 1.138 1.00 78.25 341 GLY A N 1
ATOM 2693 C CA . GLY A 1 341 ? 2.478 6.589 1.560 1.00 78.25 341 GLY A CA 1
ATOM 2694 C C . GLY A 1 341 ? 3.546 6.541 0.448 1.00 78.25 341 GLY A C 1
ATOM 2695 O O . GLY A 1 341 ? 3.390 7.203 -0.577 1.00 78.25 341 GLY A O 1
ATOM 2696 N N . PRO A 1 342 ? 4.644 5.788 0.668 1.00 82.94 342 PRO A N 1
ATOM 2697 C CA . PRO A 1 342 ? 4.950 5.077 1.907 1.00 82.94 342 PRO A CA 1
ATOM 2698 C C . PRO A 1 342 ? 5.198 6.050 3.061 1.00 82.94 342 PRO A C 1
ATOM 2700 O O . PRO A 1 342 ? 5.834 7.088 2.909 1.00 82.94 342 PRO A O 1
ATOM 2703 N N . PHE A 1 343 ? 4.708 5.701 4.244 1.00 85.44 343 PHE A N 1
ATOM 2704 C CA . PHE A 1 343 ? 5.054 6.428 5.459 1.00 85.44 343 PHE A CA 1
ATOM 2705 C C . PHE A 1 343 ? 6.469 6.046 5.917 1.00 85.44 343 PHE A C 1
ATOM 2707 O O . PHE A 1 343 ? 6.864 4.883 5.731 1.00 85.44 343 PHE A O 1
ATOM 2714 N N . PRO A 1 344 ? 7.204 6.970 6.571 1.00 88.12 344 PRO A N 1
ATOM 2715 C CA . PRO A 1 344 ? 8.524 6.693 7.129 1.00 88.12 344 PRO A CA 1
ATOM 2716 C C . PRO A 1 344 ? 8.541 5.424 7.990 1.00 88.12 344 PRO A C 1
ATOM 2718 O O . PRO A 1 344 ? 7.549 5.078 8.639 1.00 88.12 344 PRO A O 1
ATOM 2721 N N . LEU A 1 345 ? 9.679 4.725 8.017 1.00 92.56 345 LEU A N 1
ATOM 2722 C CA . LEU A 1 345 ? 9.895 3.551 8.871 1.00 92.56 345 LEU A CA 1
ATOM 2723 C C . LEU A 1 345 ? 10.166 3.989 10.320 1.00 92.56 345 LEU A C 1
ATOM 2725 O O . LEU A 1 345 ? 11.190 3.657 10.908 1.00 92.56 345 LEU A O 1
ATOM 2729 N N . GLU A 1 346 ? 9.250 4.759 10.894 1.00 92.12 346 GLU A N 1
ATOM 2730 C CA . GLU A 1 346 ? 9.332 5.402 12.207 1.00 92.12 346 GLU A CA 1
ATOM 2731 C C . GLU A 1 346 ? 7.944 5.461 12.846 1.00 92.12 346 GLU A C 1
ATOM 2733 O O . GLU A 1 346 ? 6.930 5.399 12.144 1.00 92.12 346 GLU A O 1
ATOM 2738 N N . ASP A 1 347 ? 7.876 5.561 14.177 1.00 90.69 347 ASP A N 1
ATOM 2739 C CA . ASP A 1 347 ? 6.602 5.623 14.908 1.00 90.69 347 ASP A CA 1
ATOM 2740 C C . ASP A 1 347 ? 5.956 7.018 14.858 1.00 90.69 347 ASP A C 1
ATOM 2742 O O . ASP A 1 347 ? 5.581 7.610 15.866 1.00 90.69 347 ASP A O 1
ATOM 2746 N N . THR A 1 348 ? 5.807 7.549 13.647 1.00 86.00 348 THR A N 1
ATOM 2747 C CA . THR A 1 348 ? 5.244 8.880 13.371 1.00 86.00 348 THR A CA 1
ATOM 2748 C C . THR A 1 348 ? 3.782 9.021 13.801 1.00 86.00 348 THR A C 1
ATOM 2750 O O . THR A 1 348 ? 3.277 10.131 13.927 1.00 86.00 348 THR A O 1
ATOM 2753 N N . PHE A 1 349 ? 3.085 7.901 14.015 1.00 84.81 349 PHE A N 1
ATOM 2754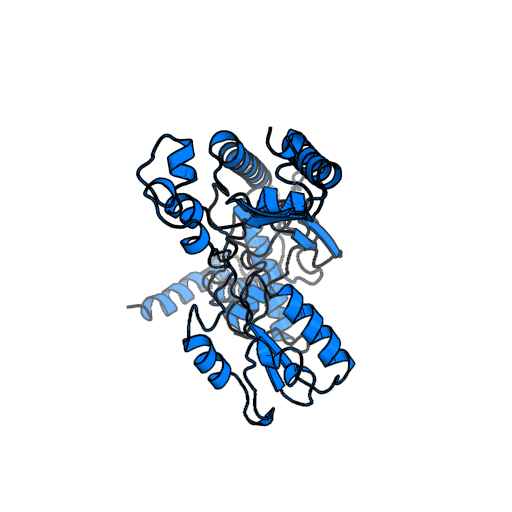 C CA . PHE A 1 349 ? 1.656 7.867 14.341 1.00 84.81 349 PHE A CA 1
ATOM 2755 C C . PHE A 1 349 ? 1.427 7.650 15.847 1.00 84.81 349 PHE A C 1
ATOM 2757 O O . PHE A 1 349 ? 0.281 7.603 16.291 1.00 84.81 349 PHE A O 1
ATOM 2764 N N . GLY A 1 350 ? 2.500 7.499 16.636 1.00 89.62 350 GLY A N 1
ATOM 2765 C CA . GLY A 1 350 ? 2.420 7.256 18.075 1.00 89.62 350 GLY A CA 1
ATOM 2766 C C . GLY A 1 350 ? 1.760 5.921 18.423 1.00 89.62 350 GLY A C 1
ATOM 2767 O O . GLY A 1 350 ? 0.981 5.834 19.375 1.00 89.62 350 GLY A O 1
ATOM 2768 N N . MET A 1 351 ? 2.031 4.866 17.657 1.00 94.06 351 MET A N 1
ATOM 2769 C CA . MET A 1 351 ? 1.444 3.554 17.909 1.00 94.06 351 MET A CA 1
ATOM 2770 C C . MET A 1 351 ? 1.993 2.920 19.194 1.00 94.06 351 MET A C 1
ATOM 2772 O O . MET A 1 351 ? 1.243 2.258 19.913 1.00 94.06 351 MET A O 1
ATOM 2776 N N . ALA A 1 352 ? 3.261 3.162 19.541 1.00 93.00 352 ALA A N 1
ATOM 2777 C CA . ALA A 1 352 ? 3.832 2.676 20.796 1.00 93.00 352 ALA A CA 1
ATOM 2778 C C . ALA A 1 352 ? 3.084 3.251 22.010 1.00 93.00 352 ALA A C 1
ATOM 2780 O O . ALA A 1 352 ? 2.654 2.506 22.892 1.00 93.00 352 ALA A O 1
ATOM 2781 N N . ILE A 1 353 ? 2.851 4.570 22.031 1.00 91.31 353 ILE A N 1
ATOM 2782 C CA . ILE A 1 353 ? 2.082 5.201 23.109 1.00 91.31 353 ILE A CA 1
ATOM 2783 C C . ILE A 1 353 ? 0.614 4.760 23.096 1.00 91.31 353 ILE A C 1
ATOM 2785 O O . ILE A 1 353 ? 0.034 4.571 24.167 1.00 91.31 353 ILE A O 1
ATOM 2789 N N . ALA A 1 354 ? 0.008 4.561 21.921 1.00 91.25 354 ALA A N 1
ATOM 2790 C CA . ALA A 1 354 ? -1.365 4.072 21.818 1.00 91.25 354 ALA A CA 1
ATOM 2791 C C . ALA A 1 354 ? -1.524 2.683 22.458 1.00 91.25 354 ALA A C 1
ATOM 2793 O O . ALA A 1 354 ? -2.441 2.491 23.258 1.00 91.25 354 ALA A O 1
ATOM 2794 N N . ALA A 1 355 ? -0.604 1.753 22.188 1.00 93.38 355 ALA A N 1
ATOM 2795 C CA . ALA A 1 355 ? -0.601 0.435 22.821 1.00 93.38 355 ALA A CA 1
ATOM 2796 C C . ALA A 1 355 ? -0.382 0.525 24.340 1.00 93.38 355 ALA A C 1
ATOM 2798 O O . ALA A 1 355 ? -1.142 -0.062 25.108 1.00 93.38 355 ALA A O 1
ATOM 2799 N N . CYS A 1 356 ? 0.580 1.331 24.804 1.00 92.19 356 CYS A N 1
ATOM 2800 C CA . CYS A 1 356 ? 0.795 1.550 26.239 1.00 92.19 356 CYS A CA 1
ATOM 2801 C C . CYS A 1 356 ? -0.446 2.132 26.935 1.00 92.19 356 CYS A C 1
ATOM 2803 O O . CYS A 1 356 ? -0.784 1.721 28.044 1.00 92.19 356 CYS A O 1
ATOM 2805 N N . LEU A 1 357 ? -1.147 3.067 26.287 1.00 91.38 357 LEU A N 1
ATOM 2806 C CA . LEU A 1 357 ? -2.391 3.644 26.796 1.00 91.38 357 LEU A CA 1
ATOM 2807 C C . LEU A 1 357 ? -3.506 2.597 26.887 1.00 91.38 357 LEU A C 1
ATOM 2809 O O . LEU A 1 357 ? -4.237 2.581 27.877 1.00 91.38 357 LEU A O 1
ATOM 2813 N N . LEU A 1 358 ? -3.625 1.724 25.881 1.00 91.69 358 LEU A N 1
ATOM 2814 C CA . LEU A 1 358 ? -4.551 0.598 25.933 1.00 91.69 358 LEU A CA 1
ATOM 2815 C C . LEU A 1 358 ? -4.223 -0.285 27.138 1.00 91.69 358 LEU A C 1
ATOM 2817 O O . LEU A 1 358 ? -5.096 -0.493 27.973 1.00 91.69 358 LEU A O 1
ATOM 2821 N N . ARG A 1 359 ? -2.973 -0.727 27.320 1.00 91.56 359 ARG A N 1
ATOM 2822 C CA . ARG A 1 359 ? -2.589 -1.529 28.500 1.00 91.56 359 ARG A CA 1
ATOM 2823 C C . ARG A 1 359 ? -2.901 -0.830 29.816 1.00 91.56 359 ARG A C 1
ATOM 2825 O O . ARG A 1 359 ? -3.516 -1.443 30.678 1.00 91.56 359 ARG A O 1
ATOM 2832 N N . ARG A 1 360 ? -2.594 0.463 29.922 1.00 91.12 360 ARG A N 1
ATOM 2833 C CA . ARG A 1 360 ? -2.921 1.276 31.099 1.00 91.12 360 ARG A CA 1
ATOM 2834 C C . ARG A 1 360 ? -4.420 1.291 31.397 1.00 91.12 360 ARG A C 1
ATOM 2836 O O . ARG A 1 360 ? -4.794 1.340 32.560 1.00 91.12 360 ARG A O 1
ATOM 2843 N N . SER A 1 361 ? -5.283 1.233 30.384 1.00 89.81 361 SER A N 1
ATOM 2844 C CA . SER A 1 361 ? -6.736 1.186 30.599 1.00 89.81 361 SER A CA 1
ATOM 2845 C C . SER A 1 361 ? -7.225 -0.077 31.315 1.00 89.81 361 SER A C 1
ATOM 2847 O O . SER A 1 361 ? -8.327 -0.054 31.846 1.00 89.81 361 SER A O 1
ATOM 2849 N N . LEU A 1 362 ? -6.418 -1.143 31.372 1.00 91.00 362 LEU A N 1
ATOM 2850 C CA . LEU A 1 362 ? -6.740 -2.382 32.088 1.00 91.00 362 LEU A CA 1
ATOM 2851 C C . LEU A 1 362 ? -6.276 -2.375 33.548 1.00 91.00 362 LEU A C 1
ATOM 2853 O O . LEU A 1 362 ? -6.549 -3.329 34.273 1.00 91.00 362 LEU A O 1
ATOM 2857 N N . ASP A 1 363 ? -5.565 -1.333 33.982 1.00 91.31 363 ASP A N 1
ATOM 2858 C CA . ASP A 1 363 ? -5.086 -1.259 35.357 1.00 91.31 363 ASP A CA 1
ATOM 2859 C C . ASP A 1 363 ? -6.267 -1.189 36.334 1.00 91.31 363 ASP A C 1
ATOM 2861 O O . ASP A 1 363 ? -7.286 -0.569 36.011 1.00 91.31 363 ASP A O 1
ATOM 2865 N N . PRO A 1 364 ? -6.141 -1.777 37.536 1.00 89.81 364 PRO A N 1
ATOM 2866 C CA . PRO A 1 364 ? -7.232 -1.830 38.497 1.00 89.81 364 PRO A CA 1
ATOM 2867 C C . PRO A 1 364 ? -7.679 -0.428 38.922 1.00 89.81 364 PRO A C 1
ATOM 2869 O O . PRO A 1 364 ? -6.869 0.435 39.285 1.00 89.81 364 PRO A O 1
ATOM 2872 N N . GLY A 1 365 ? -8.991 -0.199 38.866 1.00 86.75 365 GLY A N 1
ATOM 2873 C CA . GLY A 1 365 ? -9.623 1.022 39.351 1.00 86.75 365 GLY A CA 1
ATOM 2874 C C . GLY A 1 365 ? -9.766 1.030 40.873 1.00 86.75 365 GLY A C 1
ATOM 2875 O O . GLY A 1 365 ? -9.657 0.005 41.537 1.00 86.75 365 GLY A O 1
ATOM 2876 N N . ARG A 1 366 ? -10.027 2.211 41.450 1.00 81.00 366 ARG A N 1
ATOM 2877 C CA . ARG A 1 366 ? -10.348 2.323 42.887 1.00 81.00 366 ARG A CA 1
ATOM 2878 C C . ARG A 1 366 ? -11.771 1.858 43.210 1.00 81.00 366 ARG A C 1
ATOM 2880 O O . ARG A 1 366 ? -11.982 1.275 44.262 1.00 81.00 366 ARG A O 1
ATOM 2887 N N . ASN A 1 367 ? -12.713 2.138 42.306 1.00 81.62 367 ASN A N 1
ATOM 2888 C CA . ASN A 1 367 ? -14.152 1.912 42.501 1.00 81.62 367 ASN A CA 1
ATOM 2889 C C . ASN A 1 367 ? -14.773 1.011 41.414 1.00 81.62 367 ASN A C 1
ATOM 2891 O O . ASN A 1 367 ? -15.939 0.653 41.507 1.00 81.62 367 ASN A O 1
ATOM 2895 N N . GLU A 1 368 ? -14.012 0.678 40.371 1.00 81.31 368 GLU A N 1
ATOM 2896 C CA . GLU A 1 368 ? -14.423 -0.135 39.221 1.00 81.31 368 GLU A CA 1
ATOM 2897 C C . GLU A 1 368 ? -13.305 -1.144 38.918 1.00 81.31 368 GLU A C 1
ATOM 2899 O O . GLU A 1 368 ? -12.157 -0.930 39.319 1.00 81.31 368 GLU A O 1
ATOM 2904 N N . ASN A 1 369 ? -13.612 -2.209 38.169 1.00 83.69 369 ASN A N 1
ATOM 2905 C CA . ASN A 1 369 ? -12.634 -3.245 37.801 1.00 83.69 369 ASN A CA 1
ATOM 2906 C C . ASN A 1 369 ? -11.402 -2.679 37.073 1.00 83.69 369 ASN A C 1
ATOM 2908 O O . ASN A 1 369 ? -10.300 -3.196 37.237 1.00 83.69 369 ASN A O 1
ATOM 2912 N N . THR A 1 370 ? -11.573 -1.602 36.302 1.00 87.12 370 THR A N 1
ATOM 2913 C CA . THR A 1 370 ? -10.503 -0.930 35.554 1.00 87.12 370 THR A CA 1
ATOM 2914 C C . THR A 1 370 ? -10.516 0.578 35.792 1.00 87.12 370 THR A C 1
ATOM 2916 O O . THR A 1 370 ? -11.558 1.159 36.101 1.00 87.12 370 THR A O 1
ATOM 2919 N N . ILE A 1 371 ? -9.378 1.251 35.621 1.00 86.38 371 ILE A N 1
ATOM 2920 C CA . ILE A 1 371 ? -9.307 2.711 35.729 1.00 86.38 371 ILE A CA 1
ATOM 2921 C C . ILE A 1 371 ? -10.168 3.416 34.670 1.00 86.38 371 ILE A C 1
ATOM 2923 O O . ILE A 1 371 ? -10.324 2.968 33.536 1.00 86.38 371 ILE A O 1
ATOM 2927 N N . GLN A 1 372 ? -10.666 4.604 35.015 1.00 82.81 372 GLN A N 1
ATOM 2928 C CA . GLN A 1 372 ? -11.383 5.457 34.069 1.00 82.81 372 GLN A CA 1
ATOM 2929 C C . GLN A 1 372 ? -10.455 5.998 32.969 1.00 82.81 372 GLN A C 1
ATOM 2931 O O . GLN A 1 372 ? -9.280 6.303 33.206 1.00 82.81 372 GLN A O 1
ATOM 2936 N N . PHE A 1 373 ? -11.009 6.219 31.772 1.00 80.44 373 PHE A N 1
ATOM 2937 C CA . PHE A 1 373 ? -10.264 6.712 30.606 1.00 80.44 373 PHE A CA 1
ATOM 2938 C C . PHE A 1 373 ? -9.495 8.016 30.875 1.00 80.44 373 PHE A C 1
ATOM 2940 O O . PHE A 1 373 ? -8.357 8.165 30.430 1.00 80.44 373 PHE A O 1
ATOM 2947 N N . ALA A 1 374 ? -10.072 8.947 31.643 1.00 80.38 374 ALA A N 1
ATOM 2948 C CA . ALA A 1 374 ? -9.411 10.203 32.008 1.00 80.38 374 ALA A CA 1
ATOM 2949 C C . ALA A 1 374 ? -8.095 9.974 32.776 1.00 80.38 374 ALA A C 1
ATOM 2951 O O . ALA A 1 374 ? -7.115 10.690 32.567 1.00 80.38 374 ALA A O 1
ATOM 2952 N N . THR A 1 375 ? -8.049 8.940 33.618 1.00 84.56 375 THR A N 1
ATOM 2953 C CA . THR A 1 375 ? -6.847 8.535 34.353 1.00 84.56 375 THR A CA 1
ATOM 2954 C C . THR A 1 375 ? -5.832 7.882 33.424 1.00 84.56 375 THR A C 1
ATOM 2956 O O . THR A 1 375 ? -4.652 8.224 33.487 1.00 84.56 375 THR A O 1
ATOM 2959 N N . ALA A 1 376 ? -6.276 6.998 32.524 1.00 84.75 376 ALA A N 1
ATOM 2960 C CA . ALA A 1 376 ? -5.398 6.373 31.535 1.00 84.75 376 ALA A CA 1
ATOM 2961 C C . ALA A 1 376 ? -4.747 7.423 30.616 1.00 84.75 376 ALA A C 1
ATOM 2963 O O . ALA A 1 376 ? -3.534 7.407 30.400 1.00 84.75 376 ALA A O 1
ATOM 2964 N N . ARG A 1 377 ? -5.528 8.408 30.147 1.00 85.06 377 ARG A N 1
ATOM 2965 C CA . ARG A 1 377 ? -5.089 9.476 29.231 1.00 85.06 377 ARG A CA 1
ATOM 2966 C C . ARG A 1 377 ? -3.921 10.308 29.767 1.00 85.06 377 ARG A C 1
ATOM 2968 O O . ARG A 1 377 ? -3.195 10.879 28.955 1.00 85.06 377 ARG A O 1
ATOM 2975 N N . ARG A 1 378 ? -3.673 10.335 31.083 1.00 86.81 378 ARG A N 1
ATOM 2976 C CA . ARG A 1 378 ? -2.511 11.027 31.678 1.00 86.81 378 ARG A CA 1
ATOM 2977 C C . ARG A 1 378 ? -1.168 10.540 31.120 1.00 86.81 378 ARG A C 1
ATOM 2979 O O . ARG A 1 378 ? -0.227 11.325 31.085 1.00 86.81 378 ARG A O 1
ATOM 2986 N N . PHE A 1 379 ? -1.088 9.308 30.601 1.00 85.31 379 PHE A N 1
ATOM 2987 C CA . PHE A 1 379 ? 0.096 8.820 29.877 1.00 85.31 379 PHE A CA 1
ATOM 2988 C C . PHE A 1 379 ? 0.440 9.678 28.653 1.00 85.31 379 PHE A C 1
ATOM 2990 O O . PHE A 1 379 ? 1.617 9.885 28.376 1.00 85.31 379 PHE A O 1
ATOM 2997 N N . ARG A 1 380 ? -0.557 10.239 27.953 1.00 82.25 380 ARG A N 1
ATOM 2998 C CA . ARG A 1 380 ? -0.312 11.154 26.825 1.00 82.25 380 ARG A CA 1
ATOM 2999 C C . ARG A 1 380 ? 0.369 12.437 27.276 1.00 82.25 380 ARG A C 1
ATOM 3001 O O . ARG A 1 380 ? 1.305 12.881 26.620 1.00 82.25 380 ARG A O 1
ATOM 3008 N N . SER A 1 381 ? -0.082 13.010 28.390 1.00 81.19 381 SER A N 1
ATOM 3009 C CA . SER A 1 381 ? 0.530 14.207 28.973 1.00 81.19 381 SER A CA 1
ATOM 3010 C C . SER A 1 381 ? 1.959 13.926 29.438 1.00 81.19 381 SER A C 1
ATOM 3012 O O . SER A 1 381 ? 2.861 14.674 29.088 1.00 81.19 381 SER A O 1
ATOM 3014 N N . ALA A 1 382 ? 2.184 12.811 30.142 1.00 85.44 382 ALA A N 1
ATOM 3015 C CA . ALA A 1 382 ? 3.520 12.412 30.587 1.00 85.44 382 ALA A CA 1
ATOM 3016 C C . ALA A 1 382 ? 4.489 12.203 29.411 1.00 85.44 382 ALA A C 1
ATOM 3018 O O . ALA A 1 382 ? 5.602 12.715 29.437 1.00 85.44 382 ALA A O 1
ATOM 3019 N N . PHE A 1 383 ? 4.047 11.510 28.358 1.00 83.25 383 PHE A N 1
ATOM 3020 C CA . PHE A 1 383 ? 4.837 11.333 27.140 1.00 83.25 383 PHE A CA 1
ATOM 3021 C C . PHE A 1 383 ? 5.135 12.661 26.444 1.00 83.25 383 PHE A C 1
ATOM 3023 O O . PHE A 1 383 ? 6.272 12.901 26.059 1.00 83.25 383 PHE A O 1
ATOM 3030 N N . SER A 1 384 ? 4.128 13.530 26.302 1.00 78.50 384 SER A N 1
ATOM 3031 C CA . SER A 1 384 ? 4.302 14.828 25.639 1.00 78.50 384 SER A CA 1
ATOM 3032 C C . SER A 1 384 ? 5.319 15.697 26.376 1.00 78.50 384 SER A C 1
ATOM 3034 O O . SER A 1 384 ? 6.140 16.327 25.725 1.00 78.50 384 SER A O 1
ATOM 3036 N N . ASN A 1 385 ? 5.314 15.682 27.712 1.00 82.00 385 ASN A N 1
ATOM 3037 C CA . ASN A 1 385 ? 6.311 16.396 28.511 1.00 82.00 385 ASN A CA 1
ATOM 3038 C C . ASN A 1 385 ? 7.708 15.782 28.342 1.00 82.00 385 ASN A C 1
ATOM 3040 O O . ASN A 1 385 ? 8.662 16.501 28.078 1.00 82.00 385 ASN A O 1
ATOM 3044 N N . ALA A 1 386 ? 7.820 14.452 28.416 1.00 78.56 386 ALA A N 1
ATOM 3045 C CA . ALA A 1 386 ? 9.105 13.764 28.299 1.00 78.56 386 ALA A CA 1
ATOM 3046 C C . ALA A 1 386 ? 9.760 13.924 26.915 1.00 78.56 386 ALA A C 1
ATOM 3048 O O . ALA A 1 386 ? 10.976 14.025 26.823 1.00 78.56 386 ALA A O 1
ATOM 3049 N N . VAL A 1 387 ? 8.967 13.927 25.838 1.00 70.50 387 VAL A N 1
ATOM 3050 C CA . VAL A 1 387 ? 9.465 14.089 24.460 1.00 70.50 387 VAL A CA 1
ATOM 3051 C C . VAL A 1 387 ? 9.618 15.563 24.086 1.00 70.50 387 VAL A C 1
ATOM 3053 O O . VAL A 1 387 ? 10.566 15.916 23.393 1.00 70.50 387 VAL A O 1
ATOM 3056 N N . GLY A 1 388 ? 8.715 16.430 24.554 1.00 55.09 388 GLY A N 1
ATOM 3057 C CA . GLY A 1 388 ? 8.773 17.872 24.317 1.00 55.09 388 GLY A CA 1
ATOM 3058 C C . GLY A 1 388 ? 10.031 18.530 24.890 1.00 55.09 388 GLY A C 1
ATOM 3059 O O . GLY A 1 388 ? 10.551 19.451 24.272 1.00 55.09 388 GLY A O 1
ATOM 3060 N N . GLU A 1 389 ? 10.567 18.018 26.002 1.00 44.59 389 GLU A N 1
ATOM 3061 C CA . GLU A 1 389 ? 11.849 18.463 26.579 1.00 44.59 389 GLU A CA 1
ATOM 3062 C C . GLU A 1 389 ? 13.090 17.920 25.840 1.00 44.59 389 GLU A C 1
ATOM 3064 O O . GLU A 1 389 ? 14.183 18.446 26.015 1.00 44.59 389 GLU A O 1
ATOM 3069 N N . MET A 1 390 ? 12.952 16.894 24.990 1.00 42.91 390 MET A N 1
ATOM 3070 C CA . MET A 1 390 ? 14.059 16.355 24.176 1.00 42.91 390 MET A CA 1
ATOM 3071 C C . MET A 1 390 ? 14.193 17.037 22.803 1.00 42.91 390 MET A C 1
ATOM 3073 O O . MET A 1 390 ? 15.131 16.739 22.066 1.00 42.91 390 MET A O 1
ATOM 3077 N N . GLY A 1 391 ? 13.241 17.903 22.439 1.00 39.09 391 GLY A N 1
ATOM 3078 C CA . GLY A 1 391 ? 13.167 18.588 21.144 1.00 39.09 391 GLY A CA 1
ATOM 3079 C C . GLY A 1 391 ? 13.454 20.093 21.186 1.00 39.09 391 GLY A C 1
ATOM 3080 O O . GLY A 1 391 ? 13.146 20.771 20.204 1.00 39.09 391 GLY A O 1
ATOM 3081 N N . SER A 1 392 ? 13.991 20.611 22.297 1.00 33.59 392 SER A N 1
ATOM 3082 C CA . SER A 1 392 ? 14.441 22.004 22.463 1.00 33.59 392 SER A CA 1
ATOM 3083 C C . SER A 1 392 ? 15.954 22.137 22.411 1.00 33.59 392 SER A C 1
ATOM 3085 O O . SER A 1 392 ? 16.607 21.350 23.135 1.00 33.59 392 SER A O 1
#

pLDDT: mean 82.02, std 11.63, range [31.92, 97.44]

Sequence (392 aa):
MRVQNGELYGVEIFLFTDNSTAESVFYNGNSSSKRLFHLILRLRRVQQEADLILHLLHVSGKRMIAQGTDGGSRGDLNQGVMTGENMLSYVPLHLSAVDRSPSVLDWMRNIWEERLGKLEHLGIDDWFTKGHGRGNFLWTPPPAAADVVAEQVGEARHKHPESCHIAIVPHLGVCEEQSYWKHWSGNCALCGNAVKNGEGNFCGNFSFTRGNFPACRKVWCPKCYTVPAGSPYPIRTATDEDGFEVAMDGDEDRFRVSRVGDFLMTPFQCDICHFRNVMKRNPDICNEKHMLFMQDIRHANINANWSRESSTVKANFAQVKRLEKVGTDMFGIPSVTPVMGPFPLEDTFGMAIAACLLRRSLDPGRNENTIQFATARRFRSAFSNAVGEMGS

Solvent-accessible surface area (backbone atoms only — not comparable to full-atom values): 22345 Å² total; per-residue (Å²): 108,58,64,82,68,59,78,47,58,71,40,79,45,81,43,78,35,61,48,55,66,59,30,49,31,62,76,70,71,59,58,94,46,66,68,60,39,53,50,45,52,51,51,52,49,50,26,66,77,30,53,33,49,74,44,64,40,52,35,32,56,71,51,40,46,55,38,11,59,57,38,46,77,73,73,41,58,85,31,36,41,62,67,70,45,63,71,53,79,69,50,60,43,82,42,20,35,49,78,76,36,61,63,55,57,57,52,51,56,72,72,51,59,71,91,80,49,73,73,44,75,49,54,84,83,30,50,86,48,67,56,54,51,88,51,32,39,37,38,50,39,18,50,76,44,40,66,60,49,52,50,44,51,52,52,22,39,69,78,33,75,86,37,48,79,47,77,44,62,46,74,74,51,72,58,80,79,72,57,39,59,58,74,44,70,49,40,15,75,74,82,57,50,83,36,45,66,43,52,30,44,49,22,32,35,51,75,38,63,55,87,95,42,74,50,35,73,51,30,22,47,20,80,60,45,50,54,62,93,85,58,88,73,83,81,83,71,53,53,51,99,86,65,49,75,52,80,58,92,88,51,89,56,64,73,40,40,42,53,55,32,29,49,78,78,38,92,35,66,43,50,68,54,51,45,27,22,69,69,74,44,81,80,51,85,88,37,66,71,43,52,50,50,45,52,35,41,45,42,49,52,31,51,53,49,55,75,53,57,72,68,56,36,48,51,50,42,53,50,50,54,50,48,38,48,49,28,36,75,77,68,64,35,92,58,68,65,78,66,50,53,70,67,72,84,44,56,84,82,45,56,69,60,48,31,52,39,54,59,46,40,63,38,73,28,96,91,44,82,36,36,55,68,76,66,30,52,49,55,57,56,53,48,50,55,63,51,56,67,72,74,112

Secondary structure (DSSP, 8-state):
-TTTTTTTSS-EEEEEES-HHHHHHHHH---S-HHHHHHHHHHHHHHHHTT-EEEEEE--HHHHHHHTHHHHHTT--SSGGGGT--GGGSS-TT--HHHH-THHHHHHHHHS-GGG--EEEEPGGGTTTGGGSSSEEEE-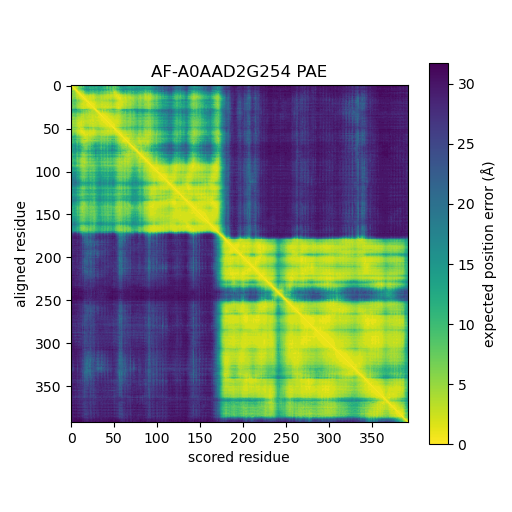--GGGHHHHHHHHHHHHHH-TT-EEEE----S--S-----TTT--EEBTTT--EE-TT-SEE-TTBT--BTTBPPB--EE-GGGSB--TT--S--PPPB-TTS-B---TT-TTTTTB--TTHHHHS----HHHHHHHHHSSPPPTT-HHHHHHHHHHHHHHHHHHTTS-HHHHHHHHHHHHHHHHHHHHHH--S-SSPP--PPPSS-TT-HHHHHHHHHHHTSPPSSSSS--HHHHTHHHHHHHHHHHTT--

Foldseek 3Di:
DCLVVLNQAQEEEEAEDQPVVLQCCLVVVDDPDPVSNVVSVVVVVSCVSRVYHYHYYYAHVVLCVQCCVVVVVVVRQCHRVSVVHDSCVSPVLQAWPCNVPVCVVVVCVVPDDCVQPDEAEDDPVCLQPVVLDAEEYEATGRNNCVVVSVVSNVNSCVNPVNYHYHYDYDDNYPDPCLPALQADWAAAPQPRDIDHRQQWPDALQAQHDAPPRHGDRHIHRFQRLFQPPPDPFDDDADADPVRHRDPDPPCPCPLTTGGRQLCVVDVDHQLQLLCCQAVVDGQDPVDPVSVLLSSLLSSLRSVSSNPDDPVVSVVVNVVLVVVQCCCCVVPVHNHPDGRRDPDHSHNPVVSVLSSQLSVQQCPQDPVDRGHDSVVSCVSVVVVCVVVVVVVD

Radius of gyration: 27.78 Å; Cα contacts (8 Å, |Δi|>4): 549; chains: 1; bounding box: 65×51×92 Å

Organism: NCBI:txid2856

Mean predicted aligned error: 17.04 Å